Protein AF-0000000070740969 (afdb_homodimer)

InterPro domains:
  IPR002818 DJ-1/PfpI [PF01965] (18-178)
  IPR029062 Class I glutamine amidotransferase-like [G3DSA:3.40.50.880] (14-195)
  IPR029062 Class I glutamine amidotransferase-like [SSF52317] (18-196)
  IPR050325 Protein/nucleic acid deglycase [PTHR48094] (17-190)

Structure (mmCIF, N/CA/C/O backbone):
data_AF-0000000070740969-model_v1
#
loop_
_entity.id
_entity.type
_entity.pdbx_description
1 polymer 'DJ-1/PfpI domain-containing protein'
#
loop_
_atom_site.group_PDB
_atom_site.id
_atom_site.type_symbol
_atom_site.label_atom_id
_atom_site.label_alt_id
_atom_site.label_comp_id
_atom_site.label_asym_id
_atom_site.label_entity_id
_atom_site.label_seq_id
_atom_site.pdbx_PDB_ins_code
_atom_site.Cartn_x
_atom_site.Cartn_y
_atom_site.Cartn_z
_atom_site.occupancy
_atom_site.B_iso_or_equiv
_atom_site.auth_seq_id
_atom_site.auth_comp_id
_atom_site.auth_asym_id
_atom_site.auth_atom_id
_atom_site.pdbx_PDB_model_num
ATOM 1 N N . MET A 1 1 ? -32.125 -11.266 15.117 1 46.75 1 MET A N 1
ATOM 2 C CA . MET A 1 1 ? -32.531 -11.586 13.75 1 46.75 1 MET A CA 1
ATOM 3 C C . MET A 1 1 ? -31.391 -11.344 12.773 1 46.75 1 MET A C 1
ATOM 5 O O . MET A 1 1 ? -31.188 -12.133 11.844 1 46.75 1 MET A O 1
ATOM 9 N N . ASP A 1 2 ? -30.484 -10.266 13.078 1 61.81 2 ASP A N 1
ATOM 10 C CA . ASP A 1 2 ? -29.438 -9.781 12.188 1 61.81 2 ASP A CA 1
ATOM 11 C C . ASP A 1 2 ? -28.203 -10.672 12.25 1 61.81 2 ASP A C 1
ATOM 13 O O . ASP A 1 2 ? -27.578 -10.953 11.227 1 61.81 2 ASP A O 1
ATOM 17 N N . ARG A 1 3 ? -28.094 -11.234 13.367 1 62.59 3 ARG A N 1
ATOM 18 C CA . ARG A 1 3 ? -26.922 -12.102 13.523 1 62.59 3 ARG A CA 1
ATOM 19 C C . ARG A 1 3 ? -27.156 -13.453 12.859 1 62.59 3 ARG A C 1
ATOM 21 O O . ARG A 1 3 ? -26.25 -14.031 12.273 1 62.59 3 ARG A O 1
ATOM 28 N N . ILE A 1 4 ? -28.375 -13.906 13.023 1 57.44 4 ILE A N 1
ATOM 29 C CA . ILE A 1 4 ? -28.703 -15.203 12.438 1 57.44 4 ILE A CA 1
ATOM 30 C C . ILE A 1 4 ? -28.656 -15.102 10.914 1 57.44 4 ILE A C 1
ATOM 32 O O . ILE A 1 4 ? -28.125 -15.992 10.242 1 57.44 4 ILE A O 1
ATOM 36 N N . ALA A 1 5 ? -29.188 -14.117 10.398 1 60.88 5 ALA A N 1
ATOM 37 C CA . ALA A 1 5 ? -29.156 -13.914 8.953 1 60.88 5 ALA A CA 1
ATOM 38 C C . ALA A 1 5 ? -27.719 -13.766 8.453 1 60.88 5 ALA A C 1
ATOM 40 O O . ALA A 1 5 ? -27.359 -14.312 7.406 1 60.88 5 ALA A O 1
ATOM 41 N N . GLN A 1 6 ? -26.875 -12.984 9.211 1 62.16 6 GLN A N 1
ATOM 42 C CA . GLN A 1 6 ? -25.469 -12.844 8.875 1 62.16 6 GLN A CA 1
ATOM 43 C C . GLN A 1 6 ? -24.75 -14.195 8.93 1 62.16 6 GLN A C 1
ATOM 45 O O . GLN A 1 6 ? -23.938 -14.508 8.055 1 62.16 6 GLN A O 1
ATOM 50 N N . ALA A 1 7 ? -25.141 -14.891 9.836 1 62.19 7 ALA A N 1
ATOM 51 C CA . ALA A 1 7 ? -24.562 -16.219 9.992 1 62.19 7 ALA A CA 1
ATOM 52 C C . ALA A 1 7 ? -25 -17.141 8.852 1 62.19 7 ALA A C 1
ATOM 54 O O . ALA A 1 7 ? -24.188 -17.906 8.32 1 62.19 7 ALA A O 1
ATOM 55 N N . ILE A 1 8 ? -26.203 -17.109 8.547 1 60.03 8 ILE A N 1
ATOM 56 C CA . ILE A 1 8 ? -26.719 -17.938 7.461 1 60.03 8 ILE A CA 1
ATOM 57 C C . ILE A 1 8 ? -26.109 -17.516 6.137 1 60.03 8 ILE A C 1
ATOM 59 O O . ILE A 1 8 ? -25.719 -18.344 5.316 1 60.03 8 ILE A O 1
ATOM 63 N N . SER A 1 9 ? -25.969 -16.156 5.906 1 62.81 9 SER A N 1
ATOM 64 C CA . SER A 1 9 ? -25.359 -15.633 4.688 1 62.81 9 SER A CA 1
ATOM 65 C C . SER A 1 9 ? -23.891 -16.062 4.582 1 62.81 9 SER A C 1
ATOM 67 O O . SER A 1 9 ? -23.422 -16.406 3.498 1 62.81 9 SER A O 1
ATOM 69 N N . GLU A 1 10 ? -23.281 -16.016 5.73 1 63.34 10 GLU A N 1
ATOM 70 C CA . GLU A 1 10 ? -21.891 -16.469 5.766 1 63.34 10 GLU A CA 1
ATOM 71 C C . GLU A 1 10 ? -21.781 -17.969 5.527 1 63.34 10 GLU A C 1
ATOM 73 O O . GLU A 1 10 ? -20.797 -18.453 4.98 1 63.34 10 GLU A O 1
ATOM 78 N N . ILE A 1 11 ? -22.734 -18.594 5.938 1 58.72 11 ILE A N 1
ATOM 79 C CA . ILE A 1 11 ? -22.766 -20.047 5.777 1 58.72 11 ILE A CA 1
ATOM 80 C C . ILE A 1 11 ? -23.141 -20.391 4.34 1 58.72 11 ILE A C 1
ATOM 82 O O . ILE A 1 11 ? -22.625 -21.359 3.775 1 58.72 11 ILE A O 1
ATOM 86 N N . VAL A 1 12 ? -23.938 -19.75 3.781 1 61.53 12 VAL A N 1
ATOM 87 C CA . VAL A 1 12 ? -24.453 -20.094 2.459 1 61.53 12 VAL A CA 1
ATOM 88 C C . VAL A 1 12 ? -23.5 -19.578 1.385 1 61.53 12 VAL A C 1
ATOM 90 O O . VAL A 1 12 ? -23.344 -20.203 0.335 1 61.53 12 VAL A O 1
ATOM 93 N N . ASN A 1 13 ? -22.875 -18.391 1.623 1 66.44 13 ASN A N 1
ATOM 94 C CA . ASN A 1 13 ? -21.891 -17.859 0.688 1 66.44 13 ASN A CA 1
ATOM 95 C C . ASN A 1 13 ? -20.547 -17.609 1.375 1 66.44 13 ASN A C 1
ATOM 97 O O . ASN A 1 13 ? -20.25 -16.469 1.743 1 66.44 13 ASN A O 1
ATOM 101 N N . PRO A 1 14 ? -19.906 -18.781 1.652 1 76.56 14 PRO A N 1
ATOM 102 C CA . PRO A 1 14 ? -18.688 -18.578 2.43 1 76.56 14 PRO A CA 1
ATOM 103 C C . PRO A 1 14 ? -17.766 -17.531 1.818 1 76.56 14 PRO A C 1
ATOM 105 O O . PRO A 1 14 ? -17.719 -17.375 0.595 1 76.56 14 PRO A O 1
ATOM 108 N N . LYS A 1 15 ? -17.203 -16.688 2.639 1 89.62 15 LYS A N 1
ATOM 109 C CA . LYS A 1 15 ? -16.25 -15.672 2.199 1 89.62 15 LYS A CA 1
ATOM 110 C C . LYS A 1 15 ? -15.031 -16.312 1.535 1 89.62 15 LYS A C 1
ATOM 112 O O . LYS A 1 15 ? -14.438 -17.234 2.078 1 89.62 15 LYS A O 1
ATOM 117 N N . PRO A 1 16 ? -14.734 -15.914 0.289 1 97.62 16 PRO A N 1
ATOM 118 C CA . PRO A 1 16 ? -13.516 -16.453 -0.319 1 97.62 16 PRO A CA 1
ATOM 119 C C . PRO A 1 16 ? -12.281 -16.25 0.561 1 97.62 16 PRO A C 1
ATOM 121 O O . PRO A 1 16 ? -12.281 -15.398 1.447 1 97.62 16 PRO A O 1
ATOM 124 N N . THR A 1 17 ? -11.352 -17.125 0.356 1 98.44 17 THR A N 1
ATOM 125 C CA . THR A 1 17 ? -10.133 -17.062 1.147 1 98.44 17 THR A CA 1
ATOM 126 C C . THR A 1 17 ? -8.922 -16.797 0.257 1 98.44 17 THR A C 1
ATOM 128 O O . THR A 1 17 ? -8.883 -17.25 -0.893 1 98.44 17 THR A O 1
ATOM 131 N N . ALA A 1 18 ? -7.977 -16.031 0.818 1 98.81 18 ALA A N 1
ATOM 132 C CA . ALA A 1 18 ? -6.754 -15.703 0.094 1 98.81 18 ALA A CA 1
ATOM 133 C C . ALA A 1 18 ? -5.52 -15.961 0.952 1 98.81 18 ALA A C 1
ATOM 135 O O . ALA A 1 18 ? -5.527 -15.703 2.158 1 98.81 18 ALA A O 1
ATOM 136 N N . LEU A 1 19 ? -4.527 -16.484 0.328 1 98.88 19 LEU A N 1
ATOM 137 C CA . LEU A 1 19 ? -3.195 -16.578 0.914 1 98.88 19 LEU A CA 1
ATOM 138 C C . LEU A 1 19 ? -2.256 -15.555 0.283 1 98.88 19 LEU A C 1
ATOM 140 O O . LEU A 1 19 ? -2.139 -15.484 -0.942 1 98.88 19 LEU A O 1
ATOM 144 N N . VAL A 1 20 ? -1.641 -14.758 1.102 1 98.88 20 VAL A N 1
ATOM 145 C CA . VAL A 1 20 ? -0.628 -13.797 0.688 1 98.88 20 VAL A CA 1
ATOM 146 C C . VAL A 1 20 ? 0.703 -14.117 1.362 1 98.88 20 VAL A C 1
ATOM 148 O O . VAL A 1 20 ? 0.932 -13.742 2.514 1 98.88 20 VAL A O 1
ATOM 151 N N . PRO A 1 21 ? 1.572 -14.789 0.636 1 98.81 21 PRO A N 1
ATOM 152 C CA . PRO A 1 21 ? 2.887 -15.078 1.214 1 98.81 21 PRO A CA 1
ATOM 153 C C . PRO A 1 21 ? 3.814 -13.867 1.199 1 98.81 21 PRO A C 1
ATOM 155 O O . PRO A 1 21 ? 3.844 -13.117 0.219 1 98.81 21 PRO A O 1
ATOM 158 N N . VAL A 1 22 ? 4.559 -13.695 2.275 1 98.44 22 VAL A N 1
ATOM 159 C CA . VAL A 1 22 ? 5.516 -12.594 2.346 1 98.44 22 VAL A CA 1
ATOM 160 C C . VAL A 1 22 ? 6.867 -13.117 2.826 1 98.44 22 VAL A C 1
ATOM 162 O O . VAL A 1 22 ? 6.934 -14.109 3.553 1 98.44 22 VAL A O 1
ATOM 165 N N . ALA A 1 23 ? 7.902 -12.508 2.357 1 97.94 23 ALA A N 1
ATOM 166 C CA . ALA A 1 23 ? 9.281 -12.711 2.787 1 97.94 23 ALA A CA 1
ATOM 167 C C . ALA A 1 23 ? 10 -11.375 2.969 1 97.94 23 ALA A C 1
ATOM 169 O O . ALA A 1 23 ? 9.5 -10.336 2.543 1 97.94 23 ALA A O 1
ATOM 170 N N . VAL A 1 24 ? 11.125 -11.43 3.668 1 97.25 24 VAL A N 1
ATOM 171 C CA . VAL A 1 24 ? 11.961 -10.242 3.754 1 97.25 24 VAL A CA 1
ATOM 172 C C . VAL A 1 24 ? 12.195 -9.672 2.355 1 97.25 24 VAL A C 1
ATOM 174 O O . VAL A 1 24 ? 12.594 -10.398 1.442 1 97.25 24 VAL A O 1
ATOM 177 N N . GLY A 1 25 ? 11.844 -8.383 2.174 1 97.56 25 GLY A N 1
ATOM 178 C CA . GLY A 1 25 ? 12.062 -7.758 0.881 1 97.56 25 GLY A CA 1
ATOM 179 C C . GLY A 1 25 ? 10.82 -7.738 0.011 1 97.56 25 GLY A C 1
ATOM 180 O O . GLY A 1 25 ? 10.852 -7.25 -1.12 1 97.56 25 GLY A O 1
ATOM 181 N N . SER A 1 26 ? 9.688 -8.25 0.521 1 98.31 26 SER A N 1
ATOM 182 C CA . SER A 1 26 ? 8.438 -8.094 -0.223 1 98.31 26 SER A CA 1
ATOM 183 C C . SER A 1 26 ? 8.055 -6.625 -0.362 1 98.31 26 SER A C 1
ATOM 185 O O . SER A 1 26 ? 8.359 -5.812 0.517 1 98.31 26 SER A O 1
ATOM 187 N N . GLU A 1 27 ? 7.484 -6.297 -1.472 1 98.62 27 GLU A N 1
ATOM 188 C CA . GLU A 1 27 ? 7.176 -4.914 -1.82 1 98.62 27 GLU A CA 1
ATOM 189 C C . GLU A 1 27 ? 5.992 -4.391 -1.008 1 98.62 27 GLU A C 1
ATOM 191 O O . GLU A 1 27 ? 4.922 -5 -1.001 1 98.62 27 GLU A O 1
ATOM 196 N N . GLU A 1 28 ? 6.109 -3.287 -0.328 1 98.56 28 GLU A N 1
ATOM 197 C CA . GLU A 1 28 ? 5.152 -2.742 0.63 1 98.56 28 GLU A CA 1
ATOM 198 C C . GLU A 1 28 ? 3.799 -2.488 -0.026 1 98.56 28 GLU A C 1
ATOM 200 O O . GLU A 1 28 ? 2.768 -2.955 0.463 1 98.56 28 GLU A O 1
ATOM 205 N N . ILE A 1 29 ? 3.754 -1.741 -1.117 1 98.75 29 ILE A N 1
ATOM 206 C CA . ILE A 1 29 ? 2.52 -1.294 -1.754 1 98.75 29 ILE A CA 1
ATOM 207 C C . ILE A 1 29 ? 1.743 -2.5 -2.277 1 98.75 29 ILE A C 1
ATOM 209 O O . ILE A 1 29 ? 0.516 -2.549 -2.17 1 98.75 29 ILE A O 1
ATOM 213 N N . GLU A 1 30 ? 2.434 -3.439 -2.793 1 98.88 30 GLU A N 1
ATOM 214 C CA . GLU A 1 30 ? 1.805 -4.637 -3.342 1 98.88 30 GLU A CA 1
ATOM 215 C C . GLU A 1 30 ? 1.181 -5.488 -2.24 1 98.88 30 GLU A C 1
ATOM 217 O O . GLU A 1 30 ? 0.043 -5.945 -2.371 1 98.88 30 GLU A O 1
ATOM 222 N N . VAL A 1 31 ? 1.904 -5.668 -1.137 1 98.81 31 VAL A N 1
ATOM 223 C CA . VAL A 1 31 ? 1.36 -6.387 0.013 1 98.81 31 VAL A CA 1
ATOM 224 C C . VAL A 1 31 ? 0.13 -5.652 0.543 1 98.81 31 VAL A C 1
ATOM 226 O O . VAL A 1 31 ? -0.913 -6.266 0.78 1 98.81 31 VAL A O 1
ATOM 229 N N . ALA A 1 32 ? 0.204 -4.359 0.676 1 98.75 32 ALA A N 1
ATOM 230 C CA . ALA A 1 32 ? -0.883 -3.557 1.227 1 98.75 32 ALA A CA 1
ATOM 231 C C . ALA A 1 32 ? -2.107 -3.594 0.317 1 98.75 32 ALA A C 1
ATOM 233 O O . ALA A 1 32 ? -3.238 -3.729 0.792 1 98.75 32 ALA A O 1
ATOM 234 N N . ALA A 1 33 ? -1.906 -3.414 -0.976 1 98.62 33 ALA A N 1
ATOM 235 C CA . ALA A 1 33 ? -3.02 -3.434 -1.921 1 98.62 33 ALA A CA 1
ATOM 236 C C . ALA A 1 33 ? -3.783 -4.754 -1.843 1 98.62 33 ALA A C 1
ATOM 238 O O . ALA A 1 33 ? -5.016 -4.762 -1.814 1 98.62 33 ALA A O 1
ATOM 239 N N . LEU A 1 34 ? -3.039 -5.863 -1.791 1 98.56 34 LEU A N 1
ATOM 240 C CA . LEU A 1 34 ? -3.664 -7.18 -1.697 1 98.56 34 LEU A CA 1
ATOM 241 C C . LEU A 1 34 ? -4.484 -7.301 -0.418 1 98.56 34 LEU A C 1
ATOM 243 O O . LEU A 1 34 ? -5.684 -7.59 -0.469 1 98.56 34 LEU A O 1
ATOM 247 N N . CYS A 1 35 ? -3.863 -7.027 0.696 1 98.38 35 CYS A N 1
ATOM 248 C CA . CYS A 1 35 ? -4.512 -7.223 1.988 1 98.38 35 CYS A CA 1
ATOM 249 C C . CYS A 1 35 ? -5.711 -6.297 2.143 1 98.38 35 CYS A C 1
ATOM 251 O O . CYS A 1 35 ? -6.781 -6.727 2.584 1 98.38 35 CYS A O 1
ATOM 253 N N . ASP A 1 36 ? -5.59 -5.113 1.692 1 98.69 36 ASP A N 1
ATOM 254 C CA . ASP A 1 36 ? -6.605 -4.078 1.853 1 98.69 36 ASP A CA 1
ATOM 255 C C . ASP A 1 36 ? -7.812 -4.352 0.958 1 98.69 36 ASP A C 1
ATOM 257 O O . ASP A 1 36 ? -8.938 -4.488 1.448 1 98.69 36 ASP A O 1
ATOM 261 N N . ILE A 1 37 ? -7.57 -4.496 -0.288 1 98.69 37 ILE A N 1
ATOM 262 C CA . ILE A 1 37 ? -8.641 -4.535 -1.275 1 98.69 37 ILE A CA 1
ATOM 263 C C . ILE A 1 37 ? -9.367 -5.879 -1.199 1 98.69 37 ILE A C 1
ATOM 265 O O . ILE A 1 37 ? -10.594 -5.938 -1.305 1 98.69 37 ILE A O 1
ATOM 269 N N . LEU A 1 38 ? -8.625 -6.984 -1.038 1 98.69 38 LEU A N 1
ATOM 270 C CA . LEU A 1 38 ? -9.281 -8.273 -0.858 1 98.69 38 LEU A CA 1
ATOM 271 C C . LEU A 1 38 ? -10.18 -8.258 0.376 1 98.69 38 LEU A C 1
ATOM 273 O O . LEU A 1 38 ? -11.312 -8.742 0.332 1 98.69 38 LEU A O 1
ATOM 277 N N . ALA A 1 39 ? -9.703 -7.688 1.453 1 98.25 39 ALA A N 1
ATOM 278 C CA . ALA A 1 39 ? -10.5 -7.602 2.672 1 98.25 39 ALA A CA 1
ATOM 279 C C . ALA A 1 39 ? -11.75 -6.754 2.447 1 98.25 39 ALA A C 1
ATOM 281 O O . ALA A 1 39 ? -12.836 -7.105 2.918 1 98.25 39 ALA A O 1
ATOM 282 N N . ARG A 1 40 ? -11.617 -5.598 1.803 1 97.56 40 ARG A N 1
ATOM 283 C CA . ARG A 1 40 ? -12.766 -4.773 1.459 1 97.56 40 ARG A CA 1
ATOM 284 C C . ARG A 1 40 ? -13.805 -5.578 0.682 1 97.56 40 ARG A C 1
ATOM 286 O O . ARG A 1 40 ? -15.008 -5.344 0.814 1 97.56 40 ARG A O 1
ATOM 293 N N . GLY A 1 41 ? -13.281 -6.5 -0.128 1 97.44 41 GLY A N 1
ATOM 294 C CA . GLY A 1 41 ? -14.156 -7.344 -0.929 1 97.44 41 GLY A CA 1
ATOM 295 C C . GLY A 1 41 ? -14.766 -8.492 -0.145 1 97.44 41 GLY A C 1
ATOM 296 O O . GLY A 1 41 ? -15.438 -9.352 -0.715 1 97.44 41 GLY A O 1
ATOM 297 N N . GLY A 1 42 ? -14.484 -8.578 1.114 1 97.06 42 GLY A N 1
ATOM 298 C CA . GLY A 1 42 ? -15.016 -9.648 1.951 1 97.06 42 GLY A CA 1
ATOM 299 C C . GLY A 1 42 ? -14.219 -10.93 1.854 1 97.06 42 GLY A C 1
ATOM 300 O O . GLY A 1 42 ? -14.727 -12.008 2.168 1 97.06 42 GLY A O 1
ATOM 301 N N . VAL A 1 43 ? -13.047 -10.875 1.35 1 98.06 43 VAL A N 1
ATOM 302 C CA . VAL A 1 43 ? -12.156 -12.023 1.262 1 98.06 43 VAL A CA 1
ATOM 303 C C . VAL A 1 43 ? -11.367 -12.172 2.562 1 98.06 43 VAL A C 1
ATOM 305 O O . VAL A 1 43 ? -10.844 -11.188 3.09 1 98.06 43 VAL A O 1
ATOM 308 N N . ARG A 1 44 ? -11.359 -13.328 3.146 1 97.56 44 ARG A N 1
ATOM 309 C CA . ARG A 1 44 ? -10.523 -13.586 4.309 1 97.56 44 ARG A CA 1
ATOM 310 C C . ARG A 1 44 ? -9.062 -13.773 3.904 1 97.56 44 ARG A C 1
ATOM 312 O O . ARG A 1 44 ? -8.727 -14.727 3.195 1 97.56 44 ARG A O 1
ATOM 319 N N . VAL A 1 45 ? -8.227 -12.938 4.398 1 98.44 45 VAL A N 1
ATOM 320 C CA . VAL A 1 45 ? -6.836 -12.914 3.961 1 98.44 45 VAL A CA 1
ATOM 321 C C . VAL A 1 45 ? -5.945 -13.523 5.043 1 98.44 45 VAL A C 1
ATOM 323 O O . VAL A 1 45 ? -6.039 -13.148 6.215 1 98.44 45 VAL A O 1
ATOM 326 N N . THR A 1 46 ? -5.141 -14.422 4.676 1 98.25 46 THR A N 1
ATOM 327 C CA . THR A 1 46 ? -4.062 -14.961 5.504 1 98.25 46 THR A CA 1
ATOM 328 C C . THR A 1 46 ? -2.703 -14.523 4.969 1 98.25 46 THR A C 1
ATOM 330 O O . THR A 1 46 ? -2.348 -14.828 3.83 1 98.25 46 THR A O 1
ATOM 333 N N . VAL A 1 47 ? -2.021 -13.805 5.781 1 98.25 47 VAL A N 1
ATOM 334 C CA . VAL A 1 47 ? -0.641 -13.461 5.461 1 98.25 47 VAL A CA 1
ATOM 335 C C . VAL A 1 47 ? 0.306 -14.492 6.066 1 98.25 47 VAL A C 1
ATOM 337 O O . VAL A 1 47 ? 0.31 -14.703 7.281 1 98.25 47 VAL A O 1
ATOM 340 N N . ALA A 1 48 ? 1.095 -15.102 5.207 1 98.06 48 ALA A N 1
ATOM 341 C CA . ALA A 1 48 ? 2.002 -16.141 5.688 1 98.06 48 ALA A CA 1
ATOM 342 C C . ALA A 1 48 ? 3.457 -15.758 5.434 1 98.06 48 ALA A C 1
ATOM 344 O O . ALA A 1 48 ? 3.812 -15.344 4.328 1 98.06 48 ALA A O 1
ATOM 345 N N . ASN A 1 49 ? 4.281 -15.859 6.43 1 97.75 49 ASN A N 1
ATOM 346 C CA . ASN A 1 49 ? 5.691 -15.547 6.223 1 97.75 49 ASN A CA 1
ATOM 347 C C . ASN A 1 49 ? 6.461 -16.75 5.68 1 97.75 49 ASN A C 1
ATOM 349 O O . ASN A 1 49 ? 6.176 -17.891 6.051 1 97.75 49 ASN A O 1
ATOM 353 N N . VAL A 1 50 ? 7.309 -16.453 4.789 1 96.5 50 VAL A N 1
ATOM 354 C CA . VAL A 1 50 ? 8.281 -17.406 4.281 1 96.5 50 VAL A CA 1
ATOM 355 C C . VAL A 1 50 ? 9.656 -17.109 4.871 1 96.5 50 VAL A C 1
ATOM 357 O O . VAL A 1 50 ? 10.102 -15.961 4.887 1 96.5 50 VAL A O 1
ATOM 360 N N . ASP A 1 51 ? 10.383 -18.109 5.281 1 84.75 51 ASP A N 1
ATOM 361 C CA . ASP A 1 51 ? 11.695 -18.078 5.93 1 84.75 51 ASP A CA 1
ATOM 362 C C . ASP A 1 51 ? 11.609 -17.406 7.297 1 84.75 51 ASP A C 1
ATOM 364 O O . ASP A 1 51 ? 12.445 -16.578 7.641 1 84.75 51 ASP A O 1
ATOM 368 N N . GLY A 1 52 ? 10.773 -17.797 8.133 1 70.75 52 GLY A N 1
ATOM 369 C CA . GLY A 1 52 ? 10.438 -17.547 9.523 1 70.75 52 GLY A CA 1
ATOM 370 C C . GLY A 1 52 ? 11.289 -16.469 10.164 1 70.75 52 GLY A C 1
ATOM 371 O O . GLY A 1 52 ? 12.438 -16.25 9.766 1 70.75 52 GLY A O 1
ATOM 372 N N . HIS A 1 53 ? 10.578 -15.391 10.625 1 74.62 53 HIS A N 1
ATOM 373 C CA . HIS A 1 53 ? 11.211 -14.477 11.57 1 74.62 53 HIS A CA 1
ATOM 374 C C . HIS A 1 53 ? 10.531 -14.523 12.93 1 74.62 53 HIS A C 1
ATOM 376 O O . HIS A 1 53 ? 9.43 -15.055 13.055 1 74.62 53 HIS A O 1
ATOM 382 N N . LEU A 1 54 ? 11.305 -14.141 13.906 1 78.5 54 LEU A N 1
ATOM 383 C CA . LEU A 1 54 ? 10.766 -14.094 15.258 1 78.5 54 LEU A CA 1
ATOM 384 C C . LEU A 1 54 ? 9.406 -13.398 15.281 1 78.5 54 LEU A C 1
ATOM 386 O O . LEU A 1 54 ? 9.227 -12.375 14.625 1 78.5 54 LEU A O 1
ATOM 390 N N . HIS A 1 55 ? 8.375 -14.086 15.844 1 85.12 55 HIS A N 1
ATOM 391 C CA . HIS A 1 55 ? 7.027 -13.562 16.031 1 85.12 55 HIS A CA 1
ATOM 392 C C . HIS A 1 55 ? 6.355 -13.258 14.703 1 85.12 55 HIS A C 1
ATOM 394 O O . HIS A 1 55 ? 5.438 -12.438 14.633 1 85.12 55 HIS A O 1
ATOM 400 N N . HIS A 1 56 ? 6.898 -13.734 13.609 1 92.31 56 HIS A N 1
ATOM 401 C CA . HIS A 1 56 ? 6.344 -13.633 12.266 1 92.31 56 HIS A CA 1
ATOM 402 C C . HIS A 1 56 ? 6.43 -12.203 11.734 1 92.31 56 HIS A C 1
ATOM 404 O O . HIS A 1 56 ? 5.57 -11.773 10.969 1 92.31 56 HIS A O 1
ATOM 410 N N . ILE A 1 57 ? 7.418 -11.484 12.273 1 93.5 57 ILE A N 1
ATOM 411 C CA . ILE A 1 57 ? 7.645 -10.133 11.773 1 93.5 57 ILE A CA 1
ATOM 412 C C . ILE A 1 57 ? 8.531 -10.18 10.531 1 93.5 57 ILE A C 1
ATOM 414 O O . ILE A 1 57 ? 9.617 -10.766 10.562 1 93.5 57 ILE A O 1
ATOM 418 N N . VAL A 1 58 ? 8.102 -9.578 9.477 1 96.06 58 VAL A N 1
ATOM 419 C CA . VAL A 1 58 ? 8.789 -9.602 8.188 1 96.06 58 VAL A CA 1
ATOM 420 C C . VAL A 1 58 ? 9.141 -8.172 7.773 1 96.06 58 VAL A C 1
ATOM 422 O O . VAL A 1 58 ? 8.258 -7.316 7.66 1 96.06 58 VAL A O 1
ATOM 425 N N . LYS A 1 59 ? 10.43 -7.91 7.582 1 96 59 LYS A N 1
ATOM 426 C CA . LYS A 1 59 ? 10.867 -6.613 7.074 1 96 59 LYS A CA 1
ATOM 427 C C . LYS A 1 59 ? 10.664 -6.52 5.562 1 96 59 LYS A C 1
ATOM 429 O O . LYS A 1 59 ? 11.289 -7.262 4.801 1 96 59 LYS A O 1
ATOM 434 N N . LEU A 1 60 ? 9.844 -5.641 5.121 1 97.19 60 LEU A N 1
ATOM 435 C CA . LEU A 1 60 ? 9.539 -5.492 3.701 1 97.19 60 LEU A CA 1
ATOM 436 C C . LEU A 1 60 ? 10.641 -4.719 2.986 1 97.19 60 LEU A C 1
ATOM 438 O O . LEU A 1 60 ? 11.688 -4.43 3.576 1 97.19 60 LEU A O 1
ATOM 442 N N . ALA A 1 61 ? 10.508 -4.484 1.765 1 97.19 61 ALA A N 1
ATOM 443 C CA . ALA A 1 61 ? 11.57 -4.082 0.851 1 97.19 61 ALA A CA 1
ATOM 444 C C . ALA A 1 61 ? 12.141 -2.721 1.237 1 97.19 61 ALA A C 1
ATOM 446 O O . ALA A 1 61 ? 13.328 -2.459 1.044 1 97.19 61 ALA A O 1
ATOM 447 N N . LYS A 1 62 ? 11.258 -1.896 1.836 1 96.31 62 LYS A N 1
ATOM 448 C CA . LYS A 1 62 ? 11.703 -0.524 2.062 1 96.31 62 LYS A CA 1
ATOM 449 C C . LYS A 1 62 ? 11.648 -0.165 3.545 1 96.31 62 LYS A C 1
ATOM 451 O O . LYS A 1 62 ? 11.586 1.014 3.9 1 96.31 62 LYS A O 1
ATOM 456 N N . GLY A 1 63 ? 11.57 -1.175 4.34 1 92.94 63 GLY A N 1
ATOM 457 C CA . GLY A 1 63 ? 11.867 -0.958 5.746 1 92.94 63 GLY A CA 1
ATOM 458 C C . GLY A 1 63 ? 10.664 -1.136 6.645 1 92.94 63 GLY A C 1
ATOM 459 O O . GLY A 1 63 ? 10.797 -1.164 7.871 1 92.94 63 GLY A O 1
ATOM 460 N N . THR A 1 64 ? 9.477 -1.288 6.086 1 94.44 64 THR A N 1
ATOM 461 C CA . THR A 1 64 ? 8.289 -1.514 6.898 1 94.44 64 THR A CA 1
ATOM 462 C C . THR A 1 64 ? 8.273 -2.936 7.453 1 94.44 64 THR A C 1
ATOM 464 O O . THR A 1 64 ? 8.586 -3.889 6.734 1 94.44 64 THR A O 1
ATOM 467 N N . ASP A 1 65 ? 7.91 -3.049 8.672 1 94 65 ASP A N 1
ATOM 468 C CA . ASP A 1 65 ? 7.754 -4.359 9.297 1 94 65 ASP A CA 1
ATOM 469 C C . ASP A 1 65 ? 6.285 -4.766 9.367 1 94 65 ASP A C 1
ATOM 471 O O . ASP A 1 65 ? 5.457 -4.023 9.906 1 94 65 ASP A O 1
ATOM 475 N N . VAL A 1 66 ? 5.996 -5.965 8.875 1 95.5 66 VAL A N 1
ATOM 476 C CA . VAL A 1 66 ? 4.641 -6.5 8.977 1 95.5 66 VAL A CA 1
ATOM 477 C C . VAL A 1 66 ? 4.656 -7.789 9.797 1 95.5 66 VAL A C 1
ATOM 479 O O . VAL A 1 66 ? 5.629 -8.547 9.758 1 95.5 66 VAL A O 1
ATOM 482 N N . GLN A 1 67 ? 3.615 -7.984 10.531 1 94.19 67 GLN A N 1
ATOM 483 C CA . GLN A 1 67 ? 3.473 -9.25 11.234 1 94.19 67 GLN A CA 1
ATOM 484 C C . GLN A 1 67 ? 2.576 -10.219 10.461 1 94.19 67 GLN A C 1
ATOM 486 O O . GLN A 1 67 ? 1.385 -9.953 10.289 1 94.19 67 GLN A O 1
ATOM 491 N N . ALA A 1 68 ? 3.162 -11.258 10.039 1 96.5 68 ALA A N 1
ATOM 492 C CA . ALA A 1 68 ? 2.383 -12.281 9.344 1 96.5 68 ALA A CA 1
ATOM 493 C C . ALA A 1 68 ? 1.507 -13.062 10.32 1 96.5 68 ALA A C 1
ATOM 495 O O . ALA A 1 68 ? 1.76 -13.062 11.531 1 96.5 68 ALA A O 1
ATOM 496 N N . ASP A 1 69 ? 0.504 -13.711 9.836 1 95.88 69 ASP A N 1
ATOM 497 C CA . ASP A 1 69 ? -0.411 -14.492 10.664 1 95.88 69 ASP A CA 1
ATOM 498 C C . ASP A 1 69 ? 0.239 -15.797 11.117 1 95.88 69 ASP A C 1
ATOM 500 O O . ASP A 1 69 ? 0.031 -16.234 12.25 1 95.88 69 ASP A O 1
ATOM 504 N N . LYS A 1 70 ? 0.963 -16.406 10.266 1 95.5 70 LYS A N 1
ATOM 505 C CA . LYS A 1 70 ? 1.584 -17.688 10.539 1 95.5 70 LYS A CA 1
ATOM 506 C C . LYS A 1 70 ? 2.646 -18.031 9.492 1 95.5 70 LYS A C 1
ATOM 508 O O . LYS A 1 70 ? 2.734 -17.359 8.461 1 95.5 70 LYS A O 1
ATOM 513 N N . PRO A 1 71 ? 3.488 -19.031 9.797 1 96.75 71 PRO A N 1
ATOM 514 C CA . PRO A 1 71 ? 4.445 -19.5 8.789 1 96.75 71 PRO A CA 1
ATOM 515 C C . PRO A 1 71 ? 3.775 -20.266 7.645 1 96.75 71 PRO A C 1
ATOM 517 O O . PRO A 1 71 ? 2.756 -20.922 7.852 1 96.75 71 PRO A O 1
ATOM 520 N N . ILE A 1 72 ? 4.391 -20.219 6.492 1 97.94 72 ILE A N 1
ATOM 521 C CA . ILE A 1 72 ? 3.84 -20.812 5.281 1 97.94 72 ILE A CA 1
ATOM 522 C C . ILE A 1 72 ? 3.66 -22.312 5.484 1 97.94 72 ILE A C 1
ATOM 524 O O . ILE A 1 72 ? 2.74 -22.922 4.93 1 97.94 72 ILE A O 1
ATOM 528 N N . GLU A 1 73 ? 4.488 -22.922 6.336 1 96.12 73 GLU A N 1
ATOM 529 C CA . GLU A 1 73 ? 4.441 -24.359 6.594 1 96.12 73 GLU A CA 1
ATOM 530 C C . GLU A 1 73 ? 3.127 -24.75 7.258 1 96.12 73 GLU A C 1
ATOM 532 O O . GLU A 1 73 ? 2.703 -25.906 7.168 1 96.12 73 GLU A O 1
ATOM 537 N N . PHE A 1 74 ? 2.471 -23.812 7.859 1 96.5 74 PHE A N 1
ATOM 538 C CA . PHE A 1 74 ? 1.223 -24.094 8.555 1 96.5 74 PHE A CA 1
ATOM 539 C C . PHE A 1 74 ? 0.027 -23.875 7.633 1 96.5 74 PHE A C 1
ATOM 541 O O . PHE A 1 74 ? -1.122 -23.984 8.062 1 96.5 74 PHE A O 1
ATOM 548 N N . CYS A 1 75 ? 0.284 -23.578 6.367 1 97.44 75 CYS A N 1
ATOM 549 C CA . CYS A 1 75 ? -0.792 -23.297 5.418 1 97.44 75 CYS A CA 1
ATOM 550 C C . CYS A 1 75 ? -1.03 -24.5 4.512 1 97.44 75 CYS A C 1
ATOM 552 O O . CYS A 1 75 ? -1.961 -24.5 3.705 1 97.44 75 CYS A O 1
ATOM 554 N N . VAL A 1 76 ? -0.31 -25.594 4.625 1 97.12 76 VAL A N 1
ATOM 555 C CA . VAL A 1 76 ? -0.25 -26.656 3.623 1 97.12 76 VAL A CA 1
ATOM 556 C C . VAL A 1 76 ? -1.548 -27.469 3.643 1 97.12 76 VAL A C 1
ATOM 558 O O . VAL A 1 76 ? -1.904 -28.094 2.65 1 97.12 76 VAL A O 1
ATOM 561 N N . ASN A 1 77 ? -2.314 -27.438 4.711 1 95.81 77 ASN A N 1
ATOM 562 C CA . ASN A 1 77 ? -3.533 -28.234 4.801 1 95.81 77 ASN A CA 1
ATOM 563 C C . ASN A 1 77 ? -4.777 -27.375 4.562 1 95.81 77 ASN A C 1
ATOM 565 O O . ASN A 1 77 ? -5.902 -27.859 4.707 1 95.81 77 ASN A O 1
ATOM 569 N N . ASP A 1 78 ? -4.586 -26.172 4.273 1 96.25 78 ASP A N 1
ATOM 570 C CA . ASP A 1 78 ? -5.699 -25.25 4.012 1 96.25 78 ASP A CA 1
ATOM 571 C C . ASP A 1 78 ? -5.922 -25.078 2.514 1 96.25 78 ASP A C 1
ATOM 573 O O . ASP A 1 78 ? -5.008 -25.297 1.714 1 96.25 78 ASP A O 1
ATOM 577 N N . GLU A 1 79 ? -7.16 -24.844 2.18 1 96.06 79 GLU A N 1
ATOM 578 C CA . GLU A 1 79 ? -7.504 -24.453 0.812 1 96.06 79 GLU A CA 1
ATOM 579 C C . GLU A 1 79 ? -7.73 -22.953 0.697 1 96.06 79 GLU A C 1
ATOM 581 O O . GLU A 1 79 ? -8.273 -22.328 1.612 1 96.06 79 GLU A O 1
ATOM 586 N N . TYR A 1 80 ? -7.355 -22.453 -0.379 1 98.56 80 TYR A N 1
ATOM 587 C CA . TYR A 1 80 ? -7.547 -21.031 -0.654 1 98.56 80 TYR A CA 1
ATOM 588 C C . TYR A 1 80 ? -8.195 -20.812 -2.016 1 98.56 80 TYR A C 1
ATOM 590 O O . TYR A 1 80 ? -7.891 -21.531 -2.975 1 98.56 80 TYR A O 1
ATOM 598 N N . ASP A 1 81 ? -9.047 -19.875 -2.074 1 98.69 81 ASP A N 1
ATOM 599 C CA . ASP A 1 81 ? -9.664 -19.531 -3.354 1 98.69 81 ASP A CA 1
ATOM 600 C C . ASP A 1 81 ? -8.672 -18.797 -4.258 1 98.69 81 ASP A C 1
ATOM 602 O O . ASP A 1 81 ? -8.773 -18.875 -5.484 1 98.69 81 ASP A O 1
ATOM 606 N N . VAL A 1 82 ? -7.664 -18.125 -3.631 1 98.88 82 VAL A N 1
ATOM 607 C CA . VAL A 1 82 ? -6.594 -17.5 -4.402 1 98.88 82 VAL A CA 1
ATOM 608 C C . VAL A 1 82 ? -5.305 -17.5 -3.582 1 98.88 82 VAL A C 1
ATOM 610 O O . VAL A 1 82 ? -5.34 -17.312 -2.363 1 98.88 82 VAL A O 1
ATOM 613 N N . ILE A 1 83 ? -4.207 -17.766 -4.184 1 98.94 83 ILE A N 1
ATOM 614 C CA . ILE A 1 83 ? -2.871 -17.469 -3.672 1 98.94 83 ILE A CA 1
ATOM 615 C C . ILE A 1 83 ? -2.234 -16.359 -4.492 1 98.94 83 ILE A C 1
ATOM 617 O O . ILE A 1 83 ? -2.033 -16.5 -5.703 1 98.94 83 ILE A O 1
ATOM 621 N N . ALA A 1 84 ? -2.025 -15.227 -3.902 1 98.94 84 ALA A N 1
ATOM 622 C CA . ALA A 1 84 ? -1.517 -14.047 -4.598 1 98.94 84 ALA A CA 1
ATOM 623 C C . ALA A 1 84 ? -0.162 -13.625 -4.039 1 98.94 84 ALA A C 1
ATOM 625 O O . ALA A 1 84 ? -0.037 -13.336 -2.844 1 98.94 84 ALA A O 1
ATOM 626 N N . VAL A 1 85 ? 0.827 -13.539 -4.902 1 98.94 85 VAL A N 1
ATOM 627 C CA . VAL A 1 85 ? 2.215 -13.406 -4.477 1 98.94 85 VAL A CA 1
ATOM 628 C C . VAL A 1 85 ? 2.73 -12.008 -4.816 1 98.94 85 VAL A C 1
ATOM 630 O O . VAL A 1 85 ? 2.791 -11.633 -5.988 1 98.94 85 VAL A O 1
ATOM 633 N N . PRO A 1 86 ? 3.078 -11.234 -3.789 1 98.88 86 PRO A N 1
ATOM 634 C CA . PRO A 1 86 ? 3.66 -9.914 -4.039 1 98.88 86 PRO A CA 1
ATOM 635 C C . PRO A 1 86 ? 5.105 -9.984 -4.523 1 98.88 86 PRO A C 1
ATOM 637 O O . PRO A 1 86 ? 5.773 -11.008 -4.336 1 98.88 86 PRO A O 1
ATOM 640 N N . GLY A 1 87 ? 5.566 -8.938 -5.137 1 98.56 87 GLY A N 1
ATOM 641 C CA . GLY A 1 87 ? 6.922 -8.852 -5.66 1 98.56 87 GLY A CA 1
ATOM 642 C C . GLY A 1 87 ? 7.898 -8.219 -4.691 1 98.56 87 GLY A C 1
ATOM 643 O O . GLY A 1 87 ? 7.758 -8.359 -3.475 1 98.56 87 GLY A O 1
ATOM 644 N N . GLY A 1 88 ? 8.898 -7.574 -5.25 1 98.06 88 GLY A N 1
ATOM 645 C CA . GLY A 1 88 ? 10.031 -7.062 -4.492 1 98.06 88 GLY A CA 1
ATOM 646 C C . GLY A 1 88 ? 11.219 -8 -4.496 1 98.06 88 GLY A C 1
ATOM 647 O O . GLY A 1 88 ? 11.125 -9.125 -4.992 1 98.06 88 GLY A O 1
ATOM 648 N N . PRO A 1 89 ? 12.336 -7.547 -3.959 1 97.81 89 PRO A N 1
ATOM 649 C CA . PRO A 1 89 ? 13.516 -8.406 -3.898 1 97.81 89 PRO A CA 1
ATOM 650 C C . PRO A 1 89 ? 13.25 -9.727 -3.18 1 97.81 89 PRO A C 1
ATOM 652 O O . PRO A 1 89 ? 13.898 -10.734 -3.467 1 97.81 89 PRO A O 1
ATOM 655 N N . GLY A 1 90 ? 12.273 -9.758 -2.35 1 97.88 90 GLY A N 1
ATOM 656 C CA . GLY A 1 90 ? 11.906 -10.953 -1.606 1 97.88 90 GLY A CA 1
ATOM 657 C C . GLY A 1 90 ? 11.281 -12.023 -2.475 1 97.88 90 GLY A C 1
ATOM 658 O O . GLY A 1 90 ? 11.117 -13.172 -2.041 1 97.88 90 GLY A O 1
ATOM 659 N N . ALA A 1 91 ? 10.945 -11.672 -3.699 1 98.44 91 ALA A N 1
ATOM 660 C CA . ALA A 1 91 ? 10.305 -12.617 -4.609 1 98.44 91 ALA A CA 1
ATOM 661 C C . ALA A 1 91 ? 11.219 -13.812 -4.879 1 98.44 91 ALA A C 1
ATOM 663 O O . ALA A 1 91 ? 10.734 -14.938 -5.086 1 98.44 91 ALA A O 1
ATOM 664 N N . LYS A 1 92 ? 12.523 -13.617 -4.863 1 98.31 92 LYS A N 1
ATOM 665 C CA . LYS A 1 92 ? 13.461 -14.719 -5.047 1 98.31 92 LYS A CA 1
ATOM 666 C C . LYS A 1 92 ? 13.32 -15.75 -3.934 1 98.31 92 LYS A C 1
ATOM 668 O O . LYS A 1 92 ? 13.312 -16.953 -4.195 1 98.31 92 LYS A O 1
ATOM 673 N N . THR A 1 93 ? 13.211 -15.234 -2.719 1 98.31 93 THR A N 1
ATOM 674 C CA . THR A 1 93 ? 13 -16.109 -1.572 1 98.31 93 THR A CA 1
ATOM 675 C C . THR A 1 93 ? 11.672 -16.844 -1.691 1 98.31 93 THR A C 1
ATOM 677 O O . THR A 1 93 ? 11.594 -18.047 -1.417 1 98.31 93 THR A O 1
ATOM 680 N N . LEU A 1 94 ? 10.633 -16.172 -2.111 1 98.75 94 LEU A N 1
ATOM 681 C CA . LEU A 1 94 ? 9.312 -16.781 -2.279 1 98.75 94 LEU A CA 1
ATOM 682 C C . LEU A 1 94 ? 9.344 -17.859 -3.35 1 98.75 94 LEU A C 1
ATOM 684 O O . LEU A 1 94 ? 8.773 -18.938 -3.166 1 98.75 94 LEU A O 1
ATOM 688 N N . GLY A 1 95 ? 10.047 -17.578 -4.465 1 98.69 95 GLY A N 1
ATOM 689 C CA . GLY A 1 95 ? 10.141 -18.547 -5.551 1 98.69 95 GLY A CA 1
ATOM 690 C C . GLY A 1 95 ? 10.969 -19.766 -5.195 1 98.69 95 GLY A C 1
ATOM 691 O O . GLY A 1 95 ? 10.805 -20.828 -5.801 1 98.69 95 GLY A O 1
ATOM 692 N N . ALA A 1 96 ? 11.82 -19.656 -4.23 1 98.44 96 ALA A N 1
ATOM 693 C CA . ALA A 1 96 ? 12.688 -20.75 -3.812 1 98.44 96 ALA A CA 1
ATOM 694 C C . ALA A 1 96 ? 12.039 -21.578 -2.711 1 98.44 96 ALA A C 1
ATOM 696 O O . ALA A 1 96 ? 12.555 -22.641 -2.34 1 98.44 96 ALA A O 1
ATOM 697 N N . CYS A 1 97 ? 10.922 -21.094 -2.191 1 98.44 97 CYS A N 1
ATOM 698 C CA . CYS A 1 97 ? 10.227 -21.797 -1.113 1 98.44 97 CYS A CA 1
ATOM 699 C C . CYS A 1 97 ? 9.43 -22.984 -1.653 1 98.44 97 CYS A C 1
ATOM 701 O O . CYS A 1 97 ? 8.359 -22.797 -2.236 1 98.44 97 CYS A O 1
ATOM 703 N N . ARG A 1 98 ? 9.875 -24.172 -1.38 1 97.94 98 ARG A N 1
ATOM 704 C CA . ARG A 1 98 ? 9.25 -25.375 -1.919 1 97.94 98 ARG A CA 1
ATOM 705 C C . ARG A 1 98 ? 7.801 -25.484 -1.463 1 97.94 98 ARG A C 1
ATOM 707 O O . ARG A 1 98 ? 6.934 -25.906 -2.232 1 97.94 98 ARG A O 1
ATOM 714 N N . THR A 1 99 ? 7.602 -25.156 -0.208 1 98.19 99 THR A N 1
ATOM 715 C CA . THR A 1 99 ? 6.246 -25.219 0.32 1 98.19 99 THR A CA 1
ATOM 716 C C . THR A 1 99 ? 5.309 -24.328 -0.487 1 98.19 99 THR A C 1
ATOM 718 O O . THR A 1 99 ? 4.234 -24.766 -0.91 1 98.19 99 THR A O 1
ATOM 721 N N . LEU A 1 100 ? 5.691 -23.094 -0.748 1 98.69 100 LEU A N 1
ATOM 722 C CA . LEU A 1 100 ? 4.871 -22.172 -1.514 1 98.69 100 LEU A CA 1
ATOM 723 C C . LEU A 1 100 ? 4.684 -22.656 -2.945 1 98.69 100 LEU A C 1
ATOM 725 O O . LEU A 1 100 ? 3.576 -22.609 -3.482 1 98.69 100 LEU A O 1
ATOM 729 N N . VAL A 1 101 ? 5.77 -23.094 -3.574 1 98.75 101 VAL A N 1
ATOM 730 C CA . VAL A 1 101 ? 5.719 -23.547 -4.961 1 98.75 101 VAL A CA 1
ATOM 731 C C . VAL A 1 101 ? 4.762 -24.719 -5.09 1 98.75 101 VAL A C 1
ATOM 733 O O . VAL A 1 101 ? 3.971 -24.781 -6.035 1 98.75 101 VAL A O 1
ATOM 736 N N . ASN A 1 102 ? 4.812 -25.641 -4.117 1 98.69 102 ASN A N 1
ATOM 737 C CA . ASN A 1 102 ? 3.895 -26.766 -4.133 1 98.69 102 ASN A CA 1
ATOM 738 C C . ASN A 1 102 ? 2.443 -26.328 -3.986 1 98.69 102 ASN A C 1
ATOM 740 O O . ASN A 1 102 ? 1.557 -26.844 -4.664 1 98.69 102 ASN A O 1
ATOM 744 N N . LEU A 1 103 ? 2.189 -25.391 -3.072 1 98.75 103 LEU A N 1
ATOM 745 C CA . LEU A 1 103 ? 0.848 -24.844 -2.908 1 98.75 103 LEU A CA 1
ATOM 746 C C . LEU A 1 103 ? 0.346 -24.234 -4.211 1 98.75 103 LEU A C 1
ATOM 748 O O . LEU A 1 103 ? -0.818 -24.406 -4.578 1 98.75 103 LEU A O 1
ATOM 752 N N . LEU A 1 104 ? 1.217 -23.531 -4.91 1 98.81 104 LEU A N 1
ATOM 753 C CA . LEU A 1 104 ? 0.849 -22.891 -6.164 1 98.81 104 LEU A CA 1
ATOM 754 C C . LEU A 1 104 ? 0.559 -23.922 -7.246 1 98.81 104 LEU A C 1
ATOM 756 O O . LEU A 1 104 ? -0.365 -23.75 -8.047 1 98.81 104 LEU A O 1
ATOM 760 N N . LYS A 1 105 ? 1.358 -24.969 -7.297 1 98.62 105 LYS A N 1
ATOM 761 C CA . LYS A 1 105 ? 1.113 -26.031 -8.25 1 98.62 105 LYS A CA 1
ATOM 762 C C . LYS A 1 105 ? -0.245 -26.688 -8.016 1 98.62 105 LYS A C 1
ATOM 764 O O . LYS A 1 105 ? -0.984 -26.969 -8.961 1 98.62 105 LYS A O 1
ATOM 769 N N . GLU A 1 106 ? -0.485 -26.938 -6.754 1 98.19 106 GLU A N 1
ATOM 770 C CA . GLU A 1 106 ? -1.781 -27.5 -6.395 1 98.19 106 GLU A CA 1
ATOM 771 C C . GLU A 1 106 ? -2.92 -26.547 -6.766 1 98.19 106 GLU A C 1
ATOM 773 O O . GLU A 1 106 ? -3.963 -26.984 -7.254 1 98.19 106 GLU A O 1
ATOM 778 N N . GLN A 1 107 ? -2.732 -25.266 -6.484 1 98.12 107 GLN A N 1
ATOM 779 C CA . GLN A 1 107 ? -3.699 -24.234 -6.836 1 98.12 107 GLN A CA 1
ATOM 780 C C . GLN A 1 107 ? -4.008 -24.25 -8.328 1 98.12 107 GLN A C 1
ATOM 782 O O . GLN A 1 107 ? -5.176 -24.281 -8.727 1 98.12 107 GLN A O 1
ATOM 787 N N . LYS A 1 108 ? -2.965 -24.25 -9.133 1 98.12 108 LYS A N 1
ATOM 788 C CA . LYS A 1 108 ? -3.072 -24.297 -10.586 1 98.12 108 LYS A CA 1
ATOM 789 C C . LYS A 1 108 ? -3.799 -25.562 -11.047 1 98.12 108 LYS A C 1
ATOM 791 O O . LYS A 1 108 ? -4.723 -25.5 -11.859 1 98.12 108 LYS A O 1
ATOM 796 N N . GLY A 1 109 ? -3.379 -26.672 -10.5 1 97.75 109 GLY A N 1
ATOM 797 C CA . GLY A 1 109 ? -3.959 -27.953 -10.883 1 97.75 109 GLY A CA 1
ATOM 798 C C . GLY A 1 109 ? -5.438 -28.047 -10.555 1 97.75 109 GLY A C 1
ATOM 799 O O . GLY A 1 109 ? -6.188 -28.719 -11.266 1 97.75 109 GLY A O 1
ATOM 800 N N . ALA A 1 110 ? -5.883 -27.422 -9.508 1 97.81 110 ALA A N 1
ATOM 801 C CA . ALA A 1 110 ? -7.27 -27.469 -9.055 1 97.81 110 ALA A CA 1
ATOM 802 C C . ALA A 1 110 ? -8.141 -26.469 -9.805 1 97.81 110 ALA A C 1
ATOM 804 O O . ALA A 1 110 ? -9.352 -26.391 -9.586 1 97.81 110 ALA A O 1
ATOM 805 N N . GLY A 1 111 ? -7.516 -25.594 -10.641 1 97.75 111 GLY A N 1
ATOM 806 C CA . GLY A 1 111 ? -8.25 -24.594 -11.391 1 97.75 111 GLY A CA 1
ATOM 807 C C . GLY A 1 111 ? -8.617 -23.375 -10.547 1 97.75 111 GLY A C 1
ATOM 808 O O . GLY A 1 111 ? -9.445 -22.562 -10.953 1 97.75 111 GLY A O 1
ATOM 809 N N . LYS A 1 112 ? -8.008 -23.281 -9.367 1 98.31 112 LYS A N 1
ATOM 810 C CA . LYS A 1 112 ? -8.234 -22.125 -8.492 1 98.31 112 LYS A CA 1
ATOM 811 C C . LYS A 1 112 ? -7.301 -20.969 -8.844 1 98.31 112 LYS A C 1
ATOM 813 O O . LYS A 1 112 ? -6.258 -21.188 -9.469 1 98.31 112 LYS A O 1
ATOM 818 N N . LEU A 1 113 ? -7.641 -19.812 -8.422 1 98.75 113 LEU A N 1
ATOM 819 C CA . LEU A 1 113 ? -6.906 -18.625 -8.812 1 98.75 113 LEU A CA 1
ATOM 820 C C . LEU A 1 113 ? -5.527 -18.594 -8.156 1 98.75 113 LEU A C 1
ATOM 822 O O . LEU A 1 113 ? -5.387 -18.938 -6.984 1 98.75 113 LEU A O 1
ATOM 826 N N . TYR A 1 114 ? -4.562 -18.219 -8.891 1 98.88 114 TYR A N 1
ATOM 827 C CA . TYR A 1 114 ? -3.252 -17.828 -8.391 1 98.88 114 TYR A CA 1
ATOM 828 C C . TYR A 1 114 ? -2.729 -16.594 -9.125 1 98.88 114 TYR A C 1
ATOM 830 O O . TYR A 1 114 ? -3.139 -16.312 -10.25 1 98.88 114 TYR A O 1
ATOM 838 N N . ALA A 1 115 ? -1.905 -15.828 -8.484 1 98.94 115 ALA A N 1
ATOM 839 C CA . ALA A 1 115 ? -1.588 -14.492 -8.984 1 98.94 115 ALA A CA 1
ATOM 840 C C . ALA A 1 115 ? -0.214 -14.039 -8.5 1 98.94 115 ALA A C 1
ATOM 842 O O . ALA A 1 115 ? 0.261 -14.484 -7.449 1 98.94 115 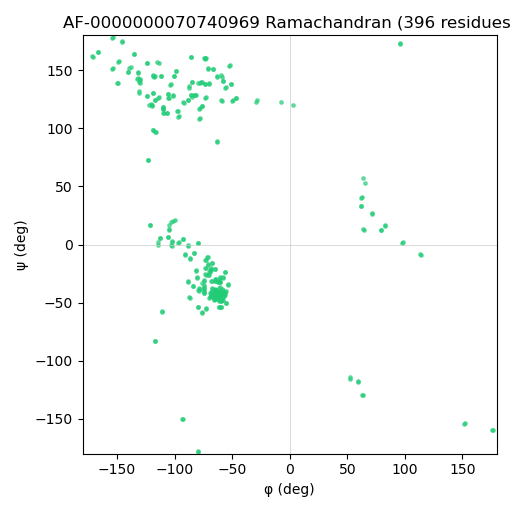ALA A O 1
ATOM 843 N N . ALA A 1 116 ? 0.427 -13.219 -9.25 1 98.88 116 ALA A N 1
ATOM 844 C CA . ALA A 1 116 ? 1.709 -12.617 -8.891 1 98.88 116 ALA A CA 1
ATOM 845 C C . ALA A 1 116 ? 1.847 -11.219 -9.5 1 98.88 116 ALA A C 1
ATOM 847 O O . ALA A 1 116 ? 1.207 -10.914 -10.508 1 98.88 116 ALA A O 1
ATOM 848 N N . VAL A 1 117 ? 2.666 -10.438 -8.938 1 98.75 117 VAL A N 1
ATOM 849 C CA . VAL A 1 117 ? 2.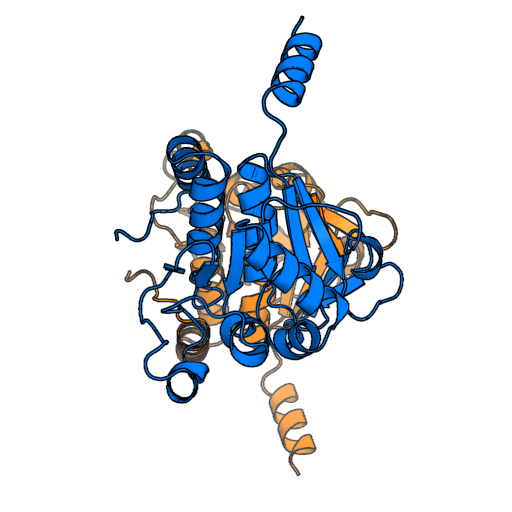873 -9.078 -9.414 1 98.75 117 VAL A CA 1
ATOM 850 C C . VAL A 1 117 ? 4.355 -8.719 -9.336 1 98.75 117 VAL A C 1
ATOM 852 O O . VAL A 1 117 ? 5.066 -9.195 -8.445 1 98.75 117 VAL A O 1
ATOM 855 N N . GLY A 1 118 ? 4.789 -7.867 -10.281 1 98 118 GLY A N 1
ATOM 856 C CA . GLY A 1 118 ? 6.156 -7.371 -10.25 1 98 118 GLY A CA 1
ATOM 857 C C . GLY A 1 118 ? 7.195 -8.461 -10.414 1 98 118 GLY A C 1
ATOM 858 O O . GLY A 1 118 ? 7.098 -9.289 -11.328 1 98 118 GLY A O 1
ATOM 859 N N . GLU A 1 119 ? 8.125 -8.492 -9.57 1 98.06 119 GLU A N 1
ATOM 860 C CA . GLU A 1 119 ? 9.242 -9.43 -9.641 1 98.06 119 GLU A CA 1
ATOM 861 C C . GLU A 1 119 ? 8.781 -10.859 -9.391 1 98.06 119 GLU A C 1
ATOM 863 O O . GLU A 1 119 ? 9.438 -11.812 -9.812 1 98.06 119 GLU A O 1
ATOM 868 N N . ALA A 1 120 ? 7.641 -11.008 -8.758 1 98.81 120 ALA A N 1
ATOM 869 C CA . ALA A 1 120 ? 7.152 -12.352 -8.438 1 98.81 120 ALA A CA 1
ATOM 870 C C . ALA A 1 120 ? 6.711 -13.094 -9.695 1 98.81 120 ALA A C 1
ATOM 872 O O . ALA A 1 120 ? 6.695 -14.32 -9.727 1 98.81 120 ALA A O 1
ATOM 873 N N . VAL A 1 121 ? 6.316 -12.359 -10.727 1 98.69 121 VAL A N 1
ATOM 874 C CA . VAL A 1 121 ? 5.891 -13 -11.969 1 98.69 121 VAL A CA 1
ATOM 875 C C . VAL A 1 121 ? 7.039 -13.82 -12.547 1 98.69 121 VAL A C 1
ATOM 877 O O . VAL A 1 121 ? 6.855 -14.977 -12.922 1 98.69 121 VAL A O 1
ATOM 880 N N . TYR A 1 122 ? 8.18 -13.258 -12.578 1 98.25 122 TYR A N 1
ATOM 881 C CA . TYR A 1 122 ? 9.336 -13.992 -13.086 1 98.25 122 TYR A CA 1
ATOM 882 C C . TYR A 1 122 ? 9.883 -14.945 -12.031 1 98.25 122 TYR A C 1
ATOM 884 O O . TYR A 1 122 ? 10.031 -16.141 -12.281 1 98.25 122 TYR A O 1
ATOM 892 N N . ASP A 1 123 ? 10.188 -14.422 -10.805 1 98.56 123 ASP A N 1
ATOM 893 C CA . ASP A 1 123 ? 10.945 -15.148 -9.797 1 98.56 123 ASP A CA 1
ATOM 894 C C . ASP A 1 123 ? 10.141 -16.312 -9.219 1 98.56 123 ASP A C 1
ATOM 896 O O . ASP A 1 123 ? 10.711 -17.266 -8.695 1 98.56 123 ASP A O 1
ATOM 900 N N . VAL A 1 124 ? 8.805 -16.234 -9.305 1 98.81 124 VAL A N 1
ATOM 901 C CA . VAL A 1 124 ? 7.98 -17.281 -8.719 1 98.81 124 VAL A CA 1
ATOM 902 C C . VAL A 1 124 ? 7.289 -18.078 -9.828 1 98.81 124 VAL A C 1
ATOM 904 O O . VAL A 1 124 ? 7.516 -19.281 -9.969 1 98.81 124 VAL A O 1
ATOM 907 N N . LEU A 1 125 ? 6.535 -17.422 -10.648 1 98.62 125 LEU A N 1
ATOM 908 C CA . LEU A 1 125 ? 5.719 -18.156 -11.602 1 98.62 125 LEU A CA 1
ATOM 909 C C . LEU A 1 125 ? 6.566 -18.688 -12.758 1 98.62 125 LEU A C 1
ATOM 911 O O . LEU A 1 125 ? 6.617 -19.891 -13 1 98.62 125 LEU A O 1
ATOM 915 N N . PHE A 1 126 ? 7.227 -17.781 -13.461 1 98 126 PHE A N 1
ATOM 916 C CA . PHE A 1 126 ? 8.008 -18.172 -14.625 1 98 126 PHE A CA 1
ATOM 917 C C . PHE A 1 126 ? 9.109 -19.156 -14.234 1 98 126 PHE A C 1
ATOM 919 O O . PHE A 1 126 ? 9.258 -20.219 -14.852 1 98 126 PHE A O 1
ATOM 926 N N . HIS A 1 127 ? 9.789 -18.828 -13.188 1 97.06 127 HIS A N 1
ATOM 927 C CA . HIS A 1 127 ? 10.922 -19.625 -12.719 1 97.06 127 HIS A CA 1
ATOM 928 C C . HIS A 1 127 ? 10.5 -21.047 -12.359 1 97.06 127 HIS A C 1
ATOM 930 O O . HIS A 1 127 ? 11.281 -21.984 -12.5 1 97.06 127 HIS A O 1
ATOM 936 N N . ASN A 1 128 ? 9.297 -21.219 -11.891 1 98.56 128 ASN A N 1
ATOM 937 C CA . ASN A 1 128 ? 8.828 -22.516 -11.438 1 98.56 128 ASN A CA 1
ATOM 938 C C . ASN A 1 128 ? 7.875 -23.156 -12.438 1 98.56 128 ASN A C 1
ATOM 940 O O . ASN A 1 128 ? 7.109 -24.062 -12.086 1 98.56 128 ASN A O 1
ATOM 944 N N . ALA A 1 129 ? 7.797 -22.625 -13.664 1 97.25 129 ALA A N 1
ATOM 945 C CA . ALA A 1 129 ? 7.023 -23.172 -14.781 1 97.25 129 ALA A CA 1
ATOM 946 C C . ALA A 1 129 ? 5.535 -23.203 -14.453 1 97.25 129 ALA A C 1
ATOM 948 O O . ALA A 1 129 ? 4.848 -24.188 -14.742 1 97.25 129 ALA A O 1
ATOM 949 N N . LEU A 1 130 ? 5.117 -22.125 -13.805 1 98.12 130 LEU A N 1
ATOM 950 C CA . LEU A 1 130 ? 3.711 -22.016 -13.438 1 98.12 130 LEU A CA 1
ATOM 951 C C . LEU A 1 130 ? 2.975 -21.062 -14.367 1 98.12 130 LEU A C 1
ATOM 953 O O . LEU A 1 130 ? 1.873 -20.609 -14.047 1 98.12 130 LEU A O 1
ATOM 957 N N . VAL A 1 131 ? 3.492 -20.781 -15.516 1 95.19 131 VAL A N 1
ATOM 958 C CA . VAL A 1 131 ? 2.965 -19.812 -16.469 1 95.19 131 VAL A CA 1
ATOM 959 C C . VAL A 1 131 ? 1.804 -20.422 -17.25 1 95.19 131 VAL A C 1
ATOM 961 O O . VAL A 1 131 ? 1.861 -21.594 -17.641 1 95.19 131 VAL A O 1
ATOM 964 N N . GLU A 1 132 ? 0.729 -19.672 -17.5 1 92 132 GLU A N 1
ATOM 965 C CA . GLU A 1 132 ? -0.44 -20.156 -18.234 1 92 132 GLU A CA 1
ATOM 966 C C . GLU A 1 132 ? -0.599 -19.422 -19.562 1 92 132 GLU A C 1
ATOM 968 O O . GLU A 1 132 ? -1.478 -19.75 -20.359 1 92 132 GLU A O 1
ATOM 973 N N . GLY A 1 133 ? 0.17 -18.547 -19.906 1 96.25 133 GLY A N 1
ATOM 974 C CA . GLY A 1 133 ? 0.067 -17.656 -21.062 1 96.25 133 GLY A CA 1
ATOM 975 C C . GLY A 1 133 ? 0.762 -16.328 -20.859 1 96.25 133 GLY A C 1
ATOM 976 O O . GLY A 1 133 ? 1.751 -16.234 -20.125 1 96.25 133 GLY A O 1
ATOM 977 N N . PRO A 1 134 ? 0.245 -15.352 -21.594 1 97.69 134 PRO A N 1
ATOM 978 C CA . PRO A 1 134 ? 0.862 -14.031 -21.422 1 97.69 134 PRO A CA 1
ATOM 979 C C . PRO A 1 134 ? 0.789 -13.531 -19.984 1 97.69 134 PRO A C 1
ATOM 981 O O . PRO A 1 134 ? -0.19 -13.805 -19.281 1 97.69 134 PRO A O 1
ATOM 984 N N . MET A 1 135 ? 1.817 -12.852 -19.594 1 98 135 MET A N 1
ATOM 985 C CA . MET A 1 135 ? 1.92 -12.344 -18.219 1 98 135 MET A CA 1
ATOM 986 C C . MET A 1 135 ? 2.312 -10.867 -18.219 1 98 135 MET A C 1
ATOM 988 O O . MET A 1 135 ? 3.1 -10.43 -19.062 1 98 135 MET A O 1
ATOM 992 N N . ALA A 1 136 ? 1.763 -10.109 -17.297 1 97.69 136 ALA A N 1
ATOM 993 C CA . ALA A 1 136 ? 2.309 -8.805 -16.938 1 97.69 136 ALA A CA 1
ATOM 994 C C . ALA A 1 136 ? 3.371 -8.945 -15.844 1 97.69 136 ALA A C 1
ATOM 996 O O . ALA A 1 136 ? 3.219 -9.75 -14.922 1 97.69 136 ALA A O 1
ATOM 997 N N . GLY A 1 137 ? 4.453 -8.266 -15.961 1 96.38 137 GLY A N 1
ATOM 998 C CA . GLY A 1 137 ? 5.531 -8.344 -14.992 1 96.38 137 GLY A CA 1
ATOM 999 C C . GLY A 1 137 ? 6.391 -7.098 -14.953 1 96.38 137 GLY A C 1
ATOM 1000 O O . GLY A 1 137 ? 6.094 -6.113 -15.633 1 96.38 137 GLY A O 1
ATOM 1001 N N . HIS A 1 138 ? 7.289 -7.152 -14.094 1 95.81 138 HIS A N 1
ATOM 1002 C CA . HIS A 1 138 ? 8.203 -6.023 -13.992 1 95.81 138 HIS A CA 1
ATOM 1003 C C . HIS A 1 138 ? 8.922 -5.781 -15.32 1 95.81 138 HIS A C 1
ATOM 1005 O O . HIS A 1 138 ? 9.367 -6.727 -15.969 1 95.81 138 HIS A O 1
ATOM 1011 N N . PRO A 1 139 ? 9.125 -4.531 -15.711 1 93.69 139 PRO A N 1
ATOM 1012 C CA . PRO A 1 139 ? 9.719 -4.215 -17.016 1 93.69 139 PRO A CA 1
ATOM 1013 C C . PRO A 1 139 ? 11.094 -4.848 -17.203 1 93.69 139 PRO A C 1
ATOM 1015 O O . PRO A 1 139 ? 11.477 -5.164 -18.344 1 93.69 139 PRO A O 1
ATOM 1018 N N . THR A 1 140 ? 11.805 -5.047 -16.156 1 92.88 140 THR A N 1
ATOM 1019 C CA . THR A 1 140 ? 13.148 -5.605 -16.25 1 92.88 140 THR A CA 1
ATOM 1020 C C . THR A 1 140 ? 13.102 -7.059 -16.719 1 92.88 140 THR A C 1
ATOM 1022 O O . THR A 1 140 ? 14.117 -7.625 -17.109 1 92.88 140 THR A O 1
ATOM 1025 N N . ASP A 1 141 ? 11.938 -7.648 -16.641 1 94.5 141 ASP A N 1
ATOM 1026 C CA . ASP A 1 141 ? 11.82 -9.062 -17 1 94.5 141 ASP A CA 1
ATOM 1027 C C . ASP A 1 141 ? 11.344 -9.234 -18.438 1 94.5 141 ASP A C 1
ATOM 1029 O O . ASP A 1 141 ? 11.172 -10.359 -18.906 1 94.5 141 ASP A O 1
ATOM 1033 N N . LYS A 1 142 ? 11.148 -8.172 -19.141 1 94.69 142 LYS A N 1
ATOM 1034 C CA . LYS A 1 142 ? 10.594 -8.211 -20.484 1 94.69 142 LYS A CA 1
ATOM 1035 C C . LYS A 1 142 ? 11.445 -9.078 -21.406 1 94.69 142 LYS A C 1
ATOM 1037 O O . LYS A 1 142 ? 10.914 -9.922 -22.141 1 94.69 142 LYS A O 1
ATOM 1042 N N . LEU A 1 143 ? 12.75 -8.953 -21.328 1 94.38 143 LEU A N 1
ATOM 1043 C CA . LEU A 1 143 ? 13.641 -9.664 -22.25 1 94.38 143 LEU A CA 1
ATOM 1044 C C . LEU A 1 143 ? 13.609 -11.164 -21.969 1 94.38 143 LEU A C 1
ATOM 1046 O O . LEU A 1 143 ? 13.531 -11.969 -22.906 1 94.38 143 LEU A O 1
ATOM 1050 N N . VAL A 1 144 ? 13.617 -11.5 -20.734 1 94.44 144 VAL A N 1
ATOM 1051 C CA . VAL A 1 144 ? 13.719 -12.914 -20.391 1 94.44 144 VAL A CA 1
ATOM 1052 C C . VAL A 1 144 ? 12.383 -13.609 -20.625 1 94.44 144 VAL A C 1
ATOM 1054 O O . VAL A 1 144 ? 12.344 -14.789 -20.969 1 94.44 144 VAL A O 1
ATOM 1057 N N . MET A 1 145 ? 11.297 -12.953 -20.438 1 94.88 145 MET A N 1
ATOM 1058 C CA . MET A 1 145 ? 9.969 -13.539 -20.609 1 94.88 145 MET A CA 1
ATOM 1059 C C . MET A 1 145 ? 9.578 -13.547 -22.078 1 94.88 145 MET A C 1
ATOM 1061 O O . MET A 1 145 ? 8.68 -14.289 -22.484 1 94.88 145 MET A O 1
ATOM 1065 N N . ALA A 1 146 ? 10.172 -12.695 -22.875 1 94.19 146 ALA A N 1
ATOM 1066 C CA . ALA A 1 146 ? 10.039 -12.656 -24.344 1 94.19 146 ALA A CA 1
ATOM 1067 C C . ALA A 1 146 ? 8.57 -12.617 -24.75 1 94.19 146 ALA A C 1
ATOM 1069 O O . ALA A 1 146 ? 7.828 -11.727 -24.328 1 94.19 146 ALA A O 1
ATOM 1070 N N . ASP A 1 147 ? 8.117 -13.633 -25.406 1 94 147 ASP A N 1
ATOM 1071 C CA . ASP A 1 147 ? 6.789 -13.633 -26.016 1 94 147 ASP A CA 1
ATOM 1072 C C . ASP A 1 147 ? 5.695 -13.758 -24.953 1 94 147 ASP A C 1
ATOM 1074 O O . ASP A 1 147 ? 4.527 -13.477 -25.234 1 94 147 ASP A O 1
ATOM 1078 N N . LEU A 1 148 ? 6.066 -14.094 -23.812 1 96.5 148 LEU A N 1
ATOM 1079 C CA . LEU A 1 148 ? 5.09 -14.258 -22.75 1 96.5 148 LEU A CA 1
ATOM 1080 C C . LEU A 1 148 ? 4.816 -12.93 -22.047 1 96.5 148 LEU A C 1
ATOM 1082 O O . LEU A 1 148 ? 3.844 -12.812 -21.297 1 96.5 148 LEU A O 1
ATOM 1086 N N . TYR A 1 149 ? 5.641 -11.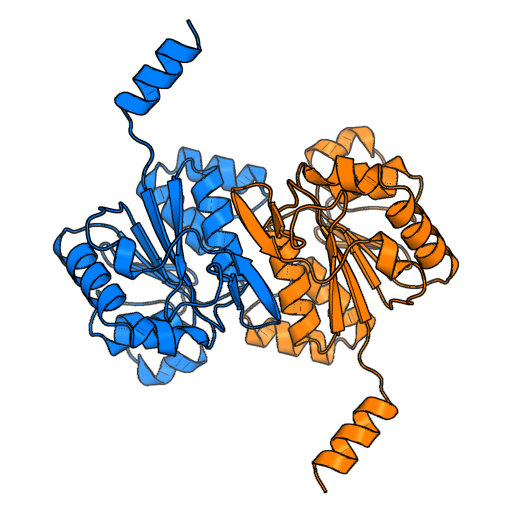969 -22.328 1 96.94 149 TYR A N 1
ATOM 1087 C CA . TYR A 1 149 ? 5.5 -10.68 -21.656 1 96.94 149 TYR A CA 1
ATOM 1088 C C . TYR A 1 149 ? 4.426 -9.828 -22.328 1 96.94 149 TYR A C 1
ATOM 1090 O O . TYR A 1 149 ? 4.438 -9.648 -23.547 1 96.94 149 TYR A O 1
ATOM 1098 N N . SER A 1 150 ? 3.531 -9.336 -21.594 1 97.06 150 SER A N 1
ATOM 1099 C CA . SER A 1 150 ? 2.496 -8.414 -22.047 1 97.06 150 SER A CA 1
ATOM 1100 C C . SER A 1 150 ? 2.693 -7.023 -21.453 1 97.06 150 SER A C 1
ATOM 1102 O O . SER A 1 150 ? 3.035 -6.891 -20.281 1 97.06 150 SER A O 1
ATOM 1104 N N . ASP A 1 151 ? 2.375 -5.957 -22.203 1 94.12 151 ASP A N 1
ATOM 1105 C CA . ASP A 1 151 ? 2.486 -4.578 -21.734 1 94.12 151 ASP A CA 1
ATOM 1106 C C . ASP A 1 151 ? 1.208 -4.129 -21.031 1 94.12 151 ASP A C 1
ATOM 1108 O O . ASP A 1 151 ? 1.159 -3.041 -20.453 1 94.12 151 ASP A O 1
ATOM 1112 N N . ASP A 1 152 ? 0.266 -5.012 -20.984 1 95.69 152 ASP A N 1
ATOM 1113 C CA . ASP A 1 152 ? -0.943 -4.68 -20.234 1 95.69 152 ASP A CA 1
ATOM 1114 C C . ASP A 1 152 ? -0.651 -4.57 -18.734 1 95.69 152 ASP A C 1
ATOM 1116 O O . ASP A 1 152 ? 0.247 -5.238 -18.219 1 95.69 152 ASP A O 1
ATOM 1120 N N . LYS A 1 153 ? -1.393 -3.781 -18.078 1 94.69 153 LYS A N 1
ATOM 1121 C CA . LYS A 1 153 ? -1.157 -3.531 -16.656 1 94.69 153 LYS A CA 1
ATOM 1122 C C . LYS A 1 153 ? -1.601 -4.719 -15.805 1 94.69 153 LYS A C 1
ATOM 1124 O O . LYS A 1 153 ? -1.022 -4.98 -14.742 1 94.69 153 LYS A O 1
ATOM 1129 N N . VAL A 1 154 ? -2.691 -5.352 -16.203 1 97.88 154 VAL A N 1
ATOM 1130 C CA . VAL A 1 154 ? -3.193 -6.574 -15.594 1 97.88 154 VAL A CA 1
ATOM 1131 C C . VAL A 1 154 ? -3.504 -7.605 -16.672 1 97.88 154 VAL A C 1
ATOM 1133 O O . VAL A 1 154 ? -4.145 -7.289 -17.688 1 97.88 154 VAL A O 1
ATOM 1136 N N . VAL A 1 155 ? -3.037 -8.82 -16.531 1 98.5 155 VAL A N 1
ATOM 1137 C CA . VAL A 1 155 ? -3.244 -9.891 -17.5 1 98.5 155 VAL A CA 1
ATOM 1138 C C . VAL A 1 155 ? -3.9 -11.086 -16.828 1 98.5 155 VAL A C 1
ATOM 1140 O O . VAL A 1 155 ? -3.461 -11.523 -15.758 1 98.5 155 VAL A O 1
ATOM 1143 N N . ILE A 1 156 ? -4.969 -11.539 -17.391 1 98.56 156 ILE A N 1
ATOM 1144 C CA . ILE A 1 156 ? -5.617 -12.773 -16.969 1 98.56 156 ILE A CA 1
ATOM 1145 C C . ILE A 1 156 ? -5.363 -13.875 -18 1 98.56 156 ILE A C 1
ATOM 1147 O O . ILE A 1 156 ? -5.77 -13.75 -19.156 1 98.56 156 ILE A O 1
ATOM 1151 N N . ALA A 1 157 ? -4.637 -14.852 -17.625 1 98.31 157 ALA A N 1
ATOM 1152 C CA . ALA A 1 157 ? -4.418 -16.047 -18.422 1 98.31 157 ALA A CA 1
ATOM 1153 C C . ALA A 1 157 ? -4.977 -17.297 -17.734 1 98.31 157 ALA A C 1
ATOM 1155 O O . ALA A 1 157 ? -4.289 -17.906 -16.922 1 98.31 157 ALA A O 1
ATOM 1156 N N . GLU A 1 158 ? -6.223 -17.703 -18.125 1 97.38 158 GLU A N 1
ATOM 1157 C CA . GLU A 1 158 ? -6.938 -18.766 -17.422 1 97.38 158 GLU A CA 1
ATOM 1158 C C . GLU A 1 158 ? -7.164 -18.422 -15.961 1 97.38 158 GLU A C 1
ATOM 1160 O O . GLU A 1 158 ? -7.738 -17.391 -15.641 1 97.38 158 GLU A O 1
ATOM 1165 N N . ASN A 1 159 ? -6.621 -19.219 -15.062 1 98.31 159 ASN A N 1
ATOM 1166 C CA . ASN A 1 159 ? -6.828 -18.938 -13.641 1 98.31 159 ASN A CA 1
ATOM 1167 C C . ASN A 1 159 ? -5.625 -18.234 -13.023 1 98.31 159 ASN A C 1
ATOM 1169 O O . ASN A 1 159 ? -5.473 -18.219 -11.797 1 98.31 159 ASN A O 1
ATOM 1173 N N . CYS A 1 160 ? -4.801 -17.609 -13.852 1 98.75 160 CYS A N 1
ATOM 1174 C CA . CYS A 1 160 ? -3.617 -16.891 -13.414 1 98.75 160 CYS A CA 1
ATOM 1175 C C . CYS A 1 160 ? -3.764 -15.391 -13.688 1 98.75 160 CYS A C 1
ATOM 1177 O O . CYS A 1 160 ? -4.039 -14.984 -14.82 1 98.75 160 CYS A O 1
ATOM 1179 N N . VAL A 1 161 ? -3.576 -14.531 -12.664 1 98.81 161 VAL A N 1
ATOM 1180 C CA . VAL A 1 161 ? -3.701 -13.086 -12.805 1 98.81 161 VAL A CA 1
ATOM 1181 C C . VAL A 1 161 ? -2.377 -12.414 -12.445 1 98.81 161 VAL A C 1
ATOM 1183 O O . VAL A 1 161 ? -1.866 -12.594 -11.336 1 98.81 161 VAL A O 1
ATOM 1186 N N . THR A 1 162 ? -1.757 -11.688 -13.367 1 98.81 162 THR A N 1
ATOM 1187 C CA . THR A 1 162 ? -0.458 -11.062 -13.125 1 98.81 162 THR A CA 1
ATOM 1188 C C . THR A 1 162 ? -0.525 -9.562 -13.367 1 98.81 162 THR A C 1
ATOM 1190 O O . THR A 1 162 ? -1.431 -9.078 -14.047 1 98.81 162 THR A O 1
ATOM 1193 N N . SER A 1 163 ? 0.333 -8.828 -12.789 1 98.31 163 SER A N 1
ATOM 1194 C CA . SER A 1 163 ? 0.44 -7.383 -12.953 1 98.31 163 SER A CA 1
ATOM 1195 C C . SER A 1 163 ? 1.895 -6.926 -12.891 1 98.31 163 SER A C 1
ATOM 1197 O O . SER A 1 163 ? 2.793 -7.73 -12.641 1 98.31 163 SER A O 1
ATOM 1199 N N . GLU A 1 164 ? 2.107 -5.691 -13.117 1 97.44 164 GLU A N 1
ATOM 1200 C CA . GLU A 1 164 ? 3.436 -5.168 -13.422 1 97.44 164 GLU A CA 1
ATOM 1201 C C . GLU A 1 164 ? 4.191 -4.805 -12.148 1 97.44 164 GLU A C 1
ATOM 1203 O O . GLU A 1 164 ? 5.395 -5.051 -12.047 1 97.44 164 GLU A O 1
ATOM 1208 N N . GLY A 1 165 ? 3.512 -4.121 -11.227 1 97.62 165 GLY A N 1
ATOM 1209 C CA . GLY A 1 165 ? 4.246 -3.633 -10.07 1 97.62 165 GLY A CA 1
ATOM 1210 C C . GLY A 1 165 ? 3.393 -2.789 -9.141 1 97.62 165 GLY A C 1
ATOM 1211 O O . GLY A 1 165 ? 2.166 -2.9 -9.141 1 97.62 165 GLY A O 1
ATOM 1212 N N . PRO A 1 166 ? 4.105 -1.943 -8.289 1 98 166 PRO A N 1
ATOM 1213 C CA . PRO A 1 166 ? 3.406 -1.153 -7.277 1 98 166 PRO A CA 1
ATOM 1214 C C . PRO A 1 166 ? 2.312 -0.265 -7.867 1 98 166 PRO A C 1
ATOM 1216 O O . PRO A 1 166 ? 1.212 -0.185 -7.316 1 98 166 PRO A O 1
ATOM 1219 N N . ALA A 1 167 ? 2.537 0.354 -8.977 1 96.88 167 ALA A N 1
ATOM 1220 C CA . ALA A 1 167 ? 1.605 1.317 -9.562 1 96.88 167 ALA A CA 1
ATOM 1221 C C . ALA A 1 167 ? 0.36 0.62 -10.102 1 96.88 167 ALA A C 1
ATOM 1223 O O . ALA A 1 167 ? -0.67 1.26 -10.32 1 96.88 167 ALA A O 1
ATOM 1224 N N . THR A 1 168 ? 0.414 -0.66 -10.297 1 97.12 168 THR A N 1
ATOM 1225 C CA . THR A 1 168 ? -0.717 -1.393 -10.852 1 97.12 168 THR A CA 1
ATOM 1226 C C . THR A 1 168 ? -1.313 -2.34 -9.82 1 97.12 168 THR A C 1
ATOM 1228 O O . THR A 1 168 ? -2.24 -3.096 -10.117 1 97.12 168 THR A O 1
ATOM 1231 N N . ALA A 1 169 ? -0.81 -2.271 -8.617 1 98.12 169 ALA A N 1
ATOM 1232 C CA . ALA A 1 169 ? -1.187 -3.223 -7.57 1 98.12 169 ALA A CA 1
ATOM 1233 C C . ALA A 1 169 ? -2.662 -3.086 -7.211 1 98.12 169 ALA A C 1
ATOM 1235 O O . ALA A 1 169 ? -3.344 -4.082 -6.965 1 98.12 169 ALA A O 1
ATOM 1236 N N . ILE A 1 170 ? -3.123 -1.85 -7.172 1 98.19 170 ILE A N 1
ATOM 1237 C CA . ILE A 1 170 ? -4.523 -1.628 -6.828 1 98.19 170 ILE A CA 1
ATOM 1238 C C . ILE A 1 170 ? -5.422 -2.219 -7.914 1 98.19 170 ILE A C 1
ATOM 1240 O O . ILE A 1 170 ? -6.363 -2.955 -7.617 1 98.19 170 ILE A O 1
ATOM 1244 N N . ALA A 1 171 ? -5.133 -1.95 -9.164 1 97.69 171 ALA A N 1
ATOM 1245 C CA . ALA A 1 171 ? -5.898 -2.512 -10.273 1 97.69 171 ALA A CA 1
ATOM 1246 C C . ALA A 1 171 ? -5.883 -4.039 -10.234 1 97.69 171 ALA A C 1
ATOM 1248 O O . ALA A 1 171 ? -6.91 -4.684 -10.461 1 97.69 171 ALA A O 1
ATOM 1249 N N . TRP A 1 172 ? -4.766 -4.57 -9.969 1 98.38 172 TRP A N 1
ATOM 1250 C CA . TRP A 1 172 ? -4.559 -6.012 -9.875 1 98.38 172 TRP A CA 1
ATOM 1251 C C . TRP A 1 172 ? -5.438 -6.617 -8.781 1 98.38 172 TRP A C 1
ATOM 1253 O O . TRP A 1 172 ? -6.156 -7.586 -9.023 1 98.38 172 TRP A O 1
ATOM 1263 N N . ALA A 1 173 ? -5.422 -6.004 -7.602 1 98.69 173 ALA A N 1
ATOM 1264 C CA . ALA A 1 173 ? -6.195 -6.508 -6.469 1 98.69 173 ALA A CA 1
ATOM 1265 C C . ALA A 1 173 ? -7.691 -6.367 -6.723 1 98.69 173 ALA A C 1
ATOM 1267 O O . ALA A 1 173 ? -8.477 -7.25 -6.359 1 98.69 173 ALA A O 1
ATOM 1268 N N . VAL A 1 174 ? -8.109 -5.285 -7.355 1 98.5 174 VAL A N 1
ATOM 1269 C CA . VAL A 1 174 ? -9.516 -5.086 -7.691 1 98.5 174 VAL A CA 1
ATOM 1270 C C . VAL A 1 174 ? -9.969 -6.152 -8.688 1 98.5 174 VAL A C 1
ATOM 1272 O O . VAL A 1 174 ? -11.078 -6.68 -8.578 1 98.5 174 VAL A O 1
ATOM 1275 N N . THR A 1 175 ? -9.117 -6.484 -9.641 1 98.5 175 THR A N 1
ATOM 1276 C CA . THR A 1 175 ? -9.406 -7.547 -10.594 1 98.5 175 THR A CA 1
ATOM 1277 C C . THR A 1 175 ? -9.602 -8.883 -9.883 1 98.5 175 THR A C 1
ATOM 1279 O O . THR A 1 175 ? -10.516 -9.641 -10.211 1 98.5 175 THR A O 1
ATOM 1282 N N . LEU A 1 176 ? -8.789 -9.148 -8.891 1 98.75 176 LEU A N 1
ATOM 1283 C CA . LEU A 1 176 ? -8.922 -10.391 -8.125 1 98.75 176 LEU A CA 1
ATOM 1284 C C . LEU A 1 176 ? -10.258 -10.43 -7.395 1 98.75 176 LEU A C 1
ATOM 1286 O O . LEU A 1 176 ? -10.906 -11.477 -7.336 1 98.75 176 LEU A O 1
ATOM 1290 N N . VAL A 1 177 ? -10.68 -9.297 -6.82 1 98.38 177 VAL A N 1
ATOM 1291 C CA . VAL A 1 177 ? -11.977 -9.234 -6.152 1 98.38 177 VAL A CA 1
ATOM 1292 C C . VAL A 1 177 ? -13.086 -9.516 -7.16 1 98.38 177 VAL A C 1
ATOM 1294 O O . VAL A 1 177 ? -14.047 -10.227 -6.852 1 98.38 177 VAL A O 1
ATOM 1297 N N . GLU A 1 178 ? -12.922 -8.906 -8.344 1 98.19 178 GLU A N 1
ATOM 1298 C CA . GLU A 1 178 ? -13.922 -9.133 -9.375 1 98.19 178 GLU A CA 1
ATOM 1299 C C . GLU A 1 178 ? -14.078 -10.617 -9.68 1 98.19 178 GLU A C 1
ATOM 1301 O O . GLU A 1 178 ? -15.195 -11.117 -9.805 1 98.19 178 GLU A O 1
ATOM 1306 N N . LEU A 1 179 ? -13 -11.336 -9.758 1 98.5 179 LEU A N 1
ATOM 1307 C CA . LEU A 1 179 ? -12.992 -12.75 -10.117 1 98.5 179 LEU A CA 1
ATOM 1308 C C . LEU A 1 179 ? -13.492 -13.602 -8.953 1 98.5 179 LEU A C 1
ATOM 1310 O O . LEU A 1 179 ? -14.141 -14.633 -9.172 1 98.5 179 LEU A O 1
ATOM 1314 N N . LEU A 1 180 ? -13.266 -13.18 -7.691 1 98.12 180 LEU A N 1
ATOM 1315 C CA . LEU A 1 180 ? -13.586 -13.977 -6.508 1 98.12 180 LEU A CA 1
ATOM 1316 C C . LEU A 1 180 ? -15.023 -13.711 -6.051 1 98.12 180 LEU A C 1
ATOM 1318 O O . LEU A 1 180 ? -15.648 -14.578 -5.441 1 98.12 180 LEU A O 1
ATOM 1322 N N . ARG A 1 181 ? -15.43 -12.477 -6.301 1 96.94 181 ARG A N 1
ATOM 1323 C CA . ARG A 1 181 ? -16.734 -12.055 -5.816 1 96.94 181 ARG A CA 1
ATOM 1324 C C . ARG A 1 181 ? -17.672 -11.703 -6.98 1 96.94 181 ARG A C 1
ATOM 1326 O O . ARG A 1 181 ? -18.406 -12.555 -7.477 1 96.94 181 ARG A O 1
ATOM 1333 N N . SER A 1 182 ? -17.594 -10.477 -7.52 1 96.88 182 SER A N 1
ATOM 1334 C CA . SER A 1 182 ? -18.391 -10.023 -8.656 1 96.88 182 SER A CA 1
ATOM 1335 C C . SER A 1 182 ? -17.906 -8.664 -9.156 1 96.88 182 SER A C 1
ATOM 1337 O O . SER A 1 182 ? -17.219 -7.938 -8.445 1 96.88 182 SER A O 1
ATOM 1339 N N . GLU A 1 183 ? -18.312 -8.414 -10.367 1 96.88 183 GLU A N 1
ATOM 1340 C CA . GLU A 1 183 ? -18.062 -7.102 -10.938 1 96.88 183 GLU A CA 1
ATOM 1341 C C . GLU A 1 183 ? -18.672 -5.996 -10.086 1 96.88 183 GLU A C 1
ATOM 1343 O O . GLU A 1 183 ? -18.078 -4.926 -9.922 1 96.88 183 GLU A O 1
ATOM 1348 N N . LYS A 1 184 ? -19.828 -6.227 -9.555 1 96.81 184 LYS A N 1
ATOM 1349 C CA . LYS A 1 184 ? -20.516 -5.246 -8.727 1 96.81 184 LYS A CA 1
ATOM 1350 C C . LYS A 1 184 ? -19.703 -4.902 -7.484 1 96.81 184 LYS A C 1
ATOM 1352 O O . LYS A 1 184 ? -19.5 -3.729 -7.172 1 96.81 184 LYS A O 1
ATOM 1357 N N . VAL A 1 185 ? -19.203 -5.938 -6.773 1 96.81 185 VAL A N 1
ATOM 1358 C CA . VAL A 1 185 ? -18.406 -5.734 -5.562 1 96.81 185 VAL A CA 1
ATOM 1359 C C . VAL A 1 185 ? -17.141 -4.973 -5.898 1 96.81 185 VAL A C 1
ATOM 1361 O O . VAL A 1 185 ? -16.766 -4.035 -5.191 1 96.81 185 VAL A O 1
ATOM 1364 N N . ALA A 1 186 ? -16.5 -5.344 -6.977 1 97.44 186 ALA A N 1
ATOM 1365 C CA . ALA A 1 186 ? -15.281 -4.68 -7.41 1 97.44 186 ALA A CA 1
ATOM 1366 C C . ALA A 1 186 ? -15.531 -3.205 -7.719 1 97.44 186 ALA A C 1
ATOM 1368 O O . ALA A 1 186 ? -14.727 -2.344 -7.348 1 97.44 186 ALA A O 1
ATOM 1369 N N . ARG A 1 187 ? -16.594 -2.906 -8.383 1 96.38 187 ARG A N 1
ATOM 1370 C CA . ARG A 1 187 ? -16.938 -1.532 -8.734 1 96.38 187 ARG A CA 1
ATOM 1371 C C . ARG A 1 187 ? -17.219 -0.705 -7.488 1 96.38 187 ARG A C 1
ATOM 1373 O O . ARG A 1 187 ? -16.859 0.473 -7.422 1 96.38 187 ARG A O 1
ATOM 1380 N N . GLU A 1 188 ? -17.859 -1.289 -6.559 1 96.62 188 GLU A N 1
ATOM 1381 C CA . GLU A 1 188 ? -18.156 -0.598 -5.305 1 96.62 188 GLU A CA 1
ATOM 1382 C C . GLU A 1 188 ? -16.875 -0.25 -4.555 1 96.62 188 GLU A C 1
ATOM 1384 O O . GLU A 1 188 ? -16.734 0.855 -4.027 1 96.62 188 GLU A O 1
ATOM 1389 N N . ILE A 1 189 ? -15.945 -1.179 -4.539 1 97 189 ILE A N 1
ATOM 1390 C CA . ILE A 1 189 ? -14.664 -0.941 -3.885 1 97 189 ILE A CA 1
ATOM 1391 C C . ILE A 1 189 ? -13.914 0.172 -4.613 1 97 189 ILE A C 1
ATOM 1393 O O . ILE A 1 189 ? -13.375 1.082 -3.98 1 97 189 ILE A O 1
ATOM 1397 N N . ALA A 1 190 ? -13.883 0.051 -5.949 1 96.62 190 ALA A N 1
ATOM 1398 C CA . ALA A 1 190 ? -13.195 1.066 -6.75 1 96.62 190 ALA A CA 1
ATOM 1399 C C . ALA A 1 190 ? -13.766 2.455 -6.473 1 96.62 190 ALA A C 1
ATOM 1401 O O . ALA A 1 190 ? -13.016 3.426 -6.34 1 96.62 190 ALA A O 1
ATOM 1402 N N . LYS A 1 191 ? -15.039 2.559 -6.367 1 94 191 LYS A N 1
ATOM 1403 C CA . LYS A 1 191 ? -15.695 3.824 -6.051 1 94 191 LYS A CA 1
ATOM 1404 C C . LYS A 1 191 ? -15.32 4.297 -4.648 1 94 191 LYS A C 1
ATOM 1406 O O . LYS A 1 191 ? -15.016 5.477 -4.445 1 94 191 LYS A O 1
ATOM 1411 N N . ASP A 1 192 ? -15.273 3.373 -3.697 1 94.19 192 ASP A N 1
ATOM 1412 C CA . ASP A 1 192 ? -15.016 3.689 -2.297 1 94.19 192 ASP A CA 1
ATOM 1413 C C . ASP A 1 192 ? -13.609 4.254 -2.111 1 94.19 192 ASP A C 1
ATOM 1415 O O . ASP A 1 192 ? -13.383 5.102 -1.242 1 94.19 192 ASP A O 1
ATOM 1419 N N . ILE A 1 193 ? -12.695 3.803 -2.939 1 95.19 193 ILE A N 1
ATOM 1420 C CA . ILE A 1 193 ? -11.32 4.258 -2.758 1 95.19 193 ILE A CA 1
ATOM 1421 C C . ILE A 1 193 ? -10.969 5.27 -3.844 1 95.19 193 ILE A C 1
ATOM 1423 O O . ILE A 1 193 ? -9.797 5.613 -4.02 1 95.19 193 ILE A O 1
ATOM 1427 N N . SER A 1 194 ? -12.023 5.66 -4.668 1 91.25 194 SER A N 1
ATOM 1428 C CA . SER A 1 194 ? -11.898 6.656 -5.727 1 91.25 194 SER A CA 1
ATOM 1429 C C . SER A 1 194 ? -10.898 6.211 -6.789 1 91.25 194 SER A C 1
ATOM 1431 O O . SER A 1 194 ? -10.055 6.996 -7.227 1 91.25 194 SER A O 1
ATOM 1433 N N . PHE A 1 195 ? -10.891 4.918 -6.965 1 94 195 PHE A N 1
ATOM 1434 C CA . PHE A 1 195 ? -10.047 4.328 -7.992 1 94 195 PHE A CA 1
ATOM 1435 C C . PHE A 1 195 ? -10.781 4.27 -9.328 1 94 195 PHE A C 1
ATOM 1437 O O . PHE A 1 195 ? -11.906 3.773 -9.398 1 94 195 PHE A O 1
ATOM 1444 N N . GLU A 1 196 ? -10.172 4.855 -10.328 1 83.75 196 GLU A N 1
ATOM 1445 C CA . GLU A 1 196 ? -10.719 4.77 -11.68 1 83.75 196 GLU A CA 1
ATOM 1446 C C . GLU A 1 196 ? -10.055 3.648 -12.469 1 83.75 196 GLU A C 1
ATOM 1448 O O . GLU A 1 196 ? -8.859 3.713 -12.766 1 83.75 196 GLU A O 1
ATOM 1453 N N . PRO A 1 197 ? -10.891 2.646 -12.688 1 70.25 197 PRO A N 1
ATOM 1454 C CA . PRO A 1 197 ? -10.305 1.485 -13.359 1 70.25 197 PRO A CA 1
ATOM 1455 C C . PRO A 1 197 ? -9.664 1.841 -14.695 1 70.25 197 PRO A C 1
ATOM 1457 O O . PRO A 1 197 ? -10.117 2.76 -15.383 1 70.25 197 PRO A O 1
ATOM 1460 N N . ILE A 1 198 ? -8.523 1.318 -14.859 1 56.75 198 ILE A N 1
ATOM 1461 C CA . ILE A 1 198 ? -7.785 1.523 -16.109 1 56.75 198 ILE A CA 1
ATOM 1462 C C . ILE A 1 198 ? -8.562 0.912 -17.266 1 56.75 198 ILE A C 1
ATOM 1464 O O . ILE A 1 198 ? -9.008 -0.235 -17.188 1 56.75 198 ILE A O 1
ATOM 1468 N N . LYS A 1 199 ? -9.406 1.787 -17.781 1 47.66 199 LYS A N 1
ATOM 1469 C CA . LYS A 1 199 ? -10.125 1.289 -18.938 1 47.66 199 LYS A CA 1
ATOM 1470 C C . LYS A 1 199 ? -9.297 0.264 -19.703 1 47.66 199 LYS A C 1
ATOM 1472 O O . LYS A 1 199 ? -8.109 0.478 -19.953 1 47.66 199 LYS A O 1
ATOM 1477 N N . LYS A 1 200 ? -9.914 -1.032 -19.859 1 36.81 200 LYS A N 1
ATOM 1478 C CA . LYS A 1 200 ? -9.445 -2.031 -20.812 1 36.81 200 LYS A CA 1
ATOM 1479 C C . LYS A 1 200 ? -9.266 -1.423 -22.188 1 36.81 200 LYS A C 1
ATOM 1481 O O . LYS A 1 200 ? -10.031 -0.549 -22.594 1 36.81 200 LYS A O 1
ATOM 1486 N N . MET B 1 1 ? 37.594 4.418 -0.487 1 47.28 1 MET B N 1
ATOM 1487 C CA . MET B 1 1 ? 37.312 5.695 -1.134 1 47.28 1 MET B CA 1
ATOM 1488 C C . MET B 1 1 ? 35.812 5.934 -1.238 1 47.28 1 MET B C 1
ATOM 1490 O O . MET B 1 1 ? 35.344 7.051 -1.034 1 47.28 1 MET B O 1
ATOM 1494 N N . ASP B 1 2 ? 35 4.785 -1.401 1 61.88 2 ASP B N 1
ATOM 1495 C CA . ASP B 1 2 ? 33.562 4.824 -1.668 1 61.88 2 ASP B CA 1
ATOM 1496 C C . ASP B 1 2 ? 32.781 5.059 -0.383 1 61.88 2 ASP B C 1
ATOM 1498 O O . ASP B 1 2 ? 31.797 5.812 -0.374 1 61.88 2 ASP B O 1
ATOM 1502 N N . ARG B 1 3 ? 33.375 4.613 0.619 1 62.56 3 ARG B N 1
ATOM 1503 C CA . ARG B 1 3 ? 32.688 4.785 1.894 1 62.56 3 ARG B CA 1
ATOM 1504 C C . ARG B 1 3 ? 32.844 6.211 2.416 1 62.56 3 ARG B C 1
ATOM 1506 O O . ARG B 1 3 ? 31.906 6.777 2.988 1 62.56 3 ARG B O 1
ATOM 1513 N N . ILE B 1 4 ? 34.031 6.691 2.227 1 56.75 4 ILE B N 1
ATOM 1514 C CA . ILE B 1 4 ? 34.312 8.047 2.691 1 56.75 4 ILE B CA 1
ATOM 1515 C C . ILE B 1 4 ? 33.469 9.039 1.884 1 56.75 4 ILE B C 1
ATOM 1517 O O . ILE B 1 4 ? 32.875 9.969 2.445 1 56.75 4 ILE B O 1
ATOM 1521 N N . ALA B 1 5 ? 33.406 8.891 0.679 1 61.03 5 ALA B N 1
ATOM 1522 C CA . ALA B 1 5 ? 32.594 9.766 -0.173 1 61.03 5 ALA B CA 1
ATOM 1523 C C . ALA B 1 5 ? 31.125 9.648 0.174 1 61.03 5 ALA B C 1
ATOM 1525 O O . ALA B 1 5 ? 30.422 10.656 0.225 1 61.03 5 ALA B O 1
ATOM 1526 N N . GLN B 1 6 ? 30.641 8.375 0.39 1 61.72 6 GLN B N 1
ATOM 1527 C CA . GLN B 1 6 ? 29.266 8.164 0.824 1 61.72 6 GLN B CA 1
ATOM 1528 C C . GLN B 1 6 ? 29 8.844 2.166 1 61.72 6 GLN B C 1
ATOM 1530 O O . GLN B 1 6 ? 27.953 9.461 2.359 1 61.72 6 GLN B O 1
ATOM 1535 N N . ALA B 1 7 ? 29.938 8.789 2.908 1 62.06 7 ALA B N 1
ATOM 1536 C CA . ALA B 1 7 ? 29.828 9.414 4.223 1 62.06 7 ALA B CA 1
ATOM 1537 C C . ALA B 1 7 ? 29.812 10.938 4.105 1 62.06 7 ALA B C 1
ATOM 1539 O O . ALA B 1 7 ? 29.047 11.617 4.781 1 62.06 7 ALA B O 1
ATOM 1540 N N . ILE B 1 8 ? 30.672 11.438 3.34 1 59.5 8 ILE B N 1
ATOM 1541 C CA . ILE B 1 8 ? 30.734 12.883 3.137 1 59.5 8 ILE B CA 1
ATOM 1542 C C . ILE B 1 8 ? 29.453 13.367 2.473 1 59.5 8 ILE B C 1
ATOM 1544 O O . ILE B 1 8 ? 28.906 14.406 2.85 1 59.5 8 ILE B O 1
ATOM 1548 N N . SER B 1 9 ? 28.922 12.594 1.454 1 62.03 9 SER B N 1
ATOM 1549 C CA . SER B 1 9 ? 27.672 12.953 0.79 1 62.03 9 SER B CA 1
ATOM 1550 C C . SER B 1 9 ? 26.5 12.93 1.767 1 62.03 9 SER B C 1
ATOM 1552 O O . SER B 1 9 ? 25.625 13.797 1.711 1 62.03 9 SER B O 1
ATOM 1554 N N . GLU B 1 10 ? 26.547 11.938 2.604 1 62.88 10 GLU B N 1
ATOM 1555 C CA . GLU B 1 10 ? 25.516 11.859 3.635 1 62.88 10 GLU B CA 1
ATOM 1556 C C . GLU B 1 10 ? 25.656 13 4.641 1 62.88 10 GLU B C 1
ATOM 1558 O O . GLU B 1 10 ? 24.656 13.461 5.207 1 62.88 10 GLU B O 1
ATOM 1563 N N . ILE B 1 11 ? 26.797 13.375 4.824 1 57.97 11 ILE B N 1
ATOM 1564 C CA . ILE B 1 11 ? 27.062 14.453 5.766 1 57.97 11 ILE B CA 1
ATOM 1565 C C . ILE B 1 11 ? 26.734 15.797 5.121 1 57.97 11 ILE B C 1
ATOM 1567 O O . ILE B 1 11 ? 26.234 16.703 5.785 1 57.97 11 ILE B O 1
ATOM 1571 N N . VAL B 1 12 ? 26.969 15.977 3.977 1 60.81 12 VAL B N 1
ATOM 1572 C CA . VAL B 1 12 ? 26.797 17.266 3.314 1 60.81 12 VAL B CA 1
ATOM 1573 C C . VAL B 1 12 ? 25.344 17.438 2.873 1 60.81 12 VAL B C 1
ATOM 1575 O O . VAL B 1 12 ? 24.812 18.562 2.883 1 60.81 12 VAL B O 1
ATOM 1578 N N . ASN B 1 13 ? 24.688 16.328 2.443 1 66.12 13 ASN B N 1
ATOM 1579 C CA . ASN B 1 13 ? 23.266 16.406 2.086 1 66.12 13 ASN B CA 1
ATOM 1580 C C . ASN B 1 13 ? 22.438 15.414 2.891 1 66.12 13 ASN B C 1
ATOM 1582 O O . ASN B 1 13 ? 22.109 14.328 2.404 1 66.12 13 ASN B O 1
ATOM 1586 N N . PRO B 1 14 ? 22.312 15.836 4.207 1 76.56 14 PRO B N 1
ATOM 1587 C CA . PRO B 1 14 ? 21.641 14.852 5.047 1 76.56 14 PRO B CA 1
ATOM 1588 C C . PRO B 1 14 ? 20.312 14.367 4.445 1 76.56 14 PRO B C 1
ATOM 1590 O O . PRO B 1 14 ? 19.641 15.133 3.754 1 76.56 14 PRO B O 1
ATOM 1593 N N . LYS B 1 15 ? 20.047 13.102 4.516 1 89.5 15 LYS B N 1
ATOM 1594 C CA . LYS B 1 15 ? 18.797 12.516 4.039 1 89.5 15 LYS B CA 1
ATOM 1595 C C . LYS B 1 15 ? 17.609 13.125 4.762 1 89.5 15 LYS B C 1
ATOM 1597 O O . LYS B 1 15 ? 17.594 13.219 5.988 1 89.5 15 LYS B O 1
ATOM 1602 N N . PRO B 1 16 ? 16.656 13.695 4.008 1 97.62 16 PRO B N 1
ATOM 1603 C CA . PRO B 1 16 ? 15.453 14.195 4.688 1 97.62 16 PRO B CA 1
ATOM 1604 C C . PRO B 1 16 ? 14.812 13.148 5.598 1 97.62 16 PRO B C 1
ATOM 1606 O O . PRO B 1 16 ? 15.047 11.953 5.43 1 97.62 16 PRO B O 1
ATOM 1609 N N . THR B 1 17 ? 14.133 13.656 6.562 1 98.44 17 THR B N 1
ATOM 1610 C CA . THR B 1 17 ? 13.492 12.766 7.527 1 98.44 17 THR B CA 1
ATOM 1611 C C . THR B 1 17 ? 11.969 12.945 7.492 1 98.44 17 THR B C 1
ATOM 1613 O O . THR B 1 17 ? 11.477 14.047 7.266 1 98.44 17 THR B O 1
ATOM 1616 N N . ALA B 1 18 ? 11.281 11.805 7.688 1 98.81 18 ALA B N 1
ATOM 1617 C CA . ALA B 1 18 ? 9.82 11.812 7.695 1 98.81 18 ALA B CA 1
ATOM 1618 C C . ALA B 1 18 ? 9.281 11.086 8.922 1 98.81 18 ALA B C 1
ATOM 1620 O O . ALA B 1 18 ? 9.82 10.055 9.336 1 98.81 18 ALA B O 1
ATOM 1621 N N . LEU B 1 19 ? 8.273 11.648 9.477 1 98.88 19 LEU B N 1
ATOM 1622 C CA . LEU B 1 19 ? 7.469 10.977 10.492 1 98.88 19 LEU B CA 1
ATOM 1623 C C . LEU B 1 19 ? 6.133 10.523 9.914 1 98.88 19 LEU B C 1
ATOM 1625 O O . LEU B 1 19 ? 5.414 11.32 9.305 1 98.88 19 LEU B O 1
ATOM 1629 N N . VAL B 1 20 ? 5.832 9.273 10.062 1 98.88 20 VAL B N 1
ATOM 1630 C CA . VAL B 1 20 ? 4.551 8.688 9.672 1 98.88 20 VAL B CA 1
ATOM 1631 C C . VAL B 1 20 ? 3.848 8.109 10.891 1 98.88 20 VAL B C 1
ATOM 1633 O O . VAL B 1 20 ? 4.133 6.984 11.312 1 98.88 20 VAL B O 1
ATOM 1636 N N . PRO B 1 21 ? 2.922 8.875 11.445 1 98.81 21 PRO B N 1
ATOM 1637 C CA . PRO B 1 21 ? 2.172 8.344 12.586 1 98.81 21 PRO B CA 1
ATOM 1638 C C . PRO B 1 21 ? 1.103 7.34 12.172 1 98.81 21 PRO B C 1
ATOM 1640 O O . PRO B 1 21 ? 0.417 7.535 11.172 1 98.81 21 PRO B O 1
ATOM 1643 N N . VAL B 1 22 ? 0.971 6.277 12.961 1 98.44 22 VAL B N 1
ATOM 1644 C CA . VAL B 1 22 ? -0.055 5.277 12.68 1 98.44 22 VAL B CA 1
ATOM 1645 C C . VAL B 1 22 ? -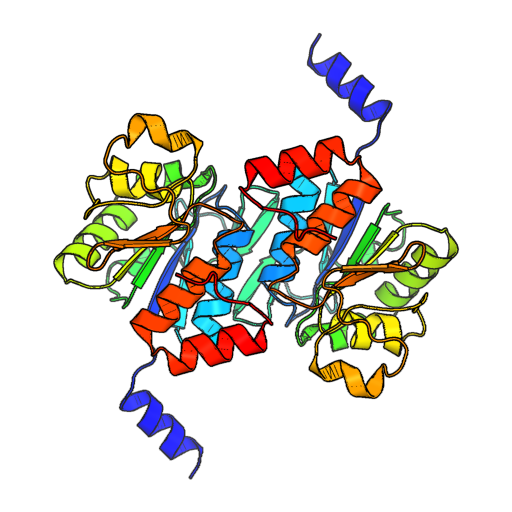0.823 4.957 13.961 1 98.44 22 VAL B C 1
ATOM 1647 O O . VAL B 1 22 ? -0.282 5.078 15.062 1 98.44 22 VAL B O 1
ATOM 1650 N N . ALA B 1 23 ? -2.057 4.645 13.812 1 97.94 23 ALA B N 1
ATOM 1651 C CA . ALA B 1 23 ? -2.951 4.148 14.852 1 97.94 23 ALA B CA 1
ATOM 1652 C C . ALA B 1 23 ? -3.777 2.969 14.352 1 97.94 23 ALA B C 1
ATOM 1654 O O . ALA B 1 23 ? -3.814 2.693 13.148 1 97.94 23 ALA B O 1
ATOM 1655 N N . VAL B 1 24 ? -4.363 2.242 15.289 1 97.31 24 VAL B N 1
ATOM 1656 C CA . VAL B 1 24 ? -5.301 1.193 14.906 1 97.31 24 VAL B CA 1
ATOM 1657 C C . VAL B 1 24 ? -6.328 1.756 13.922 1 97.31 24 VAL B C 1
ATOM 1659 O O . VAL B 1 24 ? -6.941 2.795 14.18 1 97.31 24 VAL B O 1
ATOM 1662 N N . GLY B 1 25 ? -6.422 1.114 12.734 1 97.62 25 GLY B N 1
ATOM 1663 C CA . GLY B 1 25 ? -7.391 1.566 11.758 1 97.62 25 GLY B CA 1
ATOM 1664 C C . GLY B 1 25 ? -6.793 2.467 10.695 1 97.62 25 GLY B C 1
ATOM 1665 O O . GLY B 1 25 ? -7.5 2.939 9.797 1 97.62 25 GLY B O 1
ATOM 1666 N N . SER B 1 26 ? -5.469 2.707 10.75 1 98.38 26 SER B N 1
ATOM 1667 C CA . SER B 1 26 ? -4.832 3.43 9.656 1 98.38 26 SER B CA 1
ATOM 1668 C C . SER B 1 26 ? -4.926 2.648 8.344 1 98.38 26 SER B C 1
ATOM 1670 O O . SER B 1 26 ? -4.93 1.416 8.352 1 98.38 26 SER B O 1
ATOM 1672 N N . GLU B 1 27 ? -5.082 3.355 7.285 1 98.62 27 GLU B N 1
ATOM 1673 C CA . GLU B 1 27 ? -5.316 2.766 5.969 1 98.62 27 GLU B CA 1
ATOM 1674 C C . GLU B 1 27 ? -4.047 2.119 5.422 1 98.62 27 GLU B C 1
ATOM 1676 O O . GLU B 1 27 ? -3.004 2.77 5.324 1 98.62 27 GLU B O 1
ATOM 1681 N N . GLU B 1 28 ? -4.066 0.875 5.02 1 98.5 28 GLU B N 1
ATOM 1682 C CA . GLU B 1 28 ? -2.922 0.057 4.633 1 98.5 28 GLU B CA 1
ATOM 1683 C C . GLU B 1 28 ? -2.176 0.673 3.453 1 98.5 28 GLU B C 1
ATOM 1685 O O . GLU B 1 28 ? -0.962 0.875 3.516 1 98.5 28 GLU B O 1
ATOM 1690 N N . ILE B 1 29 ? -2.854 0.966 2.359 1 98.75 29 ILE B N 1
ATOM 1691 C CA . ILE B 1 29 ? -2.244 1.411 1.111 1 98.75 29 ILE B CA 1
ATOM 1692 C C . ILE B 1 29 ? -1.567 2.764 1.321 1 98.75 29 ILE B C 1
ATOM 1694 O O . ILE B 1 29 ? -0.476 3.006 0.8 1 98.75 29 ILE B O 1
ATOM 1698 N N . GLU B 1 30 ? -2.176 3.594 2.074 1 98.88 30 GLU B N 1
ATOM 1699 C CA . GLU B 1 30 ? -1.64 4.926 2.34 1 98.88 30 GLU B CA 1
ATOM 1700 C C . GLU B 1 30 ? -0.371 4.852 3.186 1 98.88 30 GLU B C 1
ATOM 1702 O O . GLU B 1 30 ? 0.624 5.512 2.881 1 98.88 30 GLU B O 1
ATOM 1707 N N . VAL B 1 31 ? -0.388 4.016 4.219 1 98.81 31 VAL B N 1
ATOM 1708 C CA . VAL B 1 31 ? 0.804 3.795 5.031 1 98.81 31 VAL B CA 1
ATOM 1709 C C . VAL B 1 31 ? 1.923 3.221 4.164 1 98.81 31 VAL B C 1
ATOM 1711 O O . VAL B 1 31 ? 3.057 3.703 4.203 1 98.81 31 VAL B O 1
ATOM 1714 N N . ALA B 1 32 ? 1.62 2.25 3.35 1 98.75 32 ALA B N 1
ATOM 1715 C CA . ALA B 1 32 ? 2.611 1.582 2.512 1 98.75 32 ALA B CA 1
ATOM 1716 C C . ALA B 1 32 ? 3.197 2.543 1.48 1 98.75 32 ALA B C 1
ATOM 1718 O O . ALA B 1 32 ? 4.41 2.561 1.256 1 98.75 32 ALA B O 1
ATOM 1719 N N . ALA B 1 33 ? 2.348 3.301 0.815 1 98.62 33 ALA B N 1
ATOM 1720 C CA . ALA B 1 33 ? 2.816 4.25 -0.193 1 98.62 33 ALA B CA 1
ATOM 1721 C C . ALA B 1 33 ? 3.807 5.242 0.407 1 98.62 33 ALA B C 1
ATOM 1723 O O . ALA B 1 33 ? 4.852 5.52 -0.184 1 98.62 33 ALA B O 1
ATOM 1724 N N . LEU B 1 34 ? 3.475 5.77 1.592 1 98.5 34 LEU B N 1
ATOM 1725 C CA . LEU B 1 34 ? 4.352 6.719 2.268 1 98.5 34 LEU B CA 1
ATOM 1726 C C . LEU B 1 34 ? 5.699 6.082 2.586 1 98.5 34 LEU B C 1
ATOM 1728 O O . LEU B 1 34 ? 6.746 6.598 2.182 1 98.5 34 LEU B O 1
ATOM 1732 N N . CYS B 1 35 ? 5.66 4.961 3.246 1 98.38 35 CYS B N 1
ATOM 1733 C CA . CYS B 1 35 ? 6.887 4.324 3.709 1 98.38 35 CYS B CA 1
ATOM 1734 C C . CYS B 1 35 ? 7.75 3.881 2.533 1 98.38 35 CYS B C 1
ATOM 1736 O O . CYS B 1 35 ? 8.961 4.102 2.529 1 98.38 35 CYS B O 1
ATOM 1738 N N . ASP B 1 36 ? 7.156 3.393 1.524 1 98.69 36 ASP B N 1
ATOM 1739 C CA . ASP B 1 36 ? 7.84 2.834 0.363 1 98.69 36 ASP B CA 1
ATOM 1740 C C . ASP B 1 36 ? 8.477 3.934 -0.484 1 98.69 36 ASP B C 1
ATOM 1742 O O . ASP B 1 36 ? 9.688 3.939 -0.699 1 98.69 36 ASP B O 1
ATOM 1746 N N . ILE B 1 37 ? 7.691 4.859 -0.872 1 98.69 37 ILE B N 1
ATOM 1747 C CA . ILE B 1 37 ? 8.109 5.844 -1.865 1 98.69 37 ILE B CA 1
ATOM 1748 C C . ILE B 1 37 ? 9.07 6.844 -1.229 1 98.69 37 ILE B C 1
ATOM 1750 O O . ILE B 1 37 ? 10.055 7.25 -1.847 1 98.69 37 ILE B O 1
ATOM 1754 N N . LEU B 1 38 ? 8.789 7.285 0.005 1 98.69 38 LEU B N 1
ATOM 1755 C CA . LEU B 1 38 ? 9.734 8.164 0.686 1 98.69 38 LEU B CA 1
ATOM 1756 C C . LEU B 1 38 ? 11.094 7.488 0.846 1 98.69 38 LEU B C 1
ATOM 1758 O O . LEU B 1 38 ? 12.133 8.109 0.613 1 98.69 38 LEU B O 1
ATOM 1762 N N . ALA B 1 39 ? 11.086 6.23 1.204 1 98.19 39 ALA B N 1
ATOM 1763 C CA . ALA B 1 39 ? 12.336 5.492 1.354 1 98.19 39 ALA B CA 1
ATOM 1764 C C . ALA B 1 39 ? 13.07 5.391 0.021 1 98.19 39 ALA B C 1
ATOM 1766 O O . ALA B 1 39 ? 14.297 5.543 -0.034 1 98.19 39 ALA B O 1
ATOM 1767 N N . ARG B 1 40 ? 12.367 5.055 -1.055 1 97.62 40 ARG B N 1
ATOM 1768 C CA . ARG B 1 40 ? 12.969 5.027 -2.385 1 97.62 40 ARG B CA 1
ATOM 1769 C C . ARG B 1 40 ? 13.641 6.359 -2.709 1 97.62 40 ARG B C 1
ATOM 1771 O O . ARG B 1 40 ? 14.656 6.395 -3.404 1 97.62 40 ARG B O 1
ATOM 1778 N N . GLY B 1 41 ? 13.016 7.422 -2.195 1 97.44 41 GLY B N 1
ATOM 1779 C CA . GLY B 1 41 ? 13.547 8.758 -2.426 1 97.44 41 GLY B CA 1
ATOM 1780 C C . GLY B 1 41 ? 14.711 9.102 -1.516 1 97.44 41 GLY B C 1
ATOM 1781 O O . GLY B 1 41 ? 15.195 10.234 -1.522 1 97.44 41 GLY B O 1
ATOM 1782 N N . GLY B 1 42 ? 15.125 8.195 -0.676 1 97.12 42 GLY B N 1
ATOM 1783 C CA . GLY B 1 42 ? 16.234 8.43 0.239 1 97.12 42 GLY B CA 1
ATOM 1784 C C . GLY B 1 42 ? 15.82 9.164 1.5 1 97.12 42 GLY B C 1
ATOM 1785 O O . GLY B 1 42 ? 16.656 9.773 2.172 1 97.12 42 GLY B O 1
ATOM 1786 N N . VAL B 1 43 ? 14.57 9.203 1.781 1 98.06 43 VAL B N 1
ATOM 1787 C CA . VAL B 1 43 ? 14.055 9.82 3 1 98.06 43 VAL B CA 1
ATOM 1788 C C . VAL B 1 43 ? 14.078 8.805 4.141 1 98.06 43 VAL B C 1
ATOM 1790 O O . VAL B 1 43 ? 13.664 7.656 3.963 1 98.06 43 VAL B O 1
ATOM 1793 N N . ARG B 1 44 ? 14.633 9.156 5.254 1 97.56 44 ARG B N 1
ATOM 1794 C CA . ARG B 1 44 ? 14.57 8.305 6.434 1 97.56 44 ARG B CA 1
ATOM 1795 C C . ARG B 1 44 ? 13.195 8.375 7.086 1 97.56 44 ARG B C 1
ATOM 1797 O O . ARG B 1 44 ? 12.789 9.43 7.578 1 97.56 44 ARG B O 1
ATOM 1804 N N . VAL B 1 45 ? 12.547 7.27 7.145 1 98.44 45 VAL B N 1
ATOM 1805 C CA . VAL B 1 45 ? 11.156 7.238 7.602 1 98.44 45 VAL B CA 1
ATOM 1806 C C . VAL B 1 45 ? 11.094 6.66 9.016 1 98.44 45 VAL B C 1
ATOM 1808 O O . VAL B 1 45 ? 11.672 5.605 9.289 1 98.44 45 VAL B O 1
ATOM 1811 N N . THR B 1 46 ? 10.453 7.332 9.875 1 98.25 46 THR B N 1
ATOM 1812 C CA . THR B 1 46 ? 10.086 6.84 11.195 1 98.25 46 THR B CA 1
ATOM 1813 C C . THR B 1 46 ? 8.578 6.613 11.297 1 98.25 46 THR B C 1
ATOM 1815 O O . THR B 1 46 ? 7.793 7.547 11.133 1 98.25 46 THR B O 1
ATOM 1818 N N . VAL B 1 47 ? 8.242 5.398 11.523 1 98.19 47 VAL B N 1
ATOM 1819 C CA . VAL B 1 47 ? 6.852 5.07 11.805 1 98.19 47 VAL B CA 1
ATOM 1820 C C . VAL B 1 47 ? 6.602 5.102 13.312 1 98.19 47 VAL B C 1
ATOM 1822 O O . VAL B 1 47 ? 7.258 4.379 14.07 1 98.19 47 VAL B O 1
ATOM 1825 N N . ALA B 1 48 ? 5.66 5.934 13.711 1 98.06 48 ALA B N 1
ATOM 1826 C CA . ALA B 1 48 ? 5.383 6.062 15.133 1 98.06 48 ALA B CA 1
ATOM 1827 C C . ALA B 1 48 ? 3.947 5.652 15.453 1 98.06 48 ALA B C 1
ATOM 1829 O O . ALA B 1 48 ? 3.008 6.086 14.789 1 98.06 48 ALA B O 1
ATOM 1830 N N . ASN B 1 49 ? 3.766 4.809 16.422 1 97.75 49 ASN B N 1
ATOM 1831 C CA . ASN B 1 49 ? 2.408 4.418 16.797 1 97.75 49 ASN B CA 1
ATOM 1832 C C . ASN B 1 49 ? 1.784 5.414 17.766 1 97.75 49 ASN B C 1
ATOM 1834 O O . ASN B 1 49 ? 2.475 5.965 18.625 1 97.75 49 ASN B O 1
ATOM 1838 N N . VAL B 1 50 ? 0.554 5.652 17.531 1 96.62 50 VAL B N 1
ATOM 1839 C CA . VAL B 1 50 ? -0.284 6.402 18.469 1 96.62 50 VAL B CA 1
ATOM 1840 C C . VAL B 1 50 ? -1.19 5.445 19.234 1 96.62 50 VAL B C 1
ATOM 1842 O O . VAL B 1 50 ? -1.812 4.559 18.641 1 96.62 50 VAL B O 1
ATOM 1845 N N . ASP B 1 51 ? -1.358 5.645 20.5 1 85.06 51 ASP B N 1
ATOM 1846 C CA . ASP B 1 51 ? -2.119 4.832 21.438 1 85.06 51 ASP B CA 1
ATOM 1847 C C . ASP B 1 51 ? -1.512 3.438 21.578 1 85.06 51 ASP B C 1
ATOM 1849 O O . ASP B 1 51 ? -2.197 2.434 21.391 1 85.06 51 ASP B O 1
ATOM 1853 N N . GLY B 1 52 ? -0.341 3.334 21.922 1 70.06 52 GLY B N 1
ATOM 1854 C CA . GLY B 1 52 ? 0.596 2.262 22.219 1 70.06 52 GLY B CA 1
ATOM 1855 C C . GLY B 1 52 ? -0.055 0.892 22.25 1 70.06 52 GLY B C 1
ATOM 1856 O O . GLY B 1 52 ? -1.237 0.768 22.578 1 70.06 52 GLY B O 1
ATOM 1857 N N . HIS B 1 53 ? 0.5 0.018 21.391 1 74.88 53 HIS B N 1
ATOM 1858 C CA . HIS B 1 53 ? 0.232 -1.404 21.562 1 74.88 53 HIS B CA 1
ATOM 1859 C C . HIS B 1 53 ? 1.509 -2.168 21.906 1 74.88 53 HIS B C 1
ATOM 1861 O O . HIS B 1 53 ? 2.613 -1.65 21.719 1 74.88 53 HIS B O 1
ATOM 1867 N N . LEU B 1 54 ? 1.305 -3.287 22.516 1 78.62 54 LEU B N 1
ATOM 1868 C CA . LEU B 1 54 ? 2.432 -4.148 22.859 1 78.62 54 LEU B CA 1
ATOM 1869 C C . LEU B 1 54 ? 3.379 -4.301 21.672 1 78.62 54 LEU B C 1
ATOM 1871 O O . LEU B 1 54 ? 2.934 -4.484 20.531 1 78.62 54 LEU B O 1
ATOM 1875 N N . HIS B 1 55 ? 4.676 -4.008 21.875 1 85.06 55 HIS B N 1
ATOM 1876 C CA . HIS B 1 55 ? 5.75 -4.168 20.906 1 85.06 55 HIS B CA 1
ATOM 1877 C C . HIS B 1 55 ? 5.551 -3.25 19.703 1 85.06 55 HIS B C 1
ATOM 1879 O O . HIS B 1 55 ? 6.09 -3.506 18.625 1 85.06 55 HIS B O 1
ATOM 1885 N N . HIS B 1 56 ? 4.66 -2.297 19.781 1 92.5 56 HIS B N 1
ATOM 1886 C CA . HIS B 1 56 ? 4.406 -1.269 18.781 1 92.5 56 HIS B CA 1
ATOM 1887 C C . HIS B 1 56 ? 3.736 -1.857 17.547 1 92.5 56 HIS B C 1
ATOM 1889 O O . HIS B 1 56 ? 3.963 -1.387 16.438 1 92.5 56 HIS B O 1
ATOM 1895 N N . ILE B 1 57 ? 3.02 -2.961 17.781 1 93.44 57 ILE B N 1
ATOM 1896 C CA . ILE B 1 57 ? 2.262 -3.551 16.688 1 93.44 57 ILE B CA 1
ATOM 1897 C C . ILE B 1 57 ? 0.917 -2.84 16.547 1 93.44 57 ILE B C 1
ATOM 1899 O O . ILE B 1 57 ? 0.174 -2.705 17.516 1 93.44 57 ILE B O 1
ATOM 1903 N N . VAL B 1 58 ? 0.603 -2.412 15.367 1 96.06 58 VAL B N 1
ATOM 1904 C CA . VAL B 1 58 ? -0.609 -1.652 15.078 1 96.06 58 VAL B CA 1
ATOM 1905 C C . VAL B 1 58 ? -1.44 -2.383 14.023 1 96.06 58 VAL B C 1
ATOM 1907 O O . VAL B 1 58 ? -0.957 -2.66 12.93 1 96.06 58 VAL B O 1
ATOM 1910 N N . LYS B 1 59 ? -2.67 -2.73 14.391 1 95.94 59 LYS B N 1
ATOM 1911 C CA . LYS B 1 59 ? -3.592 -3.326 13.422 1 95.94 59 LYS B CA 1
ATOM 1912 C C . LYS B 1 59 ? -4.188 -2.262 12.508 1 95.94 59 LYS B C 1
ATOM 1914 O O . LYS B 1 59 ? -4.902 -1.369 12.969 1 95.94 59 LYS B O 1
ATOM 1919 N N . LEU B 1 60 ? -3.936 -2.336 11.25 1 97.25 60 LEU B N 1
ATOM 1920 C CA . LEU B 1 60 ? -4.418 -1.352 10.289 1 97.25 60 LEU B CA 1
ATOM 1921 C C . LEU B 1 60 ? -5.879 -1.609 9.938 1 97.25 60 LEU B C 1
ATOM 1923 O O . LEU B 1 60 ? -6.531 -2.459 10.547 1 97.25 60 LEU B O 1
ATOM 1927 N N . ALA B 1 61 ? -6.418 -0.861 9.086 1 97.25 61 ALA B N 1
ATOM 1928 C CA . ALA B 1 61 ? -7.859 -0.729 8.883 1 97.25 61 ALA B CA 1
ATOM 1929 C C . ALA B 1 61 ? -8.461 -2.039 8.383 1 97.25 61 ALA B C 1
ATOM 1931 O O . ALA B 1 61 ? -9.617 -2.355 8.695 1 97.25 61 ALA B O 1
ATOM 1932 N N . LYS B 1 62 ? -7.617 -2.805 7.656 1 96.38 62 LYS B N 1
ATOM 1933 C CA . LYS B 1 62 ? -8.203 -3.979 7.012 1 96.38 62 LYS B CA 1
ATOM 1934 C C . LYS B 1 62 ? -7.512 -5.258 7.465 1 96.38 62 LYS B C 1
ATOM 1936 O O . LYS B 1 62 ? -7.559 -6.277 6.773 1 96.38 62 LYS B O 1
ATOM 1941 N N . GLY B 1 63 ? -6.812 -5.141 8.531 1 92.75 63 GLY B N 1
ATOM 1942 C CA . GLY B 1 63 ? -6.414 -6.355 9.219 1 92.75 63 GLY B CA 1
ATOM 1943 C C . GLY B 1 63 ? -4.918 -6.59 9.195 1 92.75 63 GLY B C 1
ATOM 1944 O O . GLY B 1 63 ? -4.41 -7.477 9.891 1 92.75 63 GLY B O 1
ATOM 1945 N N . THR B 1 64 ? -4.164 -5.824 8.445 1 94.5 64 THR B N 1
ATOM 1946 C CA . THR B 1 64 ? -2.713 -5.969 8.422 1 94.5 64 THR B CA 1
ATOM 1947 C C . THR B 1 64 ? -2.096 -5.414 9.703 1 94.5 64 THR B C 1
ATOM 1949 O O . THR B 1 64 ? -2.498 -4.352 10.188 1 94.5 64 THR B O 1
ATOM 1952 N N . ASP B 1 65 ? -1.165 -6.113 10.211 1 94 65 ASP B N 1
ATOM 1953 C CA . ASP B 1 65 ? -0.423 -5.648 11.383 1 94 65 ASP B CA 1
ATOM 1954 C C . ASP B 1 65 ? 0.939 -5.086 10.977 1 94 65 ASP B C 1
ATOM 1956 O O . ASP B 1 65 ? 1.724 -5.766 10.312 1 94 65 ASP B O 1
ATOM 1960 N N . VAL B 1 66 ? 1.22 -3.879 11.445 1 95.56 66 VAL B N 1
ATOM 1961 C CA . VAL B 1 66 ? 2.531 -3.283 11.203 1 95.56 66 VAL B CA 1
ATOM 1962 C C . VAL B 1 66 ? 3.225 -3.016 12.539 1 95.56 66 VAL B C 1
ATOM 1964 O O . VAL B 1 66 ? 2.568 -2.721 13.539 1 95.56 66 VAL B O 1
ATOM 1967 N N . GLN B 1 67 ? 4.508 -3.15 12.531 1 94.25 67 GLN B N 1
ATOM 1968 C CA . GLN B 1 67 ? 5.273 -2.781 13.719 1 94.25 67 GLN B CA 1
ATOM 1969 C C . GLN B 1 67 ? 5.867 -1.384 13.578 1 94.25 67 GLN B C 1
ATOM 1971 O O . GLN B 1 67 ? 6.711 -1.147 12.711 1 94.25 67 GLN B O 1
ATOM 1976 N N . ALA B 1 68 ? 5.418 -0.526 14.398 1 96.5 68 ALA B N 1
ATOM 1977 C CA . ALA B 1 68 ? 5.969 0.827 14.398 1 96.5 68 ALA B CA 1
ATOM 1978 C C . ALA B 1 68 ? 7.367 0.85 15 1 96.5 68 ALA B C 1
ATOM 1980 O O . ALA B 1 68 ? 7.75 -0.071 15.727 1 96.5 68 ALA B O 1
ATOM 1981 N N . ASP B 1 69 ? 8.117 1.857 14.727 1 95.88 69 ASP B N 1
ATOM 1982 C CA . ASP B 1 69 ? 9.477 2.002 15.242 1 95.88 69 ASP B CA 1
ATOM 1983 C C . ASP B 1 69 ? 9.469 2.389 16.719 1 95.88 69 ASP B C 1
ATOM 1985 O O . ASP B 1 69 ? 10.305 1.924 17.484 1 95.88 69 ASP B O 1
ATOM 1989 N N . LYS B 1 70 ? 8.586 3.227 17.078 1 95.5 70 LYS B N 1
ATOM 1990 C CA . LYS B 1 70 ? 8.5 3.746 18.453 1 95.5 70 LYS B CA 1
ATOM 1991 C C . LYS B 1 70 ? 7.172 4.457 18.688 1 95.5 70 LYS B C 1
ATOM 1993 O O . LYS B 1 70 ? 6.434 4.734 17.734 1 95.5 70 LYS B O 1
ATOM 1998 N N . PRO B 1 71 ? 6.863 4.711 19.969 1 96.81 71 PRO B N 1
ATOM 1999 C CA . PRO B 1 71 ? 5.672 5.512 20.281 1 96.81 71 PRO B CA 1
ATOM 2000 C C . PRO B 1 71 ? 5.84 6.984 19.922 1 96.81 71 PRO B C 1
ATOM 2002 O O . PRO B 1 71 ? 6.953 7.52 19.984 1 96.81 71 PRO B O 1
ATOM 2005 N N . ILE B 1 72 ? 4.738 7.625 19.609 1 97.94 72 ILE B N 1
ATOM 2006 C CA . ILE B 1 72 ? 4.738 9.016 19.156 1 97.94 72 ILE B CA 1
ATOM 2007 C C . ILE B 1 72 ? 5.34 9.906 20.25 1 97.94 72 ILE B C 1
ATOM 2009 O O . ILE B 1 72 ? 5.973 10.922 19.938 1 97.94 72 ILE B O 1
ATOM 2013 N N . GLU B 1 73 ? 5.215 9.5 21.516 1 96.19 73 GLU B N 1
ATOM 2014 C CA . GLU B 1 73 ? 5.723 10.281 22.641 1 96.19 73 GLU B CA 1
ATOM 2015 C C . GLU B 1 73 ? 7.246 10.383 22.594 1 96.19 73 GLU B C 1
ATOM 2017 O O . GLU B 1 73 ? 7.824 11.32 23.156 1 96.19 73 GLU B O 1
ATOM 2022 N N . PHE B 1 74 ? 7.867 9.492 21.906 1 96.5 74 PHE B N 1
ATOM 2023 C CA . PHE B 1 74 ? 9.328 9.484 21.828 1 96.5 74 PHE B CA 1
ATOM 2024 C C . PHE B 1 74 ? 9.812 10.273 20.625 1 96.5 74 PHE B C 1
ATOM 2026 O O . PHE B 1 74 ? 11.016 10.312 20.344 1 96.5 74 PHE B O 1
ATOM 2033 N N . CYS B 1 75 ? 8.898 10.906 19.906 1 97.44 75 CYS B N 1
ATOM 2034 C CA . CYS B 1 75 ? 9.266 11.664 18.703 1 97.44 75 CYS B CA 1
ATOM 2035 C C . CYS B 1 75 ? 9.297 13.164 19 1 97.44 75 CYS B C 1
ATOM 2037 O O . CYS B 1 75 ? 9.672 13.953 18.141 1 97.44 75 CYS B O 1
ATOM 2039 N N . VAL B 1 76 ? 9 13.633 20.188 1 97.19 76 VAL B N 1
ATOM 2040 C CA . VAL B 1 76 ? 8.703 15.031 20.469 1 97.19 76 VAL B CA 1
ATOM 2041 C C . VAL B 1 76 ? 9.984 15.859 20.406 1 97.19 76 VAL B C 1
ATOM 2043 O O . VAL B 1 76 ? 9.938 17.062 20.203 1 97.19 76 VAL B O 1
ATOM 2046 N N . ASN B 1 77 ? 11.156 15.266 20.531 1 95.81 77 ASN B N 1
ATOM 2047 C CA . ASN B 1 77 ? 12.406 16.016 20.547 1 95.81 77 ASN B CA 1
ATOM 2048 C C . ASN B 1 77 ? 13.125 15.922 19.203 1 95.81 77 ASN B C 1
ATOM 2050 O O . ASN B 1 77 ? 14.25 16.406 19.062 1 95.81 77 ASN B O 1
ATOM 2054 N N . ASP B 1 78 ? 12.531 15.266 18.297 1 96.25 78 ASP B N 1
ATOM 2055 C CA . ASP B 1 78 ? 13.125 15.109 16.969 1 96.25 78 ASP B CA 1
ATOM 2056 C C . ASP B 1 78 ? 12.523 16.109 15.984 1 96.25 78 ASP B C 1
ATOM 2058 O O . ASP B 1 78 ? 11.414 16.609 16.188 1 96.25 78 ASP B O 1
ATOM 2062 N N . GLU B 1 79 ? 13.352 16.484 15.039 1 96.06 79 GLU B N 1
ATOM 2063 C CA . GLU B 1 79 ? 12.867 17.281 13.914 1 96.06 79 GLU B CA 1
ATOM 2064 C C . GLU B 1 79 ? 12.648 16.422 12.68 1 96.06 79 GLU B C 1
ATOM 2066 O O . GLU B 1 79 ? 13.414 15.492 12.422 1 96.06 79 GLU B O 1
ATOM 2071 N N . TYR B 1 80 ? 11.672 16.766 11.953 1 98.56 80 TYR B N 1
ATOM 2072 C CA . TYR B 1 80 ? 11.367 16.062 10.711 1 98.56 80 TYR B CA 1
ATOM 2073 C C . TYR B 1 80 ? 11.188 17.047 9.562 1 98.56 80 TYR B C 1
ATOM 2075 O O . TYR B 1 80 ? 10.617 18.125 9.742 1 98.56 80 TYR B O 1
ATOM 2083 N N . ASP B 1 81 ? 11.656 16.656 8.445 1 98.69 81 ASP B N 1
ATOM 2084 C CA . ASP B 1 81 ? 11.453 17.484 7.258 1 98.69 81 ASP B CA 1
ATOM 2085 C C . ASP B 1 81 ? 10 17.422 6.781 1 98.69 81 ASP B C 1
ATOM 2087 O O . ASP B 1 81 ? 9.5 18.359 6.168 1 98.69 81 ASP B O 1
ATOM 2091 N N . VAL B 1 82 ? 9.305 16.281 7.113 1 98.88 82 VAL B N 1
ATOM 2092 C CA . VAL B 1 82 ? 7.883 16.156 6.816 1 98.88 82 VAL B CA 1
ATOM 2093 C C . VAL B 1 82 ? 7.211 15.273 7.859 1 98.88 82 VAL B C 1
ATOM 2095 O O . VAL B 1 82 ? 7.801 14.297 8.32 1 98.88 82 VAL B O 1
ATOM 2098 N N . ILE B 1 83 ? 6.062 15.625 8.297 1 98.94 83 ILE B N 1
ATOM 2099 C CA . ILE B 1 83 ? 5.129 14.75 9.008 1 98.94 83 ILE B CA 1
ATOM 2100 C C . ILE B 1 83 ? 3.928 14.445 8.117 1 98.94 83 ILE B C 1
ATOM 2102 O O . ILE B 1 83 ? 3.195 15.359 7.719 1 98.94 83 ILE B O 1
ATOM 2106 N N . ALA B 1 84 ? 3.787 13.234 7.715 1 98.94 84 ALA B N 1
ATOM 2107 C CA . ALA B 1 84 ? 2.738 12.828 6.781 1 98.94 84 ALA B CA 1
ATOM 2108 C C . ALA B 1 84 ? 1.783 11.828 7.43 1 98.94 84 ALA B C 1
ATOM 2110 O O . ALA B 1 84 ? 2.203 10.766 7.883 1 98.94 84 ALA B O 1
ATOM 2111 N N . VAL B 1 85 ? 0.503 12.156 7.43 1 98.94 85 VAL B N 1
ATOM 2112 C CA . VAL B 1 85 ? -0.478 11.438 8.234 1 98.94 85 VAL B CA 1
ATOM 2113 C C . VAL B 1 85 ? -1.406 10.633 7.324 1 98.94 85 VAL B C 1
ATOM 2115 O O . VAL B 1 85 ? -2.125 11.203 6.504 1 98.94 85 VAL B O 1
ATOM 2118 N N . PRO B 1 86 ? -1.369 9.305 7.453 1 98.88 86 PRO B N 1
ATOM 2119 C CA . PRO B 1 86 ? -2.291 8.469 6.676 1 98.88 86 PRO B CA 1
ATOM 2120 C C . PRO B 1 86 ? -3.723 8.523 7.203 1 98.88 86 PRO B C 1
ATOM 2122 O O . PRO B 1 86 ? -3.945 8.906 8.359 1 98.88 86 PRO B O 1
ATOM 2125 N N . GLY B 1 87 ? -4.668 8.172 6.371 1 98.56 87 GLY B N 1
ATOM 2126 C CA . GLY B 1 87 ? -6.078 8.164 6.727 1 98.56 87 GLY B CA 1
ATOM 2127 C C . GLY B 1 87 ? -6.562 6.824 7.242 1 98.56 87 GLY B C 1
ATOM 2128 O O . GLY B 1 87 ? -5.805 6.09 7.879 1 98.56 87 GLY B O 1
ATOM 2129 N N . GLY B 1 88 ? -7.828 6.551 7 1 98.06 88 GLY B N 1
ATOM 2130 C CA . GLY B 1 88 ? -8.523 5.406 7.574 1 98.06 88 GLY B CA 1
ATOM 2131 C C . GLY B 1 88 ? -9.297 5.75 8.836 1 98.06 88 GLY B C 1
ATOM 2132 O O . GLY B 1 88 ? -9.203 6.867 9.344 1 98.06 88 GLY B O 1
ATOM 2133 N N . PRO B 1 89 ? -10.062 4.805 9.336 1 97.88 89 PRO B N 1
ATOM 2134 C CA . PRO B 1 89 ? -10.812 5.051 10.562 1 97.88 89 PRO B CA 1
ATOM 2135 C C . PRO B 1 89 ? -9.922 5.477 11.727 1 97.88 89 PRO B C 1
ATOM 2137 O O . PRO B 1 89 ? -10.375 6.191 12.625 1 97.88 89 PRO B O 1
ATOM 2140 N N . GLY B 1 90 ? -8.695 5.141 11.672 1 97.88 90 GLY B N 1
ATOM 2141 C CA . GLY B 1 90 ? -7.738 5.488 12.719 1 97.88 90 GLY B CA 1
ATOM 2142 C C . GLY B 1 90 ? -7.391 6.965 12.734 1 97.88 90 GLY B C 1
ATOM 2143 O O . GLY B 1 90 ? -6.773 7.449 13.688 1 97.88 90 GLY B O 1
ATOM 2144 N N . ALA B 1 91 ? -7.801 7.676 11.703 1 98.44 91 ALA B N 1
ATOM 2145 C CA . ALA B 1 91 ? -7.496 9.102 11.609 1 98.44 91 ALA B CA 1
ATOM 2146 C C . ALA B 1 91 ? -8.109 9.875 12.781 1 98.44 91 ALA B C 1
ATOM 2148 O O . ALA B 1 91 ? -7.543 10.867 13.242 1 98.44 91 ALA B O 1
ATOM 2149 N N . LYS B 1 92 ? -9.234 9.422 13.297 1 98.31 92 LYS B N 1
ATOM 2150 C CA . LYS B 1 92 ? -9.852 10.062 14.453 1 98.31 92 LYS B CA 1
ATOM 2151 C C . LYS B 1 92 ? -8.938 9.984 15.68 1 98.31 92 LYS B C 1
ATOM 2153 O O . LYS B 1 92 ? -8.781 10.969 16.406 1 98.31 92 LYS B O 1
ATOM 2158 N N . THR B 1 93 ? -8.375 8.797 15.859 1 98.31 93 THR B N 1
ATOM 2159 C CA . THR B 1 93 ? -7.422 8.609 16.953 1 98.31 93 THR B CA 1
ATOM 2160 C C . THR B 1 93 ? -6.195 9.5 16.75 1 98.31 93 THR B C 1
ATOM 2162 O O . THR B 1 93 ? -5.715 10.117 17.703 1 98.31 93 THR B O 1
ATOM 2165 N N . LEU B 1 94 ? -5.695 9.602 15.547 1 98.75 94 LEU B N 1
ATOM 2166 C CA . LEU B 1 94 ? -4.535 10.438 15.242 1 98.75 94 LEU B CA 1
ATOM 2167 C C . LEU B 1 94 ? -4.84 11.906 15.5 1 98.75 94 LEU B C 1
ATOM 2169 O O . LEU B 1 94 ? -4.016 12.625 16.078 1 98.75 94 LEU B O 1
ATOM 2173 N N . GLY B 1 95 ? -6.039 12.344 15.094 1 98.69 95 GLY B N 1
ATOM 2174 C CA . GLY B 1 95 ? -6.434 13.734 15.289 1 98.69 95 GLY B CA 1
ATOM 2175 C C . GLY B 1 95 ? -6.656 14.094 16.75 1 98.69 95 GLY B C 1
ATOM 2176 O O . GLY B 1 95 ? -6.566 15.266 17.125 1 98.69 95 GLY B O 1
ATOM 2177 N N . ALA B 1 96 ? -6.914 13.125 17.562 1 98.44 96 ALA B N 1
ATOM 2178 C CA . ALA B 1 96 ? -7.176 13.352 18.984 1 98.44 96 ALA B CA 1
ATOM 2179 C C . ALA B 1 96 ? -5.891 13.266 19.797 1 98.44 96 ALA B C 1
ATOM 2181 O O . ALA B 1 96 ? -5.883 13.578 21 1 98.44 96 ALA B O 1
ATOM 2182 N N . CYS B 1 97 ? -4.809 12.852 19.156 1 98.38 97 CYS B N 1
ATOM 2183 C CA . CYS B 1 97 ? -3.533 12.703 19.844 1 98.38 97 CYS B CA 1
ATOM 2184 C C . CYS B 1 97 ? -2.854 14.062 20.031 1 98.38 97 CYS B C 1
ATOM 2186 O O . CYS B 1 97 ? -2.289 14.602 19.078 1 98.38 97 CYS B O 1
ATOM 2188 N N . ARG B 1 98 ? -2.818 14.547 21.234 1 97.94 98 ARG B N 1
ATOM 2189 C CA . ARG B 1 98 ? -2.281 15.875 21.516 1 97.94 98 ARG B CA 1
ATOM 2190 C C . ARG B 1 98 ? -0.814 15.969 21.109 1 97.94 98 ARG B C 1
ATOM 2192 O O . ARG B 1 98 ? -0.371 17 20.594 1 97.94 98 ARG B O 1
ATOM 2199 N N . THR B 1 99 ? -0.106 14.906 21.391 1 98.19 99 THR B N 1
ATOM 2200 C CA . THR B 1 99 ? 1.308 14.891 21.031 1 98.19 99 THR B CA 1
ATOM 2201 C C . THR B 1 99 ? 1.484 15.094 19.531 1 98.19 99 THR B C 1
ATOM 2203 O O . THR B 1 99 ? 2.273 15.945 19.094 1 98.19 99 THR B O 1
ATOM 2206 N N . LEU B 1 100 ? 0.739 14.375 18.703 1 98.69 100 LEU B N 1
ATOM 2207 C CA . LEU B 1 100 ? 0.827 14.5 17.25 1 98.69 100 LEU B CA 1
ATOM 2208 C C . LEU B 1 100 ? 0.391 15.891 16.797 1 98.69 100 LEU B C 1
ATOM 2210 O O . LEU B 1 100 ? 1.044 16.5 15.953 1 98.69 100 LEU B O 1
ATOM 2214 N N . VAL B 1 101 ? -0.718 16.375 17.344 1 98.75 101 VAL B N 1
ATOM 2215 C CA . VAL B 1 101 ? -1.258 17.672 16.953 1 98.75 101 VAL B CA 1
ATOM 2216 C C . VAL B 1 101 ? -0.238 18.766 17.25 1 98.75 101 VAL B C 1
ATOM 2218 O O . VAL B 1 101 ? -0.029 19.672 16.438 1 98.75 101 VAL B O 1
ATOM 2221 N N . ASN B 1 102 ? 0.41 18.656 18.406 1 98.69 102 ASN B N 1
ATOM 2222 C CA . ASN B 1 102 ? 1.438 19.641 18.75 1 98.69 102 ASN B CA 1
ATOM 2223 C C . ASN B 1 102 ? 2.617 19.578 17.797 1 98.69 102 ASN B C 1
ATOM 2225 O O . ASN B 1 102 ? 3.146 20.609 17.391 1 98.69 102 ASN B O 1
ATOM 2229 N N . LEU B 1 103 ? 3.061 18.375 17.453 1 98.75 103 LEU B N 1
ATOM 2230 C CA . LEU B 1 103 ? 4.137 18.219 16.484 1 98.75 103 LEU B CA 1
ATOM 2231 C C . LEU B 1 103 ? 3.766 18.859 15.148 1 98.75 103 LEU B C 1
ATOM 2233 O O . LEU B 1 103 ? 4.598 19.516 14.516 1 98.75 103 LEU B O 1
ATOM 2237 N N . LEU B 1 104 ? 2.531 18.688 14.734 1 98.81 104 LEU B N 1
ATOM 2238 C CA . LEU B 1 104 ? 2.064 19.234 13.469 1 98.81 104 LEU B CA 1
ATOM 2239 C C . LEU B 1 104 ? 2.014 20.766 13.523 1 98.81 104 LEU B C 1
ATOM 2241 O O . LEU B 1 104 ? 2.348 21.438 12.547 1 98.81 104 LEU B O 1
ATOM 2245 N N . LYS B 1 105 ? 1.565 21.297 14.633 1 98.56 105 LYS B N 1
ATOM 2246 C CA . LYS B 1 105 ? 1.548 22.75 14.797 1 98.56 105 LYS B CA 1
ATOM 2247 C C . LYS B 1 105 ? 2.957 23.328 14.711 1 98.56 105 LYS B C 1
ATOM 2249 O O . LYS B 1 105 ? 3.17 24.359 14.062 1 98.56 105 LYS B O 1
ATOM 2254 N N . GLU B 1 106 ? 3.842 22.656 15.391 1 98.19 106 GLU B N 1
ATOM 2255 C CA . GLU B 1 106 ? 5.238 23.078 15.328 1 98.19 106 GLU B CA 1
ATOM 2256 C C . GLU B 1 106 ? 5.781 22.984 13.906 1 98.19 106 GLU B C 1
ATOM 2258 O O . GLU B 1 106 ? 6.516 23.875 13.453 1 98.19 106 GLU B O 1
ATOM 2263 N N . GLN B 1 107 ? 5.461 21.891 13.219 1 98.12 107 GLN B N 1
ATOM 2264 C CA . GLN B 1 107 ? 5.852 21.672 11.828 1 98.12 107 GLN B CA 1
ATOM 2265 C C . GLN B 1 107 ? 5.375 22.828 10.945 1 98.12 107 GLN B C 1
ATOM 2267 O O . GLN B 1 107 ? 6.16 23.391 10.18 1 98.12 107 GLN B O 1
ATOM 2272 N N . LYS B 1 108 ? 4.109 23.156 11.062 1 98.12 108 LYS B N 1
ATOM 2273 C CA . LYS B 1 108 ? 3.49 24.25 10.32 1 98.12 108 LYS B CA 1
ATOM 2274 C C . LYS B 1 108 ? 4.168 25.578 10.625 1 98.12 108 LYS B C 1
ATOM 2276 O O . LYS B 1 108 ? 4.52 26.328 9.711 1 98.12 108 LYS B O 1
ATOM 2281 N N . GLY B 1 109 ? 4.34 25.828 11.898 1 97.69 109 GLY B N 1
ATOM 2282 C CA . GLY B 1 109 ? 4.938 27.078 12.328 1 97.69 109 GLY B CA 1
ATOM 2283 C C . GLY B 1 109 ? 6.359 27.266 11.836 1 97.69 109 GLY B C 1
ATOM 2284 O O . GLY B 1 109 ? 6.797 28.391 11.586 1 97.69 109 GLY B O 1
ATOM 2285 N N . ALA B 1 110 ? 7.105 26.203 11.688 1 97.81 110 ALA B N 1
ATOM 2286 C CA . ALA B 1 110 ? 8.508 26.234 11.266 1 97.81 110 ALA B CA 1
ATOM 2287 C C . ALA B 1 110 ? 8.617 26.312 9.75 1 97.81 110 ALA B C 1
ATOM 2289 O O . ALA B 1 110 ? 9.727 26.391 9.203 1 97.81 110 ALA B O 1
ATOM 2290 N N . GLY B 1 111 ? 7.492 26.188 9.023 1 97.69 111 GLY B N 1
ATOM 2291 C CA . GLY B 1 111 ? 7.5 26.219 7.57 1 97.69 111 GLY B CA 1
ATOM 2292 C C . GLY B 1 111 ? 7.93 24.906 6.941 1 97.69 111 GLY B C 1
ATOM 2293 O O . GLY B 1 111 ? 8.234 24.859 5.746 1 97.69 111 GLY B O 1
ATOM 2294 N N . LYS B 1 112 ? 7.984 23.859 7.75 1 98.25 112 LYS B N 1
ATOM 2295 C CA . LYS B 1 112 ? 8.336 22.531 7.254 1 98.25 112 LYS B CA 1
ATOM 2296 C C . LYS B 1 112 ? 7.105 21.797 6.719 1 98.25 112 LYS B C 1
ATOM 2298 O O . LYS B 1 112 ? 5.977 22.141 7.07 1 98.25 112 LYS B O 1
ATOM 2303 N N . LEU B 1 113 ? 7.332 20.812 5.941 1 98.75 113 LEU B N 1
ATOM 2304 C CA . LEU B 1 113 ? 6.238 20.125 5.262 1 98.75 113 LEU B CA 1
ATOM 2305 C C . LEU B 1 113 ? 5.406 19.328 6.254 1 98.75 113 LEU B C 1
ATOM 2307 O O . LEU B 1 113 ? 5.953 18.688 7.156 1 98.75 113 LEU B O 1
ATOM 2311 N N . TYR B 1 114 ? 4.133 19.359 6.094 1 98.88 114 TYR B N 1
ATOM 2312 C CA . TYR B 1 114 ? 3.199 18.438 6.719 1 98.88 114 TYR B CA 1
ATOM 2313 C C . TYR B 1 114 ? 2.104 18.031 5.742 1 98.88 114 TYR B C 1
ATOM 2315 O O . TYR B 1 114 ? 1.819 18.734 4.781 1 98.88 114 TYR B O 1
ATOM 2323 N N . ALA B 1 115 ? 1.564 16.859 5.93 1 98.94 115 ALA B N 1
ATOM 2324 C CA . ALA B 1 115 ? 0.736 16.266 4.887 1 98.94 115 ALA B CA 1
ATOM 2325 C C . ALA B 1 115 ? -0.281 15.297 5.488 1 98.94 115 ALA B C 1
ATOM 2327 O O . ALA B 1 115 ? -0.057 14.742 6.566 1 98.94 115 ALA B O 1
ATOM 2328 N N . ALA B 1 116 ? -1.385 15.133 4.848 1 98.88 116 ALA B N 1
ATOM 2329 C CA . ALA B 1 116 ? -2.424 14.18 5.23 1 98.88 116 ALA B CA 1
ATOM 2330 C C . ALA B 1 116 ? -3.17 13.664 4.008 1 98.88 116 ALA B C 1
ATOM 2332 O O . ALA B 1 116 ? -3.211 14.328 2.967 1 98.88 116 ALA B O 1
ATOM 2333 N N . VAL B 1 117 ? -3.762 12.547 4.133 1 98.75 117 VAL B N 1
ATOM 2334 C CA . VAL B 1 117 ? -4.492 11.938 3.025 1 98.75 117 VAL B CA 1
ATOM 2335 C C . VAL B 1 117 ? -5.773 11.297 3.543 1 98.75 117 VAL B C 1
ATOM 2337 O O . VAL B 1 117 ? -5.82 10.812 4.676 1 98.75 117 VAL B O 1
ATOM 2340 N N . GLY B 1 118 ? -6.812 11.305 2.686 1 98 118 GLY B N 1
ATOM 2341 C CA . GLY B 1 118 ? -8.055 10.633 3.018 1 98 118 GLY B CA 1
ATOM 2342 C C . GLY B 1 118 ? -8.75 11.227 4.23 1 98 118 GLY B C 1
ATOM 2343 O O . GLY B 1 118 ? -8.93 12.445 4.32 1 98 118 GLY B O 1
ATOM 2344 N N . GLU B 1 119 ? -9.094 10.422 5.133 1 98.06 119 GLU B N 1
ATOM 2345 C CA . GLU B 1 119 ? -9.844 10.828 6.316 1 98.06 119 GLU B CA 1
ATOM 2346 C C . GLU B 1 119 ? -9 11.703 7.234 1 98.06 119 GLU B C 1
ATOM 2348 O O . GLU B 1 119 ? -9.531 12.477 8.039 1 98.06 119 GLU B O 1
ATOM 2353 N N . ALA B 1 120 ? -7.695 11.625 7.086 1 98.81 120 ALA B N 1
ATOM 2354 C CA . ALA B 1 120 ? -6.812 12.398 7.957 1 98.81 120 ALA B CA 1
ATOM 2355 C C . ALA B 1 120 ? -6.895 13.891 7.637 1 98.81 120 ALA B C 1
ATOM 2357 O O . ALA B 1 120 ? -6.598 14.727 8.492 1 98.81 120 ALA B O 1
ATOM 2358 N N . VAL B 1 121 ? -7.254 14.234 6.406 1 98.69 121 VAL B N 1
ATOM 2359 C CA . VAL B 1 121 ? -7.359 15.641 6.031 1 98.69 121 VAL B CA 1
ATOM 2360 C C . VAL B 1 121 ? -8.422 16.328 6.895 1 98.69 121 VAL B C 1
ATOM 2362 O O . VAL B 1 121 ? -8.18 17.406 7.441 1 98.69 121 VAL B O 1
ATOM 2365 N N . TYR B 1 122 ? -9.516 15.711 7.055 1 98.25 122 TYR B N 1
ATOM 2366 C CA . TYR B 1 122 ? -10.562 16.281 7.898 1 98.25 122 TYR B CA 1
ATOM 2367 C C . TYR B 1 122 ? -10.273 16.031 9.375 1 98.25 122 TYR B C 1
ATOM 2369 O O . TYR B 1 122 ? -10.234 16.969 10.172 1 98.25 122 TYR B O 1
ATOM 2377 N N . ASP B 1 123 ? -10.039 14.742 9.758 1 98.56 123 ASP B N 1
ATOM 2378 C CA . ASP B 1 123 ? -10.008 14.32 11.156 1 98.56 123 ASP B CA 1
ATOM 2379 C C . ASP B 1 123 ? -8.773 14.875 11.867 1 98.56 123 ASP B C 1
ATOM 2381 O O . ASP B 1 123 ? -8.766 15.008 13.094 1 98.56 123 ASP B O 1
ATOM 2385 N N . VAL B 1 124 ? -7.715 15.195 11.102 1 98.81 124 VAL B N 1
ATOM 2386 C CA . VAL B 1 124 ? -6.488 15.672 11.734 1 98.81 124 VAL B CA 1
ATOM 2387 C C . VAL B 1 124 ? -6.266 17.141 11.406 1 98.81 124 VAL B C 1
ATOM 2389 O O . VAL B 1 124 ? -6.25 17.984 12.305 1 98.81 124 VAL B O 1
ATOM 2392 N N . LEU B 1 125 ? -6.195 17.469 10.156 1 98.62 125 LEU B N 1
ATOM 2393 C CA . LEU B 1 125 ? -5.809 18.828 9.805 1 98.62 125 LEU B CA 1
ATOM 2394 C C . LEU B 1 125 ? -6.965 19.797 10.031 1 98.62 125 LEU B C 1
ATOM 2396 O O . LEU B 1 125 ? -6.84 20.766 10.789 1 98.62 125 LEU B O 1
ATOM 2400 N N . PHE B 1 126 ? -8.078 19.547 9.375 1 98 126 PHE B N 1
ATOM 2401 C CA . PHE B 1 126 ? -9.211 20.453 9.461 1 98 126 PHE B CA 1
ATOM 2402 C C . PHE B 1 126 ? -9.703 20.562 10.906 1 98 126 PHE B C 1
ATOM 2404 O O . PHE B 1 126 ? -9.891 21.672 11.422 1 98 126 PHE B O 1
ATOM 2411 N N . HIS B 1 127 ? -9.836 19.453 11.523 1 97.06 127 HIS B N 1
ATOM 2412 C CA . HIS B 1 127 ? -10.359 19.375 12.883 1 97.06 127 HIS B CA 1
ATOM 2413 C C . HIS B 1 127 ? -9.492 20.156 13.859 1 97.06 127 HIS B C 1
ATOM 2415 O O . HIS B 1 127 ? -9.992 20.688 14.852 1 97.06 127 HIS B O 1
ATOM 2421 N N . ASN B 1 128 ? -8.219 20.219 13.617 1 98.56 128 ASN B N 1
ATOM 2422 C CA . ASN B 1 128 ? -7.293 20.859 14.539 1 98.56 128 ASN B CA 1
ATOM 2423 C C . ASN B 1 128 ? -6.836 22.234 14.023 1 98.56 128 ASN B C 1
ATOM 2425 O O . ASN B 1 128 ? -5.805 22.75 14.461 1 98.56 128 ASN B O 1
ATOM 2429 N N . ALA B 1 129 ? -7.496 22.766 12.992 1 97.12 129 ALA B N 1
ATOM 2430 C CA . ALA B 1 129 ? -7.262 24.109 12.453 1 97.12 129 ALA B CA 1
ATOM 2431 C C . ALA B 1 129 ? -5.848 24.234 11.898 1 97.12 129 ALA B C 1
ATOM 2433 O O . ALA B 1 129 ? -5.18 25.25 12.125 1 97.12 129 ALA B O 1
ATOM 2434 N N . LEU B 1 130 ? -5.445 23.172 11.234 1 98.12 130 LEU B N 1
ATOM 2435 C CA . LEU B 1 130 ? -4.105 23.172 10.656 1 98.12 130 LEU B CA 1
ATOM 2436 C C . LEU B 1 130 ? -4.168 23.375 9.148 1 98.12 130 LEU B C 1
ATOM 2438 O O . LEU B 1 130 ? -3.18 23.141 8.445 1 98.12 130 LEU B O 1
ATOM 2442 N N . VAL B 1 131 ? -5.262 23.844 8.625 1 94.94 131 VAL B N 1
ATOM 2443 C CA . VAL B 1 131 ? -5.504 24 7.195 1 94.94 131 VAL B CA 1
ATOM 2444 C C . VAL B 1 131 ? -4.789 25.25 6.68 1 94.94 131 VAL B C 1
ATOM 2446 O O . VAL B 1 131 ? -4.797 26.281 7.336 1 94.94 131 VAL B O 1
ATOM 2449 N N . GLU B 1 132 ? -4.16 25.203 5.504 1 91.19 132 GLU B N 1
ATOM 2450 C CA . GLU B 1 132 ? -3.434 26.328 4.922 1 91.19 132 GLU B CA 1
ATOM 2451 C C . GLU B 1 132 ? -4.109 26.812 3.645 1 91.19 132 GLU B C 1
ATOM 2453 O O . GLU B 1 132 ? -3.68 27.812 3.053 1 91.19 132 GLU B O 1
ATOM 2458 N N . GLY B 1 133 ? -5.152 26.312 3.232 1 96 133 GLY B N 1
ATOM 2459 C CA . GLY B 1 133 ? -5.82 26.562 1.966 1 96 133 GLY B CA 1
ATOM 2460 C C . GLY B 1 133 ? -6.629 25.391 1.468 1 96 133 GLY B C 1
ATOM 2461 O O . GLY B 1 133 ? -7.129 24.594 2.266 1 96 133 GLY B O 1
ATOM 2462 N N . PRO B 1 134 ? -6.785 25.375 0.146 1 97.69 134 PRO B N 1
ATOM 2463 C CA . PRO B 1 134 ? -7.539 24.234 -0.397 1 97.69 134 PRO B CA 1
ATOM 2464 C C . PRO B 1 134 ? -6.891 22.891 -0.074 1 97.69 134 PRO B C 1
ATOM 2466 O O . PRO B 1 134 ? -5.664 22.797 -0.013 1 97.69 134 PRO B O 1
ATOM 2469 N N . MET B 1 135 ? -7.734 21.922 0.121 1 97.94 135 MET B N 1
ATOM 2470 C CA . MET B 1 135 ? -7.27 20.594 0.492 1 97.94 135 MET B CA 1
ATOM 2471 C C . MET B 1 135 ? -7.938 19.516 -0.366 1 97.94 135 MET B C 1
ATOM 2473 O O . MET B 1 135 ? -9.109 19.656 -0.719 1 97.94 135 MET B O 1
ATOM 2477 N N . ALA B 1 136 ? -7.207 18.5 -0.715 1 97.75 136 ALA B N 1
ATOM 2478 C CA . ALA B 1 136 ? -7.785 17.234 -1.195 1 97.75 136 ALA B CA 1
ATOM 2479 C C . ALA B 1 136 ? -8.094 16.297 -0.035 1 97.75 136 ALA B C 1
ATOM 2481 O O . ALA B 1 136 ? -7.305 16.188 0.908 1 97.75 136 ALA B O 1
ATOM 2482 N N . GLY B 1 137 ? -9.227 15.703 -0.028 1 96.44 137 GLY B N 1
ATOM 2483 C CA . GLY B 1 137 ? -9.625 14.797 1.042 1 96.44 137 GLY B CA 1
ATOM 2484 C C . GLY B 1 137 ? -10.625 13.75 0.597 1 96.44 137 GLY B C 1
ATOM 2485 O O . GLY B 1 137 ? -10.945 13.656 -0.589 1 96.44 137 GLY B O 1
ATOM 2486 N N . HIS B 1 138 ? -10.945 12.953 1.509 1 95.81 138 HIS B N 1
ATOM 2487 C CA . HIS B 1 138 ? -11.938 11.922 1.205 1 95.81 138 HIS B CA 1
ATOM 2488 C C . HIS B 1 138 ? -13.242 12.539 0.727 1 95.81 138 HIS B C 1
ATOM 2490 O O . HIS B 1 138 ? -13.719 13.531 1.297 1 95.81 138 HIS B O 1
ATOM 2496 N N . PRO B 1 139 ? -13.906 11.953 -0.257 1 93.75 139 PRO B N 1
ATOM 2497 C CA . PRO B 1 139 ? -15.117 12.539 -0.839 1 93.75 139 PRO B CA 1
ATOM 2498 C C . PRO B 1 139 ? -16.219 12.766 0.195 1 93.75 139 PRO B C 1
ATOM 2500 O O . PRO B 1 139 ? -17.016 13.688 0.051 1 93.75 139 PRO B O 1
ATOM 2503 N N . THR B 1 140 ? -16.25 11.992 1.216 1 92.94 140 THR B N 1
ATOM 2504 C CA . THR B 1 140 ? -17.281 12.117 2.23 1 92.94 140 THR B CA 1
ATOM 2505 C C . THR B 1 140 ? -17.125 13.422 3.008 1 92.94 140 THR B C 1
ATOM 2507 O O . THR B 1 140 ? -18.047 13.828 3.723 1 92.94 140 THR B O 1
ATOM 2510 N N . ASP B 1 141 ? -15.984 14.023 2.883 1 94.56 141 ASP B N 1
ATOM 2511 C CA . ASP B 1 141 ? -15.727 15.234 3.658 1 94.56 141 ASP B CA 1
ATOM 2512 C C . ASP B 1 141 ? -16 16.484 2.828 1 94.56 141 ASP B C 1
ATOM 2514 O O . ASP B 1 141 ? -15.828 17.609 3.311 1 94.56 141 ASP B O 1
ATOM 2518 N N . LYS B 1 142 ? -16.422 16.328 1.62 1 94.69 142 LYS B N 1
ATOM 2519 C CA . LYS B 1 142 ? -16.625 17.453 0.701 1 94.69 142 LYS B CA 1
ATOM 2520 C C . LYS B 1 142 ? -17.578 18.484 1.284 1 94.69 142 LYS B C 1
ATOM 2522 O O . LYS B 1 142 ? -17.312 19.688 1.262 1 94.69 142 LYS B O 1
ATOM 2527 N N . LEU B 1 143 ? -18.672 18.031 1.879 1 94.38 143 LEU B N 1
ATOM 2528 C CA . LEU B 1 143 ? -19.703 18.938 2.371 1 94.38 143 LEU B CA 1
ATOM 2529 C C . LEU B 1 143 ? -19.188 19.75 3.561 1 94.38 143 LEU B C 1
ATOM 2531 O O . LEU B 1 143 ? -19.391 20.953 3.629 1 94.38 143 LEU B O 1
ATOM 2535 N N . VAL B 1 144 ? -18.516 19.094 4.422 1 94.44 144 VAL B N 1
ATOM 2536 C CA . VAL B 1 144 ? -18.094 19.75 5.652 1 94.44 144 VAL B CA 1
ATOM 2537 C C . VAL B 1 144 ? -16.938 20.703 5.359 1 94.44 144 VAL B C 1
ATOM 2539 O O . VAL B 1 144 ? -16.797 21.734 6.012 1 94.44 144 VAL B O 1
ATOM 2542 N N . MET B 1 145 ? -16.078 20.391 4.457 1 95 145 MET B N 1
ATOM 2543 C CA . MET B 1 145 ? -14.922 21.219 4.137 1 95 145 MET B CA 1
ATOM 2544 C C . MET B 1 145 ? -15.312 22.359 3.211 1 95 145 MET B C 1
ATOM 2546 O O . MET B 1 145 ? -14.586 23.344 3.098 1 95 145 MET B O 1
ATOM 2550 N N . ALA B 1 146 ? -16.406 22.234 2.488 1 94.25 146 ALA B N 1
ATOM 2551 C CA . ALA B 1 146 ? -17.016 23.266 1.67 1 94.25 146 ALA B CA 1
ATOM 2552 C C . ALA B 1 146 ? -16 23.875 0.709 1 94.25 146 ALA B C 1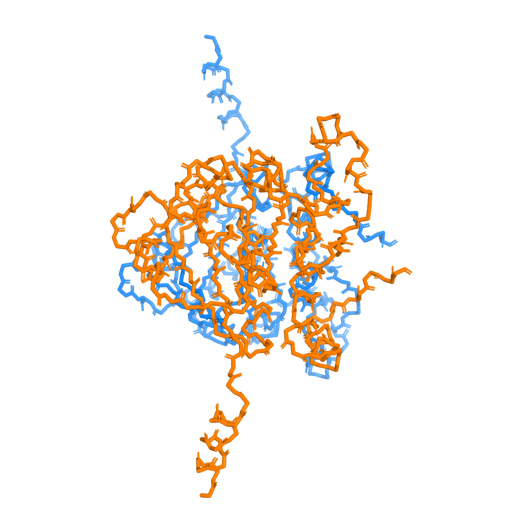
ATOM 2554 O O . ALA B 1 146 ? -15.375 23.172 -0.077 1 94.25 146 ALA B O 1
ATOM 2555 N N . ASP B 1 147 ? -15.688 25.125 0.889 1 94.06 147 ASP B N 1
ATOM 2556 C CA . ASP B 1 147 ? -14.875 25.875 -0.068 1 94.06 147 ASP B CA 1
ATOM 2557 C C . ASP B 1 147 ? -13.414 25.453 0.015 1 94.06 147 ASP B C 1
ATOM 2559 O O . ASP B 1 147 ? -12.625 25.734 -0.894 1 94.06 147 ASP B O 1
ATOM 2563 N N . LEU B 1 148 ? -13.07 24.766 1.003 1 96.5 148 LEU B N 1
ATOM 2564 C CA . LEU B 1 148 ? -11.688 24.344 1.181 1 96.5 148 LEU B CA 1
ATOM 2565 C C . LEU B 1 148 ? -11.422 23.031 0.446 1 96.5 148 LEU B C 1
ATOM 2567 O O . LEU B 1 148 ? -10.266 22.641 0.255 1 96.5 148 LEU B O 1
ATOM 2571 N N . TYR B 1 149 ? -12.492 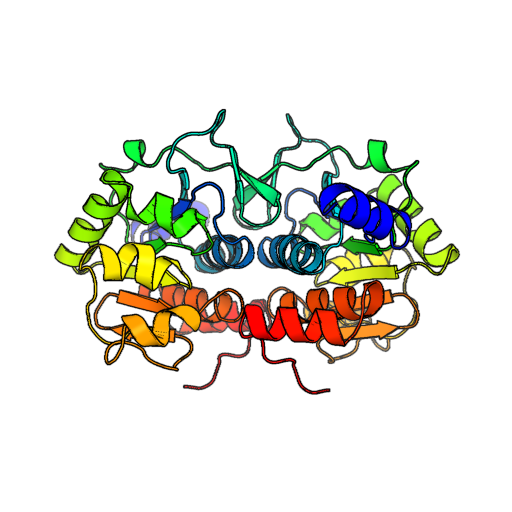22.406 0.017 1 96.94 149 TYR B N 1
ATOM 2572 C CA . TYR B 1 149 ? -12.344 21.109 -0.636 1 96.94 149 TYR B CA 1
ATOM 2573 C C . TYR B 1 149 ? -11.977 21.281 -2.105 1 96.94 149 TYR B C 1
ATOM 2575 O O . TYR B 1 149 ? -12.625 22.031 -2.834 1 96.94 149 TYR B O 1
ATOM 2583 N N . SER B 1 150 ? -10.977 20.641 -2.531 1 97.12 150 SER B N 1
ATOM 2584 C CA . SER B 1 150 ? -10.555 20.594 -3.926 1 97.12 150 SER B CA 1
ATOM 2585 C C . SER B 1 150 ? -10.758 19.203 -4.523 1 97.12 150 SER B C 1
ATOM 2587 O O . SER B 1 150 ? -10.492 18.203 -3.865 1 97.12 150 SER B O 1
ATOM 2589 N N . ASP B 1 151 ? -11.109 19.109 -5.809 1 94.12 151 ASP B N 1
ATOM 2590 C CA . ASP B 1 151 ? -11.297 17.844 -6.508 1 94.12 151 ASP B CA 1
ATOM 2591 C C . ASP B 1 151 ? -9.984 17.344 -7.109 1 94.12 151 ASP B C 1
ATOM 2593 O O . ASP B 1 151 ? -9.922 16.234 -7.629 1 94.12 151 ASP B O 1
ATOM 2597 N N . ASP B 1 152 ? -8.961 18.109 -6.93 1 95.62 152 ASP B N 1
ATOM 2598 C CA . ASP B 1 152 ? -7.66 17.641 -7.391 1 95.62 152 ASP B CA 1
ATOM 2599 C C . ASP B 1 152 ? -7.191 16.438 -6.586 1 95.62 152 ASP B C 1
ATOM 2601 O O . ASP B 1 152 ? -7.535 16.297 -5.41 1 95.62 152 ASP B O 1
ATOM 2605 N N . LYS B 1 153 ? -6.426 15.609 -7.176 1 94.69 153 LYS B N 1
ATOM 2606 C CA . LYS B 1 153 ? -5.98 14.375 -6.535 1 94.69 153 LYS B CA 1
ATOM 2607 C C . LYS B 1 153 ? -4.918 14.656 -5.477 1 94.69 153 LYS B C 1
ATOM 2609 O O . LYS B 1 153 ? -4.832 13.953 -4.469 1 94.69 153 LYS B O 1
ATOM 2614 N N . VAL B 1 154 ? -4.059 15.617 -5.77 1 97.88 154 VAL B N 1
ATOM 2615 C CA . VAL B 1 154 ? -3.051 16.109 -4.836 1 97.88 154 VAL B CA 1
ATOM 2616 C C . VAL B 1 154 ? -3.086 17.641 -4.793 1 97.88 154 VAL B C 1
ATOM 2618 O O . VAL B 1 154 ? -3.119 18.297 -5.84 1 97.88 154 VAL B O 1
ATOM 2621 N N . VAL B 1 155 ? -3.107 18.219 -3.621 1 98.5 155 VAL B N 1
ATOM 2622 C CA . VAL B 1 155 ? -3.16 19.672 -3.451 1 98.5 155 VAL B CA 1
ATOM 2623 C C . VAL B 1 155 ? -1.99 20.125 -2.586 1 98.5 155 VAL B C 1
ATOM 2625 O O . VAL B 1 155 ? -1.73 19.562 -1.525 1 98.5 155 VAL B O 1
ATOM 2628 N N . ILE B 1 156 ? -1.27 21.078 -3.086 1 98.56 156 ILE B N 1
ATOM 2629 C CA . ILE B 1 156 ? -0.224 21.75 -2.318 1 98.56 156 ILE B CA 1
ATOM 2630 C C . ILE B 1 156 ? -0.686 23.156 -1.932 1 98.56 156 ILE B C 1
ATOM 2632 O O . ILE B 1 156 ? -0.943 24 -2.799 1 98.56 156 ILE B O 1
ATOM 2636 N N . ALA B 1 157 ? -0.881 23.375 -0.68 1 98.31 157 ALA B N 1
ATOM 2637 C CA . ALA B 1 157 ? -1.177 24.688 -0.128 1 98.31 157 ALA B CA 1
ATOM 2638 C C . ALA B 1 157 ? -0.074 25.141 0.823 1 98.31 157 ALA B C 1
ATOM 2640 O O . ALA B 1 157 ? -0.089 24.812 2.01 1 98.31 157 ALA B O 1
ATOM 2641 N N . GLU B 1 158 ? 0.874 25.969 0.31 1 97.38 158 GLU B N 1
ATOM 2642 C CA . GLU B 1 158 ? 2.068 26.344 1.057 1 97.38 158 GLU B CA 1
ATOM 2643 C C . GLU B 1 158 ? 2.893 25.125 1.446 1 97.38 158 GLU B C 1
ATOM 2645 O O . GLU B 1 158 ? 3.285 24.328 0.586 1 97.38 158 GLU B O 1
ATOM 2650 N N . ASN B 1 159 ? 3.051 24.875 2.721 1 98.25 159 ASN B N 1
ATOM 2651 C CA . ASN B 1 159 ? 3.859 23.75 3.139 1 98.25 159 ASN B CA 1
ATOM 2652 C C . ASN B 1 159 ? 2.988 22.562 3.543 1 98.25 159 ASN B C 1
ATOM 2654 O O . ASN B 1 159 ? 3.459 21.641 4.215 1 98.25 159 ASN B O 1
ATOM 2658 N N . CYS B 1 160 ? 1.737 22.547 3.094 1 98.75 160 CYS B N 1
ATOM 2659 C CA . CYS B 1 160 ? 0.79 21.469 3.377 1 98.75 160 CYS B CA 1
ATOM 2660 C C . CYS B 1 160 ? 0.43 20.719 2.105 1 98.75 160 CYS B C 1
ATOM 2662 O O . CYS B 1 160 ? 0.005 21.312 1.118 1 98.75 160 CYS B O 1
ATOM 2664 N N . VAL B 1 161 ? 0.581 19.391 2.102 1 98.81 161 VAL B N 1
ATOM 2665 C CA . VAL B 1 161 ? 0.28 18.547 0.942 1 98.81 161 VAL B CA 1
ATOM 2666 C C . VAL B 1 161 ? -0.809 17.547 1.299 1 98.81 161 VAL B C 1
ATOM 2668 O O . VAL B 1 161 ? -0.649 16.75 2.232 1 98.81 161 VAL B O 1
ATOM 2671 N N . THR B 1 162 ? -1.956 17.562 0.621 1 98.81 162 THR B N 1
ATOM 2672 C CA . THR B 1 162 ? -3.072 16.688 0.938 1 98.81 162 THR B CA 1
ATOM 2673 C C . THR B 1 162 ? -3.486 15.875 -0.288 1 98.81 162 THR B C 1
ATOM 2675 O O . THR B 1 162 ? -3.178 16.25 -1.42 1 98.81 162 THR B O 1
ATOM 2678 N N . SER B 1 163 ? -4.09 14.781 -0.095 1 98.31 163 SER B N 1
ATOM 2679 C CA . SER B 1 163 ? -4.602 13.914 -1.154 1 98.31 163 SER B CA 1
ATOM 2680 C C . SER B 1 163 ? -5.895 13.227 -0.732 1 98.31 163 SER B C 1
ATOM 2682 O O . SER B 1 163 ? -6.328 13.359 0.415 1 98.31 163 SER B O 1
ATOM 2684 N N . GLU B 1 164 ? -6.48 12.531 -1.625 1 97.44 164 GLU B N 1
ATOM 2685 C CA . GLU B 1 164 ? -7.863 12.086 -1.487 1 97.44 164 GLU B CA 1
ATOM 2686 C C . GLU B 1 164 ? -7.945 10.766 -0.735 1 97.44 164 GLU B C 1
ATOM 2688 O O . GLU B 1 164 ? -8.836 10.562 0.091 1 97.44 164 GLU B O 1
ATOM 2693 N N . GLY B 1 165 ? -7.09 9.812 -1.104 1 97.69 165 GLY B N 1
ATOM 2694 C CA . GLY B 1 165 ? -7.242 8.492 -0.515 1 97.69 165 GLY B CA 1
ATOM 2695 C C . GLY B 1 165 ? -6.273 7.473 -1.08 1 97.69 165 GLY B C 1
ATOM 2696 O O . GLY B 1 165 ? -5.227 7.832 -1.619 1 97.69 165 GLY B O 1
ATOM 2697 N N . PRO B 1 166 ? -6.641 6.137 -0.9 1 98 166 PRO B N 1
ATOM 2698 C CA . PRO B 1 166 ? -5.742 5.051 -1.307 1 98 166 PRO B CA 1
ATOM 2699 C C . PRO B 1 166 ? -5.336 5.141 -2.775 1 98 166 PRO B C 1
ATOM 2701 O O . PRO B 1 166 ? -4.164 4.953 -3.107 1 98 166 PRO B O 1
ATOM 2704 N N . ALA B 1 167 ? -6.219 5.48 -3.652 1 96.88 167 ALA B N 1
ATOM 2705 C CA . ALA B 1 167 ? -5.961 5.477 -5.09 1 96.88 167 ALA B CA 1
ATOM 2706 C C . ALA B 1 167 ? -5.012 6.609 -5.48 1 96.88 167 ALA B C 1
ATOM 2708 O O . ALA B 1 167 ? -4.406 6.578 -6.551 1 96.88 167 ALA B O 1
ATOM 2709 N N . THR B 1 168 ? -4.855 7.586 -4.633 1 97.12 168 THR B N 1
ATOM 2710 C CA . THR B 1 168 ? -4.008 8.727 -4.953 1 97.12 168 THR B CA 1
ATOM 2711 C C . THR B 1 168 ? -2.773 8.758 -4.059 1 97.12 168 THR B C 1
ATOM 2713 O O . THR B 1 168 ? -1.969 9.688 -4.129 1 97.12 168 THR B O 1
ATOM 2716 N N . ALA B 1 169 ? -2.615 7.73 -3.264 1 98.19 169 ALA B N 1
ATOM 2717 C CA . ALA B 1 169 ? -1.56 7.703 -2.254 1 98.19 169 ALA B CA 1
ATOM 2718 C C . ALA B 1 169 ? -0.179 7.699 -2.904 1 98.19 169 ALA B C 1
ATOM 2720 O O . ALA B 1 169 ? 0.749 8.344 -2.408 1 98.19 169 ALA B O 1
ATOM 2721 N N . ILE B 1 170 ? -0.067 6.977 -3.998 1 98.19 170 ILE B N 1
ATOM 2722 C CA . ILE B 1 170 ? 1.221 6.91 -4.68 1 98.19 170 ILE B CA 1
ATOM 2723 C C . ILE B 1 170 ? 1.576 8.281 -5.242 1 98.19 170 ILE B C 1
ATOM 2725 O O . ILE B 1 170 ? 2.689 8.773 -5.043 1 98.19 170 ILE B O 1
ATOM 2729 N N . ALA B 1 171 ? 0.652 8.938 -5.898 1 97.75 171 ALA B N 1
ATOM 2730 C CA . ALA B 1 171 ? 0.879 10.273 -6.43 1 97.75 171 ALA B CA 1
ATOM 2731 C C . ALA B 1 171 ? 1.247 11.25 -5.312 1 97.75 171 ALA B C 1
ATOM 2733 O O . ALA B 1 171 ? 2.146 12.078 -5.477 1 97.75 171 ALA B O 1
ATOM 2734 N N . TRP B 1 172 ? 0.568 11.148 -4.246 1 98.38 172 TRP B N 1
ATOM 2735 C CA . TRP B 1 172 ? 0.784 11.984 -3.07 1 98.38 172 TRP B CA 1
ATOM 2736 C C . TRP B 1 172 ? 2.201 11.812 -2.533 1 98.38 172 TRP B C 1
ATOM 2738 O O . TRP B 1 172 ? 2.914 12.797 -2.316 1 98.38 172 TRP B O 1
ATOM 2748 N N . ALA B 1 173 ? 2.621 10.562 -2.385 1 98.69 173 ALA B N 1
ATOM 2749 C CA . ALA B 1 173 ? 3.947 10.266 -1.846 1 98.69 173 ALA B CA 1
ATOM 2750 C C . ALA B 1 173 ? 5.043 10.711 -2.812 1 98.69 173 ALA B C 1
ATOM 2752 O O . ALA B 1 173 ? 6.082 11.219 -2.389 1 98.69 173 ALA B O 1
ATOM 2753 N N . VAL B 1 174 ? 4.832 10.547 -4.105 1 98.5 174 VAL B N 1
ATOM 2754 C CA . VAL B 1 174 ? 5.793 10.984 -5.113 1 98.5 174 VAL B CA 1
ATOM 2755 C C . VAL B 1 174 ? 5.93 12.508 -5.07 1 98.5 174 VAL B C 1
ATOM 2757 O O . VAL B 1 174 ? 7.035 13.039 -5.191 1 98.5 174 VAL B O 1
ATOM 2760 N N . THR B 1 175 ? 4.824 13.203 -4.883 1 98.5 175 THR B N 1
ATOM 2761 C CA . THR B 1 175 ? 4.848 14.656 -4.75 1 98.5 175 THR B CA 1
ATOM 2762 C C . THR B 1 175 ? 5.676 15.078 -3.539 1 98.5 175 THR B C 1
ATOM 2764 O O . THR B 1 175 ? 6.449 16.031 -3.613 1 98.5 175 THR B O 1
ATOM 2767 N N . LEU B 1 176 ? 5.543 14.344 -2.445 1 98.75 176 LEU B N 1
ATOM 2768 C CA . LEU B 1 176 ? 6.328 14.656 -1.253 1 98.75 176 LEU B CA 1
ATOM 2769 C C . LEU B 1 176 ? 7.816 14.477 -1.52 1 98.75 176 LEU B C 1
ATOM 2771 O O . LEU B 1 176 ? 8.633 15.281 -1.063 1 98.75 176 LEU B O 1
ATOM 2775 N N . VAL B 1 177 ? 8.188 13.422 -2.25 1 98.38 177 VAL B N 1
ATOM 2776 C CA . VAL B 1 177 ? 9.586 13.211 -2.607 1 98.38 177 VAL B CA 1
ATOM 2777 C C . VAL B 1 177 ? 10.078 14.375 -3.457 1 98.38 177 VAL B C 1
ATOM 2779 O O . VAL B 1 177 ? 11.203 14.852 -3.27 1 98.38 177 VAL B O 1
ATOM 2782 N N . GLU B 1 178 ? 9.219 14.773 -4.395 1 98.19 178 GLU B N 1
ATOM 2783 C CA . GLU B 1 178 ? 9.602 15.898 -5.242 1 98.19 178 GLU B CA 1
ATOM 2784 C C . GLU B 1 178 ? 9.93 17.141 -4.41 1 98.19 178 GLU B C 1
ATOM 2786 O O . GLU B 1 178 ? 10.922 17.812 -4.664 1 98.19 178 GLU B O 1
ATOM 2791 N N . LEU B 1 179 ? 9.156 17.406 -3.402 1 98.5 179 LEU B N 1
ATOM 2792 C CA . LEU B 1 179 ? 9.305 18.594 -2.564 1 98.5 179 LEU B CA 1
ATOM 2793 C C . LEU B 1 179 ? 10.5 18.453 -1.627 1 98.5 179 LEU B C 1
ATOM 2795 O O . LEU B 1 179 ? 11.172 19.438 -1.317 1 98.5 179 LEU B O 1
ATOM 2799 N N . LEU B 1 180 ? 10.836 17.219 -1.199 1 98.12 180 LEU B N 1
ATOM 2800 C CA . LEU B 1 180 ? 11.875 16.969 -0.206 1 98.12 180 LEU B CA 1
ATOM 2801 C C . LEU B 1 180 ? 13.234 16.812 -0.874 1 98.12 180 LEU B C 1
ATOM 2803 O O . LEU B 1 180 ? 14.273 17.094 -0.265 1 98.12 180 LEU B O 1
ATOM 2807 N N . ARG B 1 181 ? 13.156 16.266 -2.074 1 96.94 181 ARG B N 1
ATOM 2808 C CA . ARG B 1 181 ? 14.398 15.961 -2.783 1 96.94 181 ARG B CA 1
ATOM 2809 C C . ARG B 1 181 ? 14.508 16.766 -4.07 1 96.94 181 ARG B C 1
ATOM 2811 O O . ARG B 1 181 ? 15.102 17.844 -4.07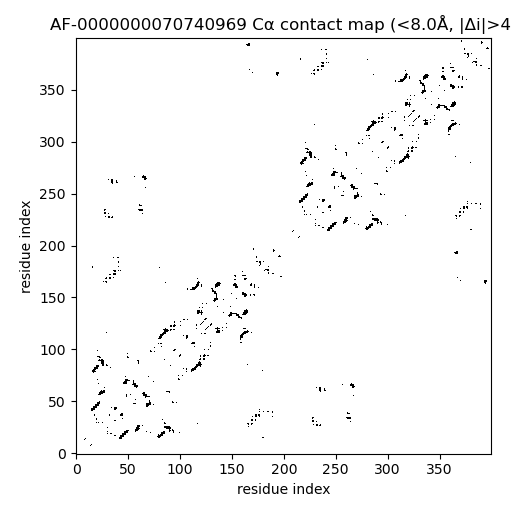8 1 96.94 181 ARG B O 1
ATOM 2818 N N . SER B 1 182 ? 13.883 16.328 -5.18 1 96.88 182 SER B N 1
ATOM 2819 C CA . SER B 1 182 ? 13.883 17.031 -6.461 1 96.88 182 SER B CA 1
ATOM 2820 C C . SER B 1 182 ? 12.922 16.375 -7.445 1 96.88 182 SER B C 1
ATOM 2822 O O . SER B 1 182 ? 12.523 15.227 -7.266 1 96.88 182 SER B O 1
ATOM 2824 N N . GLU B 1 183 ? 12.609 17.156 -8.43 1 96.88 183 GLU B N 1
ATOM 2825 C CA . GLU B 1 183 ? 11.797 16.641 -9.523 1 96.88 183 GLU B CA 1
ATOM 2826 C C . GLU B 1 183 ? 12.477 15.438 -10.188 1 96.88 183 GLU B C 1
ATOM 2828 O O . GLU B 1 183 ? 11.805 14.477 -10.57 1 96.88 183 GLU B O 1
ATOM 2833 N N . LYS B 1 184 ? 13.742 15.492 -10.32 1 96.81 184 LYS B N 1
ATOM 2834 C CA . LYS B 1 184 ? 14.508 14.422 -10.953 1 96.81 184 LYS B CA 1
ATOM 2835 C C . LYS B 1 184 ? 14.359 13.117 -10.172 1 96.81 184 LYS B C 1
ATOM 2837 O O . LYS B 1 184 ? 14.07 12.07 -10.758 1 96.81 184 LYS B O 1
ATOM 2842 N N . VAL B 1 185 ? 14.539 13.18 -8.836 1 96.81 185 VAL B N 1
ATOM 2843 C CA . VAL B 1 185 ? 14.43 11.992 -7.988 1 96.81 185 VAL B CA 1
ATOM 2844 C C . VAL B 1 185 ? 13.016 11.43 -8.062 1 96.81 185 VAL B C 1
ATOM 2846 O O . VAL B 1 185 ? 12.828 10.219 -8.203 1 96.81 185 VAL B O 1
ATOM 2849 N N . ALA B 1 186 ? 12.047 12.289 -8.031 1 97.44 186 ALA B N 1
ATOM 2850 C CA . ALA B 1 186 ? 10.648 11.867 -8.109 1 97.44 186 ALA B CA 1
ATOM 2851 C C . ALA B 1 186 ? 10.359 11.172 -9.438 1 97.44 186 ALA B C 1
ATOM 2853 O O . ALA B 1 186 ? 9.672 10.148 -9.469 1 97.44 186 ALA B O 1
ATOM 2854 N N . ARG B 1 187 ? 10.844 11.703 -10.508 1 96.38 187 ARG B N 1
ATOM 2855 C CA . ARG B 1 187 ? 10.633 11.133 -11.828 1 96.38 187 ARG B CA 1
ATOM 2856 C C . ARG B 1 187 ? 11.297 9.758 -11.938 1 96.38 187 ARG B C 1
ATOM 2858 O O . ARG B 1 187 ? 10.75 8.852 -12.562 1 96.38 187 ARG B O 1
ATOM 2865 N N . GLU B 1 188 ? 12.43 9.641 -11.383 1 96.62 188 GLU B N 1
ATOM 2866 C CA . GLU B 1 188 ? 13.133 8.359 -11.398 1 96.62 188 GLU B CA 1
ATOM 2867 C C . GLU B 1 188 ? 12.352 7.289 -10.633 1 96.62 188 GLU B C 1
ATOM 2869 O O . GLU B 1 188 ? 12.234 6.152 -11.094 1 96.62 188 GLU B O 1
ATOM 2874 N N . ILE B 1 189 ? 11.805 7.668 -9.508 1 97 189 ILE B N 1
ATOM 2875 C CA . ILE B 1 189 ? 11.008 6.742 -8.719 1 97 189 ILE B CA 1
ATOM 2876 C C . ILE B 1 189 ? 9.75 6.348 -9.5 1 97 189 ILE B C 1
ATOM 2878 O O . ILE B 1 189 ? 9.398 5.168 -9.562 1 97 189 ILE B O 1
ATOM 2882 N N . ALA B 1 190 ? 9.086 7.375 -10.055 1 96.62 190 ALA B N 1
ATOM 2883 C CA . ALA B 1 190 ? 7.883 7.109 -10.836 1 96.62 190 ALA B CA 1
ATOM 2884 C C . ALA B 1 190 ? 8.164 6.129 -11.969 1 96.62 190 ALA B C 1
ATOM 2886 O O . ALA B 1 190 ? 7.375 5.215 -12.219 1 96.62 190 ALA B O 1
ATOM 2887 N N . LYS B 1 191 ? 9.25 6.297 -12.617 1 94 191 LYS B N 1
ATOM 2888 C CA . LYS B 1 191 ? 9.656 5.387 -13.688 1 94 191 LYS B CA 1
ATOM 2889 C C . LYS B 1 191 ? 9.93 3.986 -13.148 1 94 191 LYS B C 1
ATOM 2891 O O . LYS B 1 191 ? 9.492 2.992 -13.734 1 94 191 LYS B O 1
ATOM 2896 N N . ASP B 1 192 ? 10.586 3.902 -11.992 1 94.19 192 ASP B N 1
ATOM 2897 C CA . ASP B 1 192 ? 10.984 2.633 -11.398 1 94.19 192 ASP B CA 1
ATOM 2898 C C . ASP B 1 192 ? 9.773 1.8 -11.008 1 94.19 192 ASP B C 1
ATOM 2900 O O . ASP B 1 192 ? 9.805 0.569 -11.062 1 94.19 192 ASP B O 1
ATOM 2904 N N . ILE B 1 193 ? 8.703 2.477 -10.641 1 95.19 193 ILE B N 1
ATOM 2905 C CA . ILE B 1 193 ? 7.535 1.727 -10.188 1 95.19 193 ILE B CA 1
ATOM 2906 C C . ILE B 1 193 ? 6.457 1.744 -11.266 1 95.19 193 ILE B C 1
ATOM 2908 O O . ILE B 1 193 ? 5.312 1.37 -11.016 1 95.19 193 ILE B O 1
ATOM 2912 N N . SER B 1 194 ? 6.844 2.328 -12.477 1 91.25 194 SER B N 1
ATOM 2913 C CA . SER B 1 194 ? 5.977 2.391 -13.648 1 91.25 194 SER B CA 1
ATOM 2914 C C . SER B 1 194 ? 4.723 3.209 -13.367 1 91.25 194 SER B C 1
ATOM 2916 O O . SER B 1 194 ? 3.615 2.803 -13.727 1 91.25 194 SER B O 1
ATOM 2918 N N . PHE B 1 195 ? 4.938 4.176 -12.539 1 93.94 195 PHE B N 1
ATOM 2919 C CA . PHE B 1 195 ? 3.861 5.105 -12.219 1 93.94 195 PHE B CA 1
ATOM 2920 C C . PHE B 1 195 ? 3.836 6.266 -13.203 1 93.94 195 PHE B C 1
ATOM 2922 O O . PHE B 1 195 ? 4.863 6.902 -13.453 1 93.94 195 PHE B O 1
ATOM 2929 N N . GLU B 1 196 ? 2.697 6.453 -13.812 1 83.88 196 GLU B N 1
ATOM 2930 C CA . GLU B 1 196 ? 2.518 7.598 -14.703 1 83.88 196 GLU B CA 1
ATOM 2931 C C . GLU B 1 196 ? 1.827 8.75 -13.977 1 83.88 196 GLU B C 1
ATOM 2933 O O . GLU B 1 196 ? 0.662 8.641 -13.594 1 83.88 196 GLU B O 1
ATOM 2938 N N . PRO B 1 197 ? 2.672 9.75 -13.766 1 69.94 197 PRO B N 1
ATOM 2939 C CA . PRO B 1 197 ? 2.119 10.867 -12.992 1 69.94 197 PRO B CA 1
ATOM 2940 C C . PRO B 1 197 ? 0.846 11.438 -13.609 1 69.94 197 PRO B C 1
ATOM 2942 O O . PRO B 1 197 ? 0.687 11.43 -14.828 1 69.94 197 PRO B O 1
ATOM 2945 N N . ILE B 1 198 ? -0.057 11.648 -12.734 1 56.41 198 ILE B N 1
ATOM 2946 C CA . ILE B 1 198 ? -1.321 12.242 -13.156 1 56.41 198 ILE B CA 1
ATOM 2947 C C . ILE B 1 198 ? -1.075 13.648 -13.695 1 56.41 198 ILE B C 1
ATOM 2949 O O . ILE B 1 198 ? -0.405 14.461 -13.055 1 56.41 198 ILE B O 1
ATOM 2953 N N . LYS B 1 199 ? -0.801 13.625 -15.008 1 47.41 199 LYS B N 1
ATOM 2954 C CA . LYS B 1 199 ? -0.633 14.961 -15.586 1 47.41 199 LYS B CA 1
ATOM 2955 C C . LYS B 1 199 ? -1.455 16 -14.828 1 47.41 199 LYS B C 1
ATOM 2957 O O . LYS B 1 199 ? -2.623 15.758 -14.516 1 47.41 199 LYS B O 1
ATOM 2962 N N . LYS B 1 200 ? -0.713 17.109 -14.336 1 37.16 200 LYS B N 1
ATOM 2963 C CA . LYS B 1 200 ? -1.357 18.344 -13.891 1 37.16 200 LYS B CA 1
ATOM 2964 C C . LYS B 1 200 ? -2.377 18.828 -14.906 1 37.16 200 LYS B C 1
ATOM 2966 O O . LYS B 1 200 ? -2.168 18.703 -16.109 1 37.16 200 LYS B O 1
#

Foldseek 3Di:
DVVVVVVVCCVVDPAFEEEEEDAAFFADLLSCLQVPLSVLLRYHYFYAYFPDDDQQWHQYNPGDIDRGPYHLVVCQPDDGLEYEYTDGPCLLSQQPRPSNLVNLVVCVVVQGAYEYEEHNCCNHCVVSVNDQAAADYAPVCCVVCPRSYDPDQWDDRRRYIYGYHSVSSNLSSLVVSCVSPNPVSSVVSCVVVVHDHPDD/DVVVVVVVCCVVPPAFEEEEEDAAFFADLLSCLQVPLSVLLRYHYFYAYFPDDVQQWHQYNPGDIDRGPYHLVVCQPDDGLEYEYTDGPCLLSQQVDPSNLVNLVVCVVVQGAYEYEEHNCCNHCVVSVNQQAAAAYAPVCCVVCPPSYDPDQWDDRRRYIYGYHSVSSNLSNLVVSCVRPNPVSSVVSCVVVVHDHPDD

Secondary structure (DSSP, 8-state):
-HHHHHHHHHHHSPPPEEEEEE-TT--HHHHHHHHHHHHHTT-EEEEEESS--GGGEEE-TTS-EEE-SEEGGGGTT---SEEEE--STTHHHHHH-HHHHHHHHHHHHTT-EEEEETHHIIIIIITTT---S-B---GGGHHHHGGGB--SSEEEETTEEEE-SGGGHHHHHHHHHHHHT-HHHHHHHHHHTT------/-HHHHHHHHHHHSPPPEEEEEE-TT--HHHHHHHHHHHHHTT-EEEEEESS--GGGEEE-TTS-EEE-SEEGGGGTT---SEEEE--STTHHHHHH-HHHHHHHHHHHHTT-EEEEETHHIIIIIITTT---S-B---GGGHHHHGGGB--SSEEEETTEEEE-SGGGHHHHHHHHHHHHT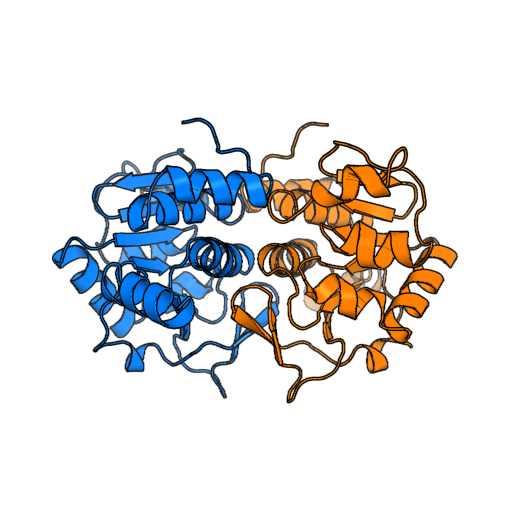-HHHHHHHHHHTT------

Solvent-accessible surface area (backbone atoms only — not comparable to full-atom values): 19601 Å² total; per-residue (Å²): 114,68,64,58,52,50,48,49,48,44,63,74,54,59,61,47,32,32,38,35,55,40,26,56,18,21,29,44,38,32,47,21,21,42,47,35,46,28,33,76,59,52,29,48,73,42,37,20,28,50,83,72,43,80,88,32,44,35,44,24,55,54,68,54,33,34,44,32,77,42,51,49,81,76,47,76,88,61,84,55,54,24,41,41,34,39,11,37,77,10,10,53,59,52,39,67,31,63,68,54,48,50,52,49,50,50,32,54,74,71,65,30,34,34,33,26,21,10,44,12,27,49,40,30,30,51,69,65,71,62,66,73,52,55,32,9,35,28,77,90,45,40,75,81,46,44,88,32,46,42,90,50,56,59,27,76,21,87,49,34,41,21,10,26,29,55,61,28,20,55,63,38,24,39,50,50,28,26,74,71,69,29,64,67,57,27,49,51,49,28,57,75,40,65,40,77,75,76,77,127,114,68,62,58,51,52,48,48,47,45,64,73,52,61,60,48,32,33,37,35,55,40,28,56,18,20,29,44,38,32,48,22,21,42,48,36,45,29,35,76,60,50,27,48,74,42,38,21,26,49,81,73,42,80,88,30,43,34,46,25,56,55,67,53,32,34,44,32,76,41,51,49,84,76,47,75,87,60,86,55,52,25,42,41,33,40,10,36,78,10,10,51,60,51,39,66,30,62,70,56,49,49,52,49,52,51,32,55,74,71,64,30,35,34,32,23,21,11,44,11,28,49,40,30,31,50,69,64,72,63,65,73,54,55,32,8,37,29,78,88,47,41,74,84,47,45,87,33,46,41,90,49,54,58,26,74,22,86,47,34,41,22,10,25,29,55,61,30,22,55,62,40,25,40,50,50,29,27,74,72,69,28,65,67,58,26,50,51,50,30,56,73,40,66,39,76,74,77,76,129

Nearest PDB structures (foldseek):
  3cz9-assembly1_A-2  TM=9.398E-01  e=3.189E-18  Homo sapiens
  2rk4-assembly1_A-2  TM=9.332E-01  e=3.396E-18  Homo sapiens
  4mtc-assembly1_A  TM=9.345E-01  e=5.266E-18  Homo sapiens
  3cy6-assembly1_A-2  TM=9.340E-01  e=1.117E-17  Homo sapiens
  3b38-assembly1_A-2  TM=9.320E-01  e=2.686E-17  Homo sapiens

Sequence (400 aa):
MDRIAQAISEIVNPKPTALVPVAVGSEEIEVAALCDILARGGVRVTVANVDGHLHHIVKLAKGTDVQADKPIEFCVNDEYDVIAVPGGPGAKTLGACRTLVNLLKEQKGAGKLYAAVGEAVYDVLFHNALVEGPMAGHPTDKLVMADLYSDDKVVIAENCVTSEGPATAIAWAVTLVELLRSEKVAREIAKDISFEPIKKMDRIAQAISEIVNPKPTALVPVAVGSEEIEVAALCDILARGGVRVTVANVDGHLHHIVKLAKGTDVQADKPIEFCVNDEYDVIAVPGGPGAKTLGACRTLVNLLKEQKGAGKLYAAVGEAVYDVLFHNALVEGPMAGHPTDKLVMADLYSDDKVVIAENCVTSEGPATAIAWAVTLVELLRSEKVAREIAKDISFEPIKK

Organism: Phytophthora sojae (strain P6497) (NCBI:txid1094619)

pLDDT: mean 93.37, std 11.5, range [36.81, 98.94]

Radius of gyration: 20.71 Å; Cα contacts (8 Å, |Δi|>4): 939; chains: 2; bounding box: 70×55×49 Å